Protein AF-A0A8J2WLD7-F1 (afdb_monomer_lite)

Structure (mmCIF, N/CA/C/O backbone):
data_AF-A0A8J2WLD7-F1
#
_entry.id   AF-A0A8J2WLD7-F1
#
loop_
_atom_site.group_PDB
_atom_site.id
_atom_site.type_symbol
_atom_site.label_atom_id
_atom_site.label_alt_id
_atom_site.label_comp_id
_atom_site.label_asym_id
_atom_site.label_entity_id
_atom_site.label_seq_id
_atom_site.pdbx_PDB_ins_code
_atom_site.Cartn_x
_atom_site.Cartn_y
_atom_site.Cartn_z
_atom_site.occupancy
_atom_site.B_iso_or_equiv
_atom_site.auth_seq_id
_atom_site.auth_comp_id
_atom_site.auth_asym_id
_atom_site.auth_atom_id
_atom_site.pdbx_PDB_model_num
ATOM 1 N N . MET A 1 1 ? -15.760 -16.242 -1.357 1.00 63.25 1 MET A N 1
ATOM 2 C CA . MET A 1 1 ? -15.795 -15.137 -0.373 1.00 63.25 1 MET A CA 1
ATOM 3 C C . MET A 1 1 ? -16.076 -13.860 -1.146 1.00 63.25 1 MET A C 1
ATOM 5 O O . MET A 1 1 ? -15.646 -13.825 -2.295 1.00 63.25 1 MET A O 1
ATOM 9 N N . PRO A 1 2 ? -16.835 -12.895 -0.596 1.00 76.25 2 PRO A N 1
ATOM 10 C CA . PRO A 1 2 ? -17.071 -11.623 -1.278 1.00 76.25 2 PRO A CA 1
ATOM 11 C C . PRO A 1 2 ? -15.740 -10.937 -1.588 1.00 76.25 2 PRO A C 1
ATOM 13 O O . PRO A 1 2 ? -14.808 -11.020 -0.784 1.00 76.25 2 PRO A O 1
ATOM 16 N N . VAL A 1 3 ? -15.651 -10.285 -2.744 1.00 86.81 3 VAL A N 1
ATOM 17 C CA . VAL A 1 3 ? -14.494 -9.457 -3.100 1.00 86.81 3 VAL A CA 1
ATOM 18 C C . VAL A 1 3 ? -14.755 -8.048 -2.584 1.00 86.81 3 VAL A C 1
ATOM 20 O O . VAL A 1 3 ? -15.673 -7.372 -3.053 1.00 86.81 3 VAL A O 1
ATOM 23 N N . TYR A 1 4 ? -13.959 -7.622 -1.605 1.00 96.50 4 TYR A N 1
ATOM 24 C CA . TYR A 1 4 ? -14.036 -6.286 -1.025 1.00 96.50 4 TYR A CA 1
ATOM 25 C C . TYR A 1 4 ? -13.037 -5.345 -1.689 1.00 96.50 4 TYR A C 1
ATOM 27 O O . TYR A 1 4 ? -11.850 -5.664 -1.768 1.00 96.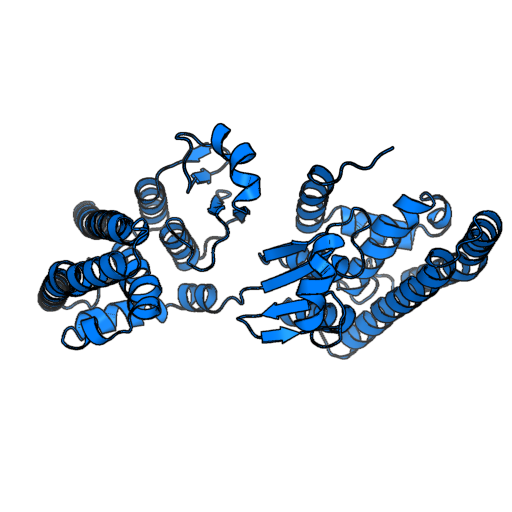50 4 TYR A O 1
ATOM 35 N N . LYS A 1 5 ? -13.498 -4.156 -2.087 1.00 95.56 5 LYS A N 1
ATOM 36 C CA . LYS A 1 5 ? -12.623 -3.049 -2.492 1.00 95.56 5 LYS A CA 1
ATOM 37 C C . LYS A 1 5 ? -12.959 -1.808 -1.686 1.00 95.56 5 LYS A C 1
ATOM 39 O O . LYS A 1 5 ? -14.092 -1.336 -1.719 1.00 95.56 5 LYS A O 1
ATOM 44 N N . LEU A 1 6 ? -12.001 -1.287 -0.931 1.00 96.50 6 LEU A N 1
ATOM 45 C CA . LEU A 1 6 ? -12.184 -0.096 -0.109 1.00 96.50 6 LEU A CA 1
ATOM 46 C C . LEU A 1 6 ? -11.461 1.072 -0.766 1.00 96.50 6 LEU A C 1
ATOM 48 O O . LEU A 1 6 ? -10.248 1.024 -0.921 1.00 96.50 6 LEU A O 1
ATOM 52 N N . HIS A 1 7 ? -12.192 2.125 -1.122 1.00 95.25 7 HIS A N 1
ATOM 53 C CA . HIS A 1 7 ? -11.622 3.280 -1.806 1.00 95.25 7 HIS A CA 1
ATOM 54 C C . HIS A 1 7 ? -11.498 4.466 -0.856 1.00 95.25 7 HIS A C 1
ATOM 56 O O . HIS A 1 7 ? -12.483 4.886 -0.233 1.00 95.25 7 HIS A O 1
ATOM 62 N N . TYR A 1 8 ? -10.305 5.052 -0.772 1.00 95.19 8 TYR A N 1
ATOM 63 C CA . TYR A 1 8 ? -10.076 6.264 0.008 1.00 95.19 8 TYR A CA 1
ATOM 64 C C . TYR A 1 8 ? -8.849 7.047 -0.462 1.00 95.19 8 TYR A C 1
ATOM 66 O O . TYR A 1 8 ? -8.031 6.554 -1.229 1.00 95.19 8 TYR A O 1
ATOM 74 N N . PHE A 1 9 ? -8.695 8.269 0.046 1.00 88.50 9 PHE A N 1
ATOM 75 C CA . PHE A 1 9 ? -7.485 9.046 -0.193 1.00 88.50 9 PHE A CA 1
ATOM 76 C C . PHE A 1 9 ? -6.248 8.336 0.343 1.00 88.50 9 PHE A C 1
ATOM 78 O O . PHE A 1 9 ? -6.240 7.904 1.503 1.00 88.50 9 PHE A O 1
ATOM 85 N N . ASP A 1 10 ? -5.181 8.349 -0.449 1.00 79.25 10 ASP A N 1
ATOM 86 C CA . ASP A 1 10 ? -3.851 8.048 0.048 1.00 79.25 10 ASP A CA 1
ATOM 87 C C . ASP A 1 10 ? -3.374 9.208 0.923 1.00 79.25 10 ASP A C 1
ATOM 89 O O . ASP A 1 10 ? -3.135 10.324 0.455 1.00 79.25 10 ASP A O 1
ATOM 93 N N . ASN A 1 11 ? -3.355 8.998 2.237 1.00 72.50 11 ASN A N 1
ATOM 94 C CA . ASN A 1 11 ? -2.864 9.999 3.170 1.00 72.50 11 ASN A CA 1
ATOM 95 C C . ASN A 1 11 ? -2.231 9.335 4.399 1.00 72.50 11 ASN A C 1
ATOM 97 O O . ASN A 1 11 ? -2.738 8.317 4.882 1.00 72.50 11 ASN A O 1
ATOM 101 N N . PRO A 1 12 ? -1.180 9.945 4.976 1.00 62.59 12 PRO A N 1
ATOM 102 C CA . PRO A 1 12 ? -0.422 9.355 6.079 1.00 62.59 12 PRO A CA 1
ATOM 103 C C . PRO A 1 12 ? -1.236 9.201 7.370 1.00 62.59 12 PRO A C 1
ATOM 105 O O . PRO A 1 12 ? -0.873 8.409 8.231 1.00 62.59 12 PRO A O 1
ATOM 108 N N . ARG A 1 13 ? -2.351 9.930 7.514 1.00 68.12 13 ARG A N 1
ATOM 109 C CA . ARG A 1 13 ? -3.228 9.854 8.693 1.00 68.12 13 ARG A CA 1
ATOM 110 C C . ARG A 1 13 ? -4.317 8.791 8.563 1.00 68.12 13 ARG A C 1
ATOM 112 O O . ARG A 1 13 ? -5.133 8.677 9.471 1.00 68.12 13 ARG A O 1
ATOM 119 N N . ARG A 1 14 ? -4.352 8.052 7.441 1.00 79.94 14 ARG A N 1
ATOM 120 C CA . ARG A 1 14 ? -5.271 6.954 7.075 1.00 79.94 14 ARG A CA 1
ATOM 121 C C . ARG A 1 14 ? -6.771 7.307 7.011 1.00 79.94 14 ARG A C 1
ATOM 123 O O . ARG A 1 14 ? -7.510 6.700 6.231 1.00 79.94 14 ARG A O 1
ATOM 130 N N . GLY A 1 15 ? -7.193 8.346 7.730 1.00 87.56 15 GLY A N 1
ATOM 131 C CA . GLY A 1 15 ? -8.482 9.028 7.701 1.00 87.56 15 GLY A CA 1
ATOM 132 C C . GLY A 1 15 ? -9.683 8.133 7.996 1.00 87.56 15 GLY A C 1
ATOM 133 O O . GLY A 1 15 ? -9.589 7.131 8.698 1.00 87.56 15 GLY A O 1
ATOM 134 N N . ARG A 1 16 ? -10.847 8.508 7.455 1.00 93.06 16 ARG A N 1
ATOM 135 C CA . ARG A 1 16 ? -12.140 7.877 7.785 1.00 93.06 16 ARG A CA 1
ATOM 136 C C . ARG A 1 16 ? -12.282 6.428 7.307 1.00 93.06 16 ARG A C 1
ATOM 138 O O . ARG A 1 16 ? -13.204 5.746 7.741 1.00 93.06 16 ARG A O 1
ATOM 145 N N . ALA A 1 17 ? -11.400 5.958 6.428 1.00 95.44 17 ALA A N 1
ATOM 146 C CA . ALA A 1 17 ? -11.380 4.565 5.990 1.00 95.44 17 ALA A CA 1
ATOM 147 C C . ALA A 1 17 ? -10.722 3.623 7.008 1.00 95.44 17 ALA A C 1
ATOM 149 O O . ALA A 1 17 ? -10.974 2.421 6.958 1.00 95.44 17 ALA A O 1
ATOM 150 N N . GLU A 1 18 ? -9.917 4.141 7.943 1.00 94.94 18 GLU A N 1
ATOM 151 C CA . GLU A 1 18 ? -9.066 3.292 8.778 1.00 94.94 18 GLU A CA 1
ATOM 152 C C . GLU A 1 18 ? -9.851 2.335 9.670 1.00 94.94 18 GLU A C 1
ATOM 154 O O . GLU A 1 18 ? -9.496 1.165 9.765 1.00 94.94 18 GLU A O 1
ATOM 159 N N . LEU A 1 19 ? -10.983 2.774 10.223 1.00 97.56 19 LEU A N 1
ATOM 160 C CA . LEU A 1 19 ? -11.864 1.885 10.980 1.00 97.56 19 LEU A CA 1
ATOM 161 C C . LEU A 1 19 ? -12.315 0.677 10.143 1.00 97.56 19 LEU A C 1
ATOM 163 O O . LEU A 1 19 ? -12.304 -0.449 10.630 1.00 97.56 19 LEU A O 1
ATOM 167 N N . SER A 1 20 ? -12.657 0.888 8.869 1.00 98.12 20 SER A N 1
ATOM 168 C CA . SER A 1 20 ? -13.067 -0.205 7.974 1.00 98.12 20 SER A CA 1
ATOM 169 C C . SER A 1 20 ? -11.899 -1.146 7.666 1.00 98.12 20 SER A C 1
ATOM 171 O O . SER A 1 20 ? -12.088 -2.362 7.657 1.00 98.12 20 SER A O 1
ATOM 173 N N . ARG A 1 21 ? -10.684 -0.602 7.495 1.00 96.88 21 ARG A N 1
ATOM 174 C CA . ARG A 1 21 ? -9.462 -1.403 7.320 1.00 96.88 21 ARG A CA 1
ATOM 175 C C . ARG A 1 21 ? -9.178 -2.270 8.537 1.00 96.88 21 ARG A C 1
ATOM 177 O O . ARG A 1 21 ? -8.959 -3.465 8.372 1.00 96.88 21 ARG A O 1
ATOM 184 N N . LEU A 1 22 ? -9.240 -1.710 9.749 1.00 97.56 22 LEU A N 1
ATOM 185 C CA . LEU A 1 22 ? -8.997 -2.479 10.972 1.00 97.56 22 LEU A CA 1
ATOM 186 C C . LEU A 1 22 ? -10.049 -3.569 11.185 1.00 97.56 22 LEU A C 1
ATOM 188 O O . LEU A 1 22 ? -9.695 -4.648 11.646 1.00 97.56 22 LEU A O 1
ATOM 192 N N . ILE A 1 23 ? -11.313 -3.329 10.821 1.00 98.56 23 ILE A N 1
ATOM 193 C CA . ILE A 1 23 ? -12.366 -4.356 10.888 1.00 98.56 23 ILE A CA 1
ATOM 194 C C . ILE A 1 23 ? -12.045 -5.522 9.940 1.00 98.56 23 ILE A C 1
ATOM 196 O O . ILE A 1 23 ? -12.062 -6.672 10.376 1.00 98.56 23 ILE A O 1
ATOM 200 N N . LEU A 1 24 ? -11.706 -5.243 8.674 1.00 97.69 24 LEU A N 1
ATOM 201 C CA . LEU A 1 24 ? -11.327 -6.270 7.690 1.00 97.69 24 LEU A CA 1
ATOM 202 C C . LEU A 1 24 ? -10.057 -7.023 8.112 1.00 97.69 24 LEU A C 1
ATOM 204 O O . LEU A 1 24 ? -10.032 -8.255 8.100 1.00 97.69 24 LEU A O 1
ATOM 208 N N . CYS A 1 25 ? -9.035 -6.293 8.569 1.00 95.88 25 CYS A N 1
ATOM 209 C CA . CYS A 1 25 ? -7.791 -6.874 9.067 1.00 95.88 25 CYS A CA 1
ATOM 210 C C . CYS A 1 25 ? -8.049 -7.772 10.277 1.00 95.88 25 CYS A C 1
ATOM 212 O O . CYS A 1 25 ? -7.622 -8.925 10.286 1.00 95.88 25 CYS A O 1
ATOM 214 N N . GLN A 1 26 ? -8.778 -7.286 11.286 1.00 97.75 26 GLN A N 1
ATOM 215 C CA . GLN A 1 26 ? -9.084 -8.068 12.482 1.00 97.75 26 GLN A CA 1
ATOM 216 C C . GLN A 1 26 ? -9.864 -9.339 12.139 1.00 97.75 26 GLN A C 1
ATOM 218 O O . GLN A 1 26 ? -9.569 -10.391 12.703 1.00 97.75 26 GLN A O 1
ATOM 223 N N . ALA A 1 27 ? -10.785 -9.261 11.175 1.00 96.88 27 ALA A N 1
ATOM 224 C CA . ALA A 1 27 ? -11.531 -10.403 10.658 1.00 96.88 27 ALA A CA 1
ATOM 225 C C . ALA A 1 27 ? -10.686 -11.392 9.826 1.00 96.88 27 ALA A C 1
ATOM 227 O O . ALA A 1 27 ? -11.183 -12.463 9.483 1.00 96.88 27 ALA A O 1
ATOM 228 N N . GLY A 1 28 ? -9.433 -11.059 9.492 1.00 94.44 28 GLY A N 1
ATOM 229 C CA . GLY A 1 28 ? -8.572 -11.885 8.641 1.00 94.44 28 GLY A CA 1
ATOM 230 C C . GLY A 1 28 ? -9.051 -11.951 7.189 1.00 94.44 28 GLY A C 1
ATOM 231 O O . GLY A 1 28 ? -8.840 -12.957 6.516 1.00 94.44 28 GLY A O 1
ATOM 232 N N . VAL A 1 29 ? -9.740 -10.908 6.727 1.00 93.56 29 VAL A N 1
ATOM 233 C CA . VAL A 1 29 ? -10.361 -10.842 5.404 1.00 93.56 29 VAL A CA 1
ATOM 234 C C . VAL A 1 29 ? -9.470 -10.043 4.465 1.00 93.56 29 VAL A C 1
ATOM 236 O O . VAL A 1 29 ? -9.129 -8.896 4.750 1.00 93.56 29 VAL A O 1
ATOM 239 N N . GLU A 1 30 ? -9.117 -10.640 3.329 1.00 90.06 30 GLU A N 1
ATOM 240 C CA . GLU A 1 30 ? -8.423 -9.932 2.255 1.00 90.06 30 GLU A CA 1
ATOM 241 C C . GLU A 1 30 ? -9.360 -8.943 1.553 1.00 90.06 30 GLU A C 1
ATOM 243 O O . GLU A 1 30 ? -10.547 -9.210 1.346 1.00 90.06 30 GLU A O 1
ATOM 248 N N . PHE A 1 31 ? -8.815 -7.789 1.184 1.00 92.94 31 PHE A N 1
ATOM 249 C CA . PHE A 1 31 ? -9.520 -6.742 0.459 1.00 92.94 31 PHE A CA 1
ATOM 250 C C . PHE A 1 31 ? -8.532 -5.948 -0.397 1.00 92.94 31 PHE A C 1
ATOM 252 O O . PHE A 1 31 ? -7.346 -5.871 -0.078 1.00 92.94 31 PHE A O 1
ATOM 259 N N . GLU A 1 32 ? -9.021 -5.331 -1.468 1.00 87.62 32 GLU A N 1
ATOM 260 C CA . GLU A 1 32 ? -8.245 -4.357 -2.232 1.00 87.62 32 GLU A CA 1
ATOM 261 C C . GLU A 1 32 ? -8.360 -2.977 -1.562 1.00 87.62 32 GLU A C 1
ATOM 263 O O . GLU A 1 32 ? -9.446 -2.394 -1.521 1.00 87.62 32 GLU A O 1
ATOM 268 N N . ASP A 1 33 ? -7.259 -2.442 -1.030 1.00 89.31 33 ASP A N 1
ATOM 269 C CA . ASP A 1 33 ? -7.198 -1.087 -0.457 1.00 89.31 33 ASP A CA 1
ATOM 270 C C . ASP A 1 33 ? -6.879 -0.070 -1.558 1.00 89.31 33 ASP A C 1
ATOM 272 O O . ASP A 1 33 ? -5.728 0.288 -1.784 1.00 89.31 33 ASP A O 1
ATOM 276 N N . ILE A 1 34 ? -7.903 0.373 -2.285 1.00 87.94 34 ILE A N 1
ATOM 277 C CA . ILE A 1 34 ? -7.748 1.282 -3.420 1.00 87.94 34 ILE A CA 1
ATOM 278 C C . ILE A 1 34 ? -7.507 2.699 -2.909 1.00 87.94 34 ILE A C 1
ATOM 280 O O . ILE A 1 34 ? -8.418 3.408 -2.466 1.00 87.94 34 ILE A O 1
ATOM 284 N N . ARG A 1 35 ? -6.254 3.133 -3.006 1.00 86.25 35 ARG A N 1
ATOM 285 C CA . ARG A 1 35 ? -5.830 4.468 -2.604 1.00 86.25 35 ARG A CA 1
ATOM 286 C C . ARG A 1 35 ? -5.615 5.361 -3.811 1.00 86.25 35 ARG A C 1
ATOM 288 O O . ARG A 1 35 ? -5.119 4.925 -4.843 1.00 86.25 35 ARG A O 1
ATOM 295 N N . PHE A 1 36 ? -6.004 6.620 -3.677 1.00 79.31 36 PHE A N 1
ATOM 296 C CA . PHE A 1 36 ? -5.821 7.611 -4.731 1.00 79.31 36 PHE A CA 1
ATOM 297 C C . PHE A 1 36 ? -5.393 8.958 -4.158 1.00 79.31 36 PHE A C 1
ATOM 299 O O . PHE A 1 36 ? -5.763 9.352 -3.047 1.00 79.31 36 PHE A O 1
ATOM 306 N N . SER A 1 37 ? -4.596 9.676 -4.932 1.00 78.00 37 SER A N 1
ATOM 307 C CA . SER A 1 37 ? -4.085 10.994 -4.585 1.00 78.00 37 SER A CA 1
ATOM 308 C C . SER A 1 37 ? -5.175 12.069 -4.668 1.00 78.00 37 SER A C 1
ATOM 310 O O . SER A 1 37 ? -6.242 11.899 -5.262 1.00 78.00 37 SER A O 1
ATOM 312 N N . ARG A 1 38 ? -4.904 13.244 -4.090 1.00 78.62 38 ARG A N 1
ATOM 313 C CA . ARG A 1 38 ? -5.823 14.390 -4.197 1.00 78.62 38 ARG A CA 1
ATOM 314 C C . ARG A 1 38 ? -5.952 14.929 -5.622 1.00 78.62 38 ARG A C 1
ATOM 316 O O . ARG A 1 38 ? -6.983 15.525 -5.919 1.00 78.62 38 ARG A O 1
ATOM 323 N N . SER A 1 39 ? -4.947 14.739 -6.477 1.00 78.62 39 SER A N 1
ATOM 324 C CA . SER A 1 39 ? -5.003 15.161 -7.880 1.00 78.62 39 SER A CA 1
ATOM 325 C C . SER A 1 39 ? -5.917 14.271 -8.722 1.00 78.62 39 SER A C 1
ATOM 327 O O . SER A 1 39 ? -6.500 14.769 -9.672 1.00 78.62 39 SER A O 1
ATOM 329 N N . GLU A 1 40 ? -6.112 13.006 -8.340 1.00 81.81 40 GLU A N 1
ATOM 330 C CA . GLU A 1 40 ? -7.063 12.079 -8.984 1.00 81.81 40 GLU A CA 1
ATOM 331 C C . GLU A 1 40 ? -8.516 12.305 -8.531 1.00 81.81 40 GLU A C 1
ATOM 333 O O . GLU A 1 40 ? -9.467 11.820 -9.144 1.00 81.81 40 GLU A O 1
ATOM 338 N N . TRP A 1 41 ? -8.720 13.057 -7.446 1.00 89.81 41 TRP A N 1
ATOM 339 C CA . TRP A 1 41 ? -10.043 13.265 -6.862 1.00 89.81 41 TRP A CA 1
ATOM 340 C C . TRP A 1 41 ? -11.083 13.902 -7.793 1.00 89.81 41 TRP A C 1
ATOM 342 O O . TRP A 1 41 ? -12.234 13.472 -7.725 1.00 89.81 41 TRP A O 1
ATOM 352 N N . PRO A 1 42 ? -10.758 14.900 -8.640 1.00 93.44 42 PRO A N 1
ATOM 353 C CA . PRO A 1 42 ? -11.736 15.489 -9.551 1.00 93.44 42 PRO A CA 1
ATOM 354 C C . PRO A 1 42 ? -12.385 14.468 -10.494 1.00 93.44 42 PRO A C 1
ATOM 356 O O . PRO A 1 42 ? -13.577 14.595 -10.762 1.00 93.44 42 PRO A O 1
ATOM 359 N N . ASP A 1 43 ? -11.641 13.441 -10.914 1.00 90.31 43 ASP A N 1
ATOM 360 C CA . ASP A 1 43 ? -12.125 12.393 -11.822 1.00 90.31 43 ASP A CA 1
ATOM 361 C C . ASP A 1 43 ? -12.884 11.285 -11.079 1.00 90.31 43 ASP A C 1
ATOM 363 O O . ASP A 1 43 ? -13.834 10.707 -11.604 1.00 90.31 43 ASP A O 1
ATOM 367 N N . ILE A 1 44 ? -12.505 11.009 -9.827 1.00 91.75 44 ILE A N 1
ATOM 368 C CA . ILE A 1 44 ? -13.142 9.981 -8.988 1.00 91.75 44 ILE A CA 1
ATOM 369 C C . ILE A 1 44 ? -14.428 10.504 -8.341 1.00 91.75 44 ILE A C 1
ATOM 371 O O . ILE A 1 44 ? -15.412 9.783 -8.223 1.00 91.75 44 ILE A O 1
ATOM 375 N N . LYS A 1 45 ? -14.470 11.768 -7.914 1.00 95.31 45 LYS A N 1
ATOM 376 C CA . LYS A 1 45 ? -15.611 12.339 -7.183 1.00 95.31 45 LYS A CA 1
ATOM 377 C C . LYS A 1 45 ? -16.971 12.100 -7.865 1.00 95.31 45 LYS A C 1
ATOM 379 O O . LYS A 1 45 ? -17.893 11.710 -7.141 1.00 95.31 45 LYS A O 1
ATOM 384 N N . PRO A 1 46 ? -17.128 12.282 -9.195 1.00 96.69 46 PRO A N 1
ATOM 385 C CA . PRO A 1 46 ? -18.394 12.055 -9.893 1.00 96.69 46 PRO A CA 1
ATOM 386 C C . PRO A 1 46 ? -18.873 10.599 -9.871 1.00 96.69 46 PRO A C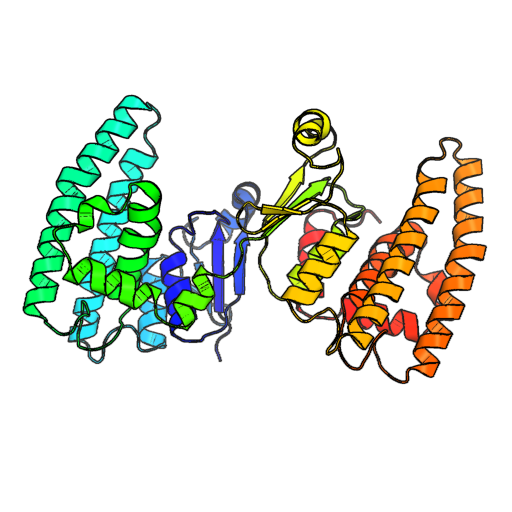 1
ATOM 388 O O . PRO A 1 46 ? -20.058 10.361 -10.083 1.00 96.69 46 PRO A O 1
ATOM 391 N N . THR A 1 47 ? -17.986 9.630 -9.616 1.00 92.81 47 THR A N 1
ATOM 392 C CA . THR A 1 47 ? -18.332 8.199 -9.573 1.00 92.81 47 THR A CA 1
ATOM 393 C C . THR A 1 47 ? -18.789 7.742 -8.185 1.00 92.81 47 THR A C 1
ATOM 395 O O . THR A 1 47 ? -19.320 6.643 -8.035 1.00 92.81 47 THR A O 1
ATOM 398 N N . THR A 1 48 ? -18.622 8.579 -7.155 1.00 95.81 48 THR A N 1
ATOM 399 C CA . THR A 1 48 ? -18.987 8.237 -5.772 1.00 95.81 48 THR A CA 1
ATOM 400 C C . THR A 1 48 ? -20.446 8.601 -5.451 1.00 95.81 48 THR A C 1
ATOM 402 O O . THR A 1 48 ? -20.906 9.663 -5.878 1.00 95.81 48 THR A O 1
ATOM 405 N N . PRO A 1 49 ? -21.177 7.813 -4.629 1.00 95.56 49 PRO A N 1
ATOM 406 C CA . PRO A 1 49 ? -22.614 8.023 -4.395 1.00 95.56 49 PRO A CA 1
ATOM 407 C C . PRO A 1 49 ? -23.004 9.409 -3.861 1.00 95.56 49 PRO A C 1
ATOM 409 O O . PRO A 1 49 ? -24.090 9.900 -4.156 1.00 95.56 49 PRO A O 1
ATOM 412 N N . PHE A 1 50 ? -22.128 10.042 -3.074 1.00 96.12 50 PHE A N 1
ATOM 413 C CA . PHE A 1 50 ? -22.392 11.336 -2.429 1.00 96.12 50 PHE A CA 1
ATOM 414 C C . PHE A 1 50 ? -21.297 12.380 -2.691 1.00 96.12 50 PHE A C 1
ATOM 416 O O . PHE A 1 50 ? -21.183 13.356 -1.950 1.00 96.12 50 PHE A O 1
ATOM 423 N N . GLY A 1 51 ? -20.445 12.175 -3.701 1.00 96.44 51 GLY A N 1
ATOM 424 C CA . GLY A 1 51 ? -19.277 13.038 -3.915 1.00 96.44 51 GLY A CA 1
ATOM 425 C C . GLY A 1 51 ? -18.283 12.990 -2.746 1.00 96.44 51 GLY A C 1
ATOM 426 O O . GLY A 1 51 ? -17.653 14.005 -2.437 1.00 96.44 51 GLY A O 1
ATOM 427 N N . GLN A 1 52 ? -18.206 11.847 -2.057 1.00 95.56 52 GLN A N 1
ATOM 428 C CA . GLN A 1 52 ? -17.465 11.624 -0.815 1.00 95.56 52 GLN A CA 1
ATOM 429 C C . GLN A 1 52 ? -16.873 10.211 -0.781 1.00 95.56 52 GLN A C 1
ATOM 431 O O . GLN A 1 52 ? -17.422 9.277 -1.360 1.00 95.56 52 GLN A O 1
ATOM 436 N N . VAL A 1 53 ? -15.788 10.059 -0.024 1.00 96.19 53 VAL A N 1
ATOM 437 C CA . VAL A 1 53 ? -15.172 8.776 0.339 1.00 96.19 53 VAL A CA 1
ATOM 438 C C . VAL A 1 53 ? -15.033 8.685 1.869 1.00 96.19 53 VAL A C 1
ATOM 440 O O . VAL A 1 53 ? -14.971 9.732 2.525 1.00 96.19 53 VAL A O 1
ATOM 443 N N . PRO A 1 54 ? -14.982 7.482 2.478 1.00 97.44 54 PRO A N 1
ATOM 444 C CA . PRO A 1 54 ? -14.802 6.167 1.850 1.00 97.44 54 PRO A CA 1
ATOM 445 C C . PRO A 1 54 ? -16.032 5.623 1.122 1.00 97.44 54 PRO A C 1
ATOM 447 O O . PRO A 1 54 ? -17.168 5.936 1.486 1.00 97.44 54 PRO A O 1
ATOM 450 N N . ILE A 1 55 ? -15.763 4.769 0.132 1.00 98.00 55 ILE A N 1
ATOM 451 C CA . ILE A 1 55 ? -16.733 3.834 -0.449 1.00 98.00 55 ILE A CA 1
ATOM 452 C C . ILE A 1 55 ? -16.185 2.406 -0.342 1.00 98.00 55 ILE A C 1
ATOM 454 O O . ILE A 1 55 ? -14.975 2.198 -0.435 1.00 98.00 55 ILE A O 1
ATOM 458 N N . LEU A 1 56 ? -17.071 1.441 -0.127 1.00 98.25 56 LEU A N 1
ATOM 459 C CA . LEU A 1 56 ? -16.783 0.011 -0.147 1.00 98.25 56 LEU A CA 1
ATOM 460 C C . LEU A 1 56 ? -17.546 -0.618 -1.314 1.00 98.25 56 LEU A C 1
ATOM 462 O O . LEU A 1 56 ? -18.768 -0.501 -1.372 1.00 98.25 56 LEU A O 1
ATOM 466 N N . GLU A 1 57 ? -16.843 -1.310 -2.202 1.00 97.31 57 GLU A N 1
ATOM 467 C CA . GLU A 1 57 ? -17.447 -2.210 -3.180 1.00 97.31 57 GLU A CA 1
ATOM 468 C C . GLU A 1 57 ? -17.492 -3.633 -2.612 1.00 97.31 57 GLU A C 1
ATOM 470 O O . GLU A 1 57 ? -16.485 -4.141 -2.110 1.00 97.31 57 GLU A O 1
ATOM 475 N N . VAL A 1 58 ? -18.657 -4.275 -2.699 1.00 96.62 58 VAL A N 1
ATOM 476 C CA . VAL A 1 58 ? -18.885 -5.677 -2.328 1.00 96.62 58 VAL A CA 1
ATOM 477 C C . VAL A 1 58 ? -19.512 -6.378 -3.522 1.00 96.62 58 VAL A C 1
ATOM 479 O O . VAL A 1 58 ? -20.668 -6.117 -3.850 1.00 96.62 58 VAL A O 1
ATOM 482 N N . ASP A 1 59 ? -18.745 -7.230 -4.204 1.00 92.25 59 ASP A N 1
ATOM 483 C CA . ASP A 1 59 ? -19.208 -7.960 -5.396 1.00 92.25 59 ASP A CA 1
ATOM 484 C C . ASP A 1 59 ? -19.862 -7.033 -6.453 1.00 92.25 59 ASP A C 1
ATOM 486 O O . ASP A 1 59 ? -20.880 -7.354 -7.066 1.00 92.25 59 ASP A O 1
ATOM 490 N N . GLY A 1 60 ? -19.284 -5.838 -6.636 1.00 90.00 60 GLY A N 1
ATOM 491 C CA . GLY A 1 60 ? -19.754 -4.808 -7.572 1.00 90.00 60 GLY A CA 1
ATOM 492 C C . GLY A 1 60 ? -20.854 -3.878 -7.040 1.00 90.00 60 GLY A C 1
ATOM 493 O O . GLY A 1 60 ? -21.230 -2.935 -7.733 1.00 90.00 60 GLY A O 1
ATOM 494 N N . GLN A 1 61 ? -21.366 -4.094 -5.825 1.00 94.88 61 GLN A N 1
ATOM 495 C CA . GLN A 1 61 ? -22.310 -3.179 -5.173 1.00 94.88 61 GLN A CA 1
ATOM 496 C C . GLN A 1 61 ? -21.570 -2.151 -4.319 1.00 94.88 61 GLN A C 1
ATOM 498 O O . GLN A 1 61 ? -20.682 -2.514 -3.556 1.00 94.88 61 GLN A O 1
ATOM 503 N N . VAL A 1 62 ? -21.961 -0.878 -4.404 1.00 96.88 62 VAL A N 1
ATOM 504 C CA . VAL A 1 62 ? -21.281 0.222 -3.704 1.00 96.88 62 VAL A CA 1
ATOM 505 C C . VAL A 1 62 ? -22.035 0.621 -2.435 1.00 96.88 62 VAL A C 1
ATOM 507 O O . VAL A 1 62 ? -23.223 0.938 -2.481 1.00 96.88 62 VAL A O 1
ATOM 510 N N . LEU A 1 63 ? -21.320 0.689 -1.312 1.00 97.81 63 LEU A N 1
ATOM 511 C CA . LEU A 1 63 ? -21.772 1.260 -0.044 1.00 97.81 63 LEU A CA 1
ATOM 512 C C . LEU A 1 63 ? -20.906 2.477 0.312 1.00 97.81 63 LEU A C 1
ATOM 514 O O . LEU A 1 63 ? -19.682 2.411 0.274 1.00 97.81 63 LEU A O 1
ATOM 518 N N . ALA A 1 64 ? -21.536 3.591 0.679 1.00 97.31 64 ALA A N 1
ATOM 519 C CA . ALA A 1 64 ? -20.863 4.815 1.121 1.00 97.31 64 ALA A CA 1
ATOM 520 C C . ALA A 1 64 ? -21.177 5.116 2.596 1.00 97.31 64 ALA A C 1
ATOM 522 O O . ALA A 1 64 ? -22.020 4.453 3.196 1.00 97.31 64 ALA A O 1
ATOM 523 N N . GLN A 1 65 ? -20.541 6.159 3.145 1.00 97.00 65 GLN A N 1
ATOM 524 C CA . GLN A 1 65 ? -20.573 6.573 4.561 1.00 97.00 65 GLN A CA 1
ATOM 525 C C . GLN A 1 65 ? -19.742 5.668 5.479 1.00 97.00 65 GLN A C 1
ATOM 527 O O . GLN A 1 65 ? -20.040 4.491 5.666 1.00 97.00 65 GLN A O 1
ATOM 532 N N . SER A 1 66 ? -18.719 6.241 6.122 1.00 96.88 66 SER A N 1
ATOM 533 C CA . SER A 1 66 ? -17.725 5.481 6.898 1.00 96.88 66 SER A CA 1
ATOM 534 C C . SER A 1 66 ? -18.335 4.620 8.007 1.00 96.88 66 SER A C 1
ATOM 536 O O . SER A 1 66 ? -17.965 3.456 8.129 1.00 96.88 66 SER A O 1
ATOM 538 N N . ASN A 1 67 ? -19.300 5.140 8.777 1.00 96.75 67 ASN A N 1
ATOM 539 C CA . ASN A 1 67 ? -19.945 4.358 9.842 1.00 96.75 67 ASN A CA 1
ATOM 540 C C . ASN A 1 67 ? -20.897 3.289 9.290 1.00 96.75 67 ASN A C 1
ATOM 542 O O . ASN A 1 67 ? -21.017 2.228 9.892 1.00 96.75 67 ASN A O 1
ATOM 546 N N . ALA A 1 68 ? -21.556 3.527 8.151 1.00 98.12 68 ALA A N 1
ATOM 547 C CA . ALA A 1 68 ? -22.407 2.512 7.527 1.00 98.12 68 ALA A CA 1
ATOM 548 C C . ALA A 1 68 ? -21.566 1.338 7.006 1.00 98.12 68 ALA A C 1
ATOM 550 O O . ALA A 1 68 ? -21.901 0.184 7.269 1.00 98.12 68 ALA A O 1
ATOM 551 N N . ILE A 1 69 ? -20.439 1.642 6.353 1.00 98.56 69 ILE A N 1
ATOM 552 C CA . ILE A 1 69 ? -19.448 0.659 5.902 1.00 98.56 69 ILE A CA 1
ATOM 553 C C . ILE A 1 69 ? -18.900 -0.135 7.094 1.00 98.56 69 ILE A C 1
ATOM 555 O O . ILE A 1 69 ? -18.977 -1.363 7.103 1.00 98.56 69 ILE A O 1
ATOM 559 N N . ALA A 1 70 ? -18.400 0.554 8.124 1.00 98.50 70 ALA A N 1
ATOM 560 C CA . ALA A 1 70 ? -17.830 -0.086 9.306 1.00 98.50 70 ALA A CA 1
ATOM 561 C C . ALA A 1 70 ? -18.849 -0.996 10.014 1.00 98.50 70 ALA A C 1
ATOM 563 O O . ALA A 1 70 ? -18.544 -2.149 10.304 1.00 98.50 70 ALA A O 1
ATOM 564 N N . ARG A 1 71 ? -20.084 -0.524 10.213 1.00 98.44 71 ARG A N 1
ATOM 565 C CA . ARG A 1 71 ? -21.169 -1.301 10.829 1.00 98.44 71 ARG A CA 1
ATOM 566 C C . ARG A 1 71 ? -21.550 -2.529 10.004 1.00 98.44 71 ARG A C 1
ATOM 568 O O . ARG A 1 71 ? -21.745 -3.606 10.567 1.00 98.44 71 ARG A O 1
ATOM 575 N N . TYR A 1 72 ? -21.642 -2.389 8.679 1.00 98.44 72 TYR A N 1
ATOM 576 C CA . TYR A 1 72 ? -21.893 -3.511 7.772 1.00 98.44 72 TYR A CA 1
ATOM 577 C C . TYR A 1 72 ? -20.812 -4.590 7.919 1.00 98.44 72 TYR A C 1
ATOM 579 O O . TYR A 1 72 ? -21.134 -5.753 8.168 1.00 98.44 72 TYR A O 1
ATOM 587 N N . LEU A 1 73 ? -19.539 -4.194 7.841 1.00 98.50 73 LEU A N 1
ATOM 588 C CA . LEU A 1 73 ? -18.400 -5.102 7.971 1.00 98.50 73 LEU A CA 1
ATOM 589 C C . LEU A 1 73 ? -18.350 -5.751 9.361 1.00 98.50 73 LEU A C 1
ATOM 591 O O . LEU A 1 73 ? -18.163 -6.961 9.469 1.00 98.50 73 LEU A O 1
ATOM 595 N N . ALA A 1 74 ? -18.586 -4.975 10.422 1.00 98.38 74 ALA A N 1
ATOM 596 C CA . ALA A 1 74 ? -18.592 -5.476 11.790 1.00 98.38 74 ALA A CA 1
ATOM 597 C C . ALA A 1 74 ? -19.666 -6.551 11.993 1.00 98.38 74 ALA A C 1
ATOM 599 O O . ALA A 1 74 ? -19.375 -7.617 12.532 1.00 98.38 74 ALA A O 1
ATOM 600 N N . ARG A 1 75 ? -20.894 -6.318 11.510 1.00 98.12 75 ARG A N 1
ATOM 601 C CA . ARG A 1 75 ? -21.979 -7.314 11.573 1.00 98.12 75 ARG A CA 1
ATOM 602 C C . ARG A 1 75 ? -21.649 -8.547 10.740 1.00 98.12 75 ARG A C 1
ATOM 604 O O . ARG A 1 75 ? -21.831 -9.669 11.204 1.00 98.12 75 ARG A O 1
ATOM 611 N N . LYS A 1 76 ? -21.122 -8.349 9.529 1.00 97.69 76 LYS A N 1
ATOM 612 C CA . LYS A 1 76 ? -20.776 -9.436 8.605 1.00 97.69 76 LYS A CA 1
ATOM 613 C C . LYS A 1 76 ? -19.691 -10.365 9.154 1.00 97.69 76 LYS A C 1
ATOM 615 O O . LYS A 1 76 ? -19.720 -11.557 8.853 1.00 97.69 76 LYS A O 1
ATOM 620 N N . HIS A 1 77 ? -18.764 -9.826 9.942 1.00 97.25 77 HIS A N 1
ATOM 621 C CA . HIS A 1 77 ? -17.582 -10.537 10.426 1.00 97.25 77 HIS A CA 1
ATOM 622 C C . HIS A 1 77 ? -17.567 -10.770 11.945 1.00 97.25 77 HIS A C 1
ATOM 624 O O . HIS A 1 77 ? -16.521 -11.080 12.505 1.00 97.25 77 HIS A O 1
ATOM 630 N N . GLY A 1 78 ? -18.719 -10.651 12.616 1.00 96.69 78 GLY A N 1
ATOM 631 C CA . GLY A 1 78 ? -18.856 -11.006 14.034 1.00 96.69 78 GLY A CA 1
ATOM 632 C C . GLY A 1 78 ? -18.172 -10.043 15.011 1.00 96.69 78 GLY A C 1
ATOM 633 O O . GLY A 1 78 ? -17.905 -10.415 16.146 1.00 96.69 78 GLY A O 1
ATOM 634 N N . LEU A 1 79 ? -17.903 -8.806 14.592 1.00 98.19 79 LEU A N 1
ATOM 635 C CA . LEU A 1 79 ? -17.288 -7.749 15.405 1.00 98.19 79 LEU A CA 1
ATOM 636 C C . LEU A 1 79 ? -18.310 -6.721 15.910 1.00 98.19 79 LEU A C 1
ATOM 638 O O . LEU A 1 79 ? -17.922 -5.683 16.436 1.00 98.19 79 LEU A O 1
ATOM 642 N N . ALA A 1 80 ? -19.612 -6.959 15.734 1.00 97.94 80 ALA A N 1
ATOM 643 C CA . ALA A 1 80 ? -20.652 -6.024 16.164 1.00 97.94 80 ALA A CA 1
ATOM 644 C C . ALA A 1 80 ? -21.142 -6.251 17.606 1.00 97.94 80 ALA A C 1
ATOM 646 O O . ALA A 1 80 ? -21.764 -5.354 18.150 1.00 97.94 80 ALA A O 1
ATOM 647 N N . GLY A 1 81 ? -20.856 -7.399 18.226 1.00 96.81 81 GLY A N 1
ATOM 648 C CA . GLY A 1 81 ? -21.475 -7.840 19.486 1.00 96.81 81 GLY A CA 1
ATOM 649 C C . GLY A 1 81 ? -22.322 -9.100 19.278 1.00 96.81 81 GLY A C 1
ATOM 650 O O . GLY A 1 81 ? -22.711 -9.405 18.146 1.00 96.81 81 GLY A O 1
ATOM 651 N N . LYS A 1 82 ? -22.574 -9.867 20.346 1.00 96.56 82 LYS A N 1
ATOM 652 C CA . LYS A 1 82 ? -23.159 -11.220 20.229 1.00 96.56 82 LYS A CA 1
ATOM 653 C C . LYS A 1 82 ? -24.673 -11.238 19.999 1.00 96.56 82 LYS A C 1
ATOM 655 O O . LYS A 1 82 ? -25.203 -12.220 19.487 1.00 96.56 82 LYS A O 1
ATOM 660 N N . ASP A 1 83 ? -25.359 -10.171 20.386 1.00 97.31 83 ASP A N 1
ATOM 661 C CA . ASP A 1 83 ? -26.810 -10.025 20.312 1.00 97.31 83 ASP A CA 1
ATOM 662 C C . ASP A 1 83 ? -27.195 -8.588 19.932 1.00 97.31 83 ASP A C 1
ATOM 664 O O . ASP A 1 83 ? -26.339 -7.716 19.782 1.00 97.31 83 ASP A O 1
ATOM 668 N N . GLU A 1 84 ? -28.490 -8.341 19.729 1.00 97.94 84 GLU A N 1
ATOM 669 C CA . GLU A 1 84 ? -28.997 -7.026 19.316 1.00 97.94 84 GLU A CA 1
ATOM 670 C C . GLU A 1 84 ? -28.658 -5.916 20.319 1.00 97.94 84 GLU A C 1
ATOM 672 O O . GLU A 1 84 ? -28.453 -4.767 19.923 1.00 97.94 84 GLU A O 1
ATOM 677 N N . TRP A 1 85 ? -28.567 -6.248 21.609 1.00 98.00 85 TRP A N 1
ATOM 678 C CA . TRP A 1 85 ? -28.269 -5.268 22.642 1.00 98.00 85 TRP A CA 1
ATOM 679 C C . TRP A 1 85 ? -26.792 -4.882 22.634 1.00 98.00 85 TRP A C 1
ATOM 681 O O . TRP A 1 85 ? -26.475 -3.694 22.592 1.00 98.00 85 TRP A O 1
ATOM 691 N N . GLU A 1 86 ? -25.885 -5.857 22.593 1.00 98.00 86 GLU A N 1
ATOM 692 C CA . GLU A 1 86 ? -24.455 -5.584 22.434 1.00 98.00 86 GLU A CA 1
ATOM 693 C C . GLU A 1 86 ? -24.172 -4.843 21.118 1.00 98.00 86 GLU A C 1
ATOM 695 O O . GLU A 1 86 ? -23.368 -3.911 21.098 1.00 98.00 86 GLU A O 1
ATOM 700 N N . GLN A 1 87 ? -24.891 -5.165 20.038 1.00 98.44 87 GLN A N 1
ATOM 701 C CA . GLN A 1 87 ? -24.801 -4.419 18.778 1.00 98.44 87 GLN A CA 1
ATOM 702 C C . GLN A 1 87 ? -25.202 -2.954 18.928 1.00 98.44 87 GLN A C 1
ATOM 704 O O . GLN A 1 87 ? -24.461 -2.075 18.486 1.00 98.44 87 GLN A O 1
ATOM 709 N N . ALA A 1 88 ? -26.322 -2.675 19.595 1.00 98.44 88 ALA A N 1
ATOM 710 C CA . ALA A 1 88 ? -26.753 -1.307 19.863 1.00 98.44 88 ALA A CA 1
ATOM 711 C C . ALA A 1 88 ? -25.762 -0.552 20.770 1.00 98.44 88 ALA A C 1
ATOM 713 O O . ALA A 1 88 ? -25.514 0.639 20.574 1.00 98.44 88 ALA A O 1
ATOM 714 N N . GLN A 1 89 ? -25.150 -1.234 21.743 1.00 98.44 89 GLN A N 1
ATOM 715 C CA . GLN A 1 89 ? -24.100 -0.644 22.576 1.00 98.44 89 GLN A CA 1
ATOM 716 C C . GLN A 1 89 ? -22.849 -0.315 21.755 1.00 98.44 89 GLN A C 1
ATOM 718 O O . GLN A 1 89 ? -22.282 0.767 21.912 1.00 98.44 89 GLN A O 1
ATOM 723 N N . ALA A 1 90 ? -22.429 -1.208 20.858 1.00 98.56 90 ALA A N 1
ATOM 724 C CA . ALA A 1 90 ? -21.287 -0.962 19.988 1.00 98.56 90 ALA A CA 1
ATOM 725 C C . ALA A 1 90 ? -21.567 0.189 19.002 1.00 98.56 90 ALA A C 1
ATOM 727 O O . ALA A 1 90 ? -20.706 1.053 18.822 1.00 98.56 90 ALA A O 1
ATOM 728 N N . ASP A 1 91 ? -22.785 0.253 18.445 1.00 98.56 91 ASP A N 1
ATOM 729 C CA . ASP A 1 91 ? -23.292 1.377 17.641 1.00 98.56 91 ASP A CA 1
ATOM 730 C C . ASP A 1 91 ? -23.181 2.706 18.409 1.00 98.56 91 ASP A C 1
ATOM 732 O O . ASP A 1 91 ? -22.580 3.654 17.905 1.00 98.56 91 ASP A O 1
ATOM 736 N N . MET A 1 92 ? -23.662 2.759 19.655 1.00 98.25 92 MET A N 1
ATOM 737 C CA . MET A 1 92 ? -23.594 3.954 20.507 1.00 98.25 92 MET A CA 1
ATOM 738 C C . MET A 1 92 ? -22.157 4.469 20.686 1.00 98.25 92 MET A C 1
ATOM 740 O O . MET A 1 92 ? -21.906 5.670 20.573 1.00 98.25 92 MET A O 1
ATOM 744 N N . TYR A 1 93 ? -21.202 3.577 20.964 1.00 98.50 93 TYR A N 1
ATOM 745 C CA . TYR A 1 93 ? -19.799 3.961 21.128 1.00 98.50 93 TYR A CA 1
ATOM 746 C C . TYR A 1 93 ? -19.181 4.459 19.815 1.00 98.50 93 TYR A C 1
ATOM 748 O O . TYR A 1 93 ? -18.511 5.494 19.811 1.00 98.50 93 TYR A O 1
ATOM 756 N N . ALA A 1 94 ? -19.413 3.757 18.706 1.00 97.62 94 ALA A N 1
ATOM 757 C CA . ALA A 1 94 ? -18.868 4.124 17.402 1.00 97.62 94 ALA A CA 1
ATOM 758 C C . ALA A 1 94 ? -19.460 5.435 16.852 1.00 97.62 94 ALA A C 1
ATOM 760 O O . ALA A 1 94 ? -18.741 6.238 16.251 1.00 97.62 94 ALA A O 1
ATOM 761 N N . ASP A 1 95 ? -20.748 5.693 17.081 1.00 97.62 95 ASP A N 1
ATOM 762 C CA . ASP A 1 95 ? -21.381 6.953 16.688 1.00 97.62 95 ASP A CA 1
ATOM 763 C C . ASP A 1 95 ? -20.864 8.121 17.543 1.00 97.62 95 ASP A C 1
ATOM 765 O O . ASP A 1 95 ? -20.585 9.193 17.004 1.00 97.62 95 ASP A O 1
ATOM 769 N N . ASN A 1 96 ? -20.573 7.899 18.831 1.00 97.44 96 ASN A N 1
ATOM 770 C CA . ASN A 1 96 ? -19.934 8.926 19.652 1.00 97.44 96 ASN A CA 1
ATOM 771 C C . ASN A 1 96 ? -18.507 9.273 19.180 1.00 97.44 96 ASN A C 1
ATOM 773 O O . ASN A 1 96 ? -18.123 10.442 19.192 1.00 97.44 96 ASN A O 1
ATOM 777 N N . ILE A 1 97 ? -17.735 8.297 18.685 1.00 97.25 97 ILE A N 1
ATOM 778 C CA . ILE A 1 97 ? -16.447 8.570 18.019 1.00 97.25 97 ILE A CA 1
ATOM 779 C C . ILE A 1 97 ? -16.639 9.413 16.756 1.00 97.25 97 ILE A C 1
ATOM 781 O O . ILE A 1 97 ? -15.836 10.307 16.487 1.00 97.25 97 ILE A O 1
ATOM 785 N N . ASN A 1 98 ? -17.697 9.170 15.982 1.00 93.94 98 ASN A N 1
ATOM 786 C CA . ASN A 1 98 ? -17.977 9.973 14.795 1.00 93.94 98 ASN A CA 1
ATOM 787 C C . ASN A 1 98 ? -18.298 11.437 15.147 1.00 93.94 98 ASN A C 1
ATOM 789 O O . ASN A 1 98 ? -17.843 12.337 14.439 1.00 93.94 98 ASN A O 1
ATOM 793 N N . ASP A 1 99 ? -18.987 11.692 16.261 1.00 95.19 99 ASP A N 1
ATOM 794 C CA . ASP A 1 99 ? -19.200 13.055 16.764 1.00 95.19 99 ASP A CA 1
ATOM 795 C C . ASP A 1 99 ? -17.876 13.739 17.131 1.00 95.19 99 ASP A C 1
ATOM 797 O O . ASP A 1 99 ? -17.638 14.885 16.738 1.00 95.19 99 ASP A O 1
ATOM 801 N N . LEU A 1 100 ? -16.966 13.027 17.806 1.00 95.50 100 LEU A N 1
ATOM 802 C CA . LEU A 1 100 ? -15.634 13.544 18.142 1.00 95.50 100 LEU A CA 1
ATOM 803 C C . LEU A 1 100 ? -14.775 13.809 16.896 1.00 95.50 100 LEU A C 1
ATOM 805 O O . LEU A 1 100 ? -14.093 14.835 16.815 1.00 95.50 100 LEU A O 1
ATOM 809 N N . LEU A 1 101 ? -14.842 12.925 15.896 1.00 91.88 101 LEU A N 1
ATOM 810 C CA . LEU A 1 101 ? -14.205 13.123 14.592 1.00 91.88 101 LEU A CA 1
ATOM 811 C C . LEU A 1 101 ? -14.743 14.370 13.885 1.00 91.88 101 LEU A C 1
ATOM 813 O O . LEU A 1 101 ? -13.975 15.111 13.279 1.00 91.88 101 LEU A O 1
ATOM 817 N N . ASN A 1 102 ? -16.047 14.630 13.952 1.00 91.06 102 ASN A N 1
ATOM 818 C CA . ASN A 1 102 ? -16.630 15.838 13.370 1.00 91.06 102 ASN A CA 1
ATOM 819 C C . ASN A 1 102 ? -16.220 17.096 14.146 1.00 91.06 102 ASN A C 1
ATOM 821 O O . ASN A 1 102 ? -15.918 18.120 13.534 1.00 91.06 102 ASN A O 1
ATOM 825 N N . ALA A 1 103 ? -16.131 17.012 15.474 1.00 92.94 103 ALA A N 1
ATOM 826 C CA . ALA A 1 103 ? -15.693 18.120 16.314 1.00 92.94 103 ALA A CA 1
ATOM 827 C C . ALA A 1 103 ? -14.236 18.536 16.032 1.00 92.94 103 ALA A C 1
ATOM 829 O O . ALA A 1 103 ? -13.948 19.732 15.993 1.00 92.94 103 ALA A O 1
ATOM 830 N N . VAL A 1 104 ? -13.327 17.587 15.760 1.00 90.88 104 VAL A N 1
ATOM 831 C CA . VAL A 1 104 ? -11.915 17.905 15.463 1.00 90.88 104 VAL A CA 1
ATOM 832 C C . VAL A 1 104 ? -11.691 18.468 14.050 1.00 90.88 104 VAL A C 1
ATOM 834 O O . VAL A 1 104 ? -10.669 19.103 13.792 1.00 90.88 104 VAL A O 1
ATOM 837 N N . VAL A 1 105 ? -12.647 18.311 13.126 1.00 87.62 105 VAL A N 1
ATOM 838 C CA . VAL A 1 105 ? -12.554 18.933 11.789 1.00 87.62 105 VAL A CA 1
ATOM 839 C C . VAL A 1 105 ? -12.563 20.461 11.887 1.00 87.62 105 VAL A C 1
ATOM 841 O O . VAL A 1 105 ? -11.902 21.126 11.095 1.00 87.62 105 VAL A O 1
ATOM 844 N N . VAL A 1 106 ? -13.263 21.027 12.871 1.00 89.06 106 VAL A N 1
ATOM 845 C CA . VAL A 1 106 ? -13.376 22.480 13.051 1.00 89.06 106 VAL A CA 1
ATOM 846 C C . VAL A 1 106 ? -12.008 23.146 13.295 1.00 89.06 106 VAL A C 1
ATOM 848 O O . VAL A 1 106 ? -11.652 24.021 12.509 1.00 89.06 106 VAL A O 1
ATOM 851 N N . PRO A 1 107 ? -11.192 22.745 14.297 1.00 90.69 107 PRO A N 1
ATOM 852 C CA . PRO A 1 107 ? -9.833 23.275 14.440 1.00 90.69 107 PRO A CA 1
ATOM 853 C C . PRO A 1 107 ? -8.919 22.897 13.269 1.00 90.69 107 PRO A C 1
ATOM 855 O O . PRO A 1 107 ? -8.040 23.673 12.905 1.00 90.69 107 PRO A O 1
ATOM 858 N N . PHE A 1 108 ? -9.122 21.736 12.639 1.00 86.62 108 PHE A N 1
ATOM 859 C CA . PHE A 1 108 ? -8.328 21.328 11.478 1.00 86.62 108 PHE A CA 1
ATOM 860 C C . PHE A 1 108 ? -8.479 22.271 10.276 1.00 86.62 108 PHE A C 1
ATOM 862 O O . PHE A 1 108 ? -7.504 22.500 9.566 1.00 86.62 108 PHE A O 1
ATOM 869 N N . MET A 1 109 ? -9.671 22.829 10.065 1.00 88.31 109 MET A N 1
ATOM 870 C CA . MET A 1 109 ? -9.955 23.757 8.965 1.00 88.31 109 MET A CA 1
ATOM 871 C C . MET A 1 109 ? -9.624 25.224 9.292 1.00 88.31 109 MET A C 1
ATOM 873 O O . MET A 1 109 ? -9.776 26.080 8.423 1.00 88.31 109 MET A O 1
ATOM 877 N N . GLU A 1 110 ? -9.195 25.536 10.519 1.00 94.88 110 GLU A N 1
ATOM 878 C CA . GLU A 1 110 ? -8.795 26.895 10.897 1.00 94.88 110 GLU A CA 1
ATOM 879 C C . GLU A 1 110 ? -7.456 27.274 10.247 1.00 94.88 110 GLU A C 1
ATOM 881 O O . GLU A 1 110 ? -6.486 26.517 10.298 1.00 94.88 110 GLU A O 1
ATOM 886 N N . THR A 1 111 ? -7.413 28.457 9.634 1.00 92.81 111 THR A N 1
ATOM 887 C CA . THR A 1 111 ? -6.264 28.952 8.866 1.00 92.81 111 THR A CA 1
ATOM 888 C C . THR A 1 111 ? -5.327 29.828 9.687 1.00 92.81 111 THR A C 1
ATOM 890 O O . THR A 1 111 ? -4.149 29.924 9.349 1.00 92.81 111 THR A O 1
ATOM 893 N N . ASP A 1 112 ? -5.826 30.473 10.746 1.00 95.69 112 ASP A N 1
ATOM 894 C CA . ASP A 1 112 ? -4.983 31.236 11.666 1.00 95.69 112 ASP A CA 1
ATOM 895 C C . ASP A 1 112 ? -4.232 30.273 12.610 1.00 95.69 112 ASP A C 1
ATOM 897 O O . ASP A 1 112 ? -4.875 29.563 13.390 1.00 95.69 112 ASP A O 1
ATOM 901 N N . PRO A 1 113 ? -2.884 30.234 12.592 1.00 92.12 113 PRO A N 1
ATOM 902 C CA . PRO A 1 113 ? -2.125 29.262 13.380 1.00 92.12 113 PRO A CA 1
ATOM 903 C C . PRO A 1 113 ? -2.302 29.401 14.898 1.00 92.12 113 PRO A C 1
ATOM 905 O O . PRO A 1 113 ? -2.278 28.400 15.619 1.00 92.12 113 PRO A O 1
ATOM 908 N N . GLN A 1 114 ? -2.470 30.627 15.401 1.00 95.06 114 GLN A N 1
ATOM 909 C CA . GLN A 1 114 ? -2.614 30.880 16.832 1.00 95.06 114 GLN A CA 1
ATOM 910 C C . GLN A 1 114 ? -4.006 30.458 17.302 1.00 95.06 114 GLN A C 1
ATOM 912 O O . GLN A 1 114 ? -4.135 29.705 18.270 1.00 95.06 114 GLN A O 1
ATOM 917 N N . LYS A 1 115 ? -5.043 30.852 16.561 1.00 96.44 115 LYS A N 1
ATOM 918 C CA . LYS A 1 115 ? -6.423 30.453 16.841 1.00 96.44 115 LYS A CA 1
ATOM 919 C C . LYS A 1 115 ? -6.611 28.945 16.697 1.00 96.44 115 LYS A C 1
ATOM 921 O O . LYS A 1 115 ? -7.250 28.325 17.543 1.00 96.44 115 LYS A O 1
ATOM 926 N N . GLN A 1 116 ? -6.003 28.330 15.683 1.00 94.06 116 GLN A N 1
ATOM 927 C CA . GLN A 1 116 ? -6.012 26.879 15.508 1.00 94.06 116 GLN A CA 1
ATOM 928 C C . GLN A 1 116 ? -5.433 26.173 16.740 1.00 94.06 116 GLN A C 1
ATOM 930 O O . GLN A 1 116 ? -6.034 25.229 17.259 1.00 94.06 116 GLN A O 1
ATOM 935 N N . LYS A 1 117 ? -4.283 26.638 17.239 1.00 93.44 117 LYS A N 1
ATOM 936 C CA . LYS A 1 117 ? -3.650 26.086 18.441 1.00 93.44 117 LYS A CA 1
ATOM 937 C C . LYS A 1 117 ? -4.554 26.206 19.670 1.00 93.44 117 LYS A C 1
ATOM 939 O O . LYS A 1 117 ? -4.691 25.234 20.410 1.00 93.44 117 LYS A O 1
ATOM 944 N N . GLU A 1 118 ? -5.192 27.356 19.871 1.00 95.69 118 GLU A N 1
ATOM 945 C CA . GLU A 1 118 ? -6.140 27.581 20.972 1.00 95.69 118 GLU A CA 1
ATOM 946 C C . GLU A 1 118 ? -7.373 26.673 20.867 1.00 95.69 118 GLU A C 1
ATOM 948 O O . GLU A 1 118 ? -7.801 26.078 21.858 1.00 95.69 118 GLU A O 1
ATOM 953 N N . MET A 1 119 ? -7.915 26.494 19.660 1.00 96.31 119 MET A N 1
ATOM 954 C CA . MET A 1 119 ? -9.048 25.599 19.424 1.00 96.31 119 MET A CA 1
ATOM 955 C C . MET A 1 119 ? -8.686 24.134 19.688 1.00 96.31 119 MET A C 1
ATOM 957 O O . MET A 1 119 ? -9.479 23.422 20.305 1.00 96.31 119 MET A O 1
ATOM 961 N N . TYR A 1 120 ? -7.491 23.683 19.288 1.00 94.81 120 TYR A N 1
ATOM 962 C CA . TYR A 1 120 ? -7.009 22.345 19.640 1.00 94.81 120 TYR A CA 1
ATOM 963 C C . TYR A 1 120 ? -6.816 22.182 21.146 1.00 94.81 120 TYR A C 1
ATOM 965 O O . TYR A 1 120 ? -7.217 21.157 21.691 1.00 94.81 120 TYR A O 1
ATOM 973 N N . GLN A 1 121 ? -6.251 23.178 21.834 1.00 94.06 121 GLN A N 1
ATOM 974 C CA . GLN A 1 121 ? -6.114 23.133 23.292 1.00 94.06 121 GLN A CA 1
ATOM 975 C C . GLN A 1 121 ? -7.477 22.972 23.964 1.00 94.06 121 GLN A C 1
ATOM 977 O O . GLN A 1 121 ? -7.649 22.046 24.752 1.00 94.06 121 GLN A O 1
ATOM 982 N N . LYS A 1 122 ? -8.458 23.796 23.581 1.00 94.81 122 LYS A N 1
ATOM 983 C CA . LYS A 1 122 ? -9.824 23.723 24.108 1.00 94.81 122 LYS A CA 1
ATOM 984 C C . LYS A 1 122 ? -10.500 22.384 23.806 1.00 94.81 122 LYS A C 1
ATOM 986 O O . LYS A 1 122 ? -11.152 21.804 24.668 1.00 94.81 122 LYS A O 1
ATOM 991 N N . PHE A 1 123 ? -10.341 21.870 22.588 1.00 95.56 123 PHE A N 1
ATOM 992 C CA . PHE A 1 123 ? -10.854 20.554 22.213 1.00 95.56 123 PHE A CA 1
ATOM 993 C C . PHE A 1 123 ? -10.258 19.448 23.098 1.00 95.56 123 PHE A C 1
ATOM 995 O O . PHE A 1 123 ? -10.993 18.620 23.641 1.00 95.56 123 PHE A O 1
ATOM 1002 N N . MET A 1 124 ? -8.938 19.471 23.303 1.00 95.38 124 MET A N 1
ATOM 1003 C CA . MET A 1 124 ? -8.242 18.482 24.125 1.00 95.38 124 MET A CA 1
ATOM 1004 C C . MET A 1 124 ? -8.627 18.569 25.610 1.00 95.38 124 MET A C 1
ATOM 1006 O O . MET A 1 124 ? -8.797 17.535 26.254 1.00 95.38 124 MET A O 1
ATOM 1010 N N . THR A 1 125 ? -8.797 19.770 26.167 1.00 93.06 125 THR A N 1
ATOM 1011 C CA . THR A 1 125 ? -9.167 19.933 27.581 1.00 93.06 125 THR A CA 1
ATOM 1012 C C . THR A 1 125 ? -10.639 19.633 27.829 1.00 93.06 125 THR A C 1
ATOM 1014 O O . THR A 1 125 ? -10.966 18.811 28.684 1.00 93.06 125 THR A O 1
ATOM 1017 N N . ASP A 1 126 ? -11.528 20.267 27.069 1.00 92.50 126 ASP A N 1
ATOM 1018 C CA . ASP A 1 126 ? -12.950 20.321 27.406 1.00 92.50 126 ASP A CA 1
ATOM 1019 C C . ASP A 1 126 ? -13.688 19.097 26.853 1.00 92.50 126 ASP A C 1
ATOM 1021 O O . ASP A 1 126 ? -14.524 18.495 27.531 1.00 92.50 126 ASP A O 1
ATOM 1025 N N . THR A 1 127 ? -13.365 18.704 25.616 1.00 94.75 127 THR A N 1
ATOM 1026 C CA . THR A 1 127 ? -14.063 17.617 24.913 1.00 94.75 127 THR A CA 1
ATOM 1027 C C . THR A 1 127 ? -13.397 16.273 25.186 1.00 94.75 127 THR A C 1
ATOM 1029 O O . THR A 1 127 ? -14.040 15.343 25.666 1.00 94.75 127 THR A O 1
ATOM 1032 N N . ILE A 1 128 ? -12.091 16.167 24.933 1.00 96.69 128 ILE A N 1
ATOM 1033 C CA . ILE A 1 128 ? -11.361 14.907 25.111 1.00 96.69 128 ILE A CA 1
ATOM 1034 C C . ILE A 1 128 ? -11.196 14.561 26.592 1.00 96.69 128 ILE A C 1
ATOM 1036 O O . ILE A 1 128 ? -11.455 13.421 26.972 1.00 96.69 128 ILE A O 1
ATOM 1040 N N . GLY A 1 129 ? -10.845 15.528 27.446 1.00 95.56 129 GLY A N 1
ATOM 1041 C CA . GLY A 1 129 ? -10.683 15.290 28.883 1.00 95.56 129 GLY A CA 1
ATOM 1042 C C . GLY A 1 129 ? -11.946 14.735 29.553 1.00 95.56 129 GLY A C 1
ATOM 1043 O O . GLY A 1 129 ? -11.882 13.728 30.261 1.00 95.56 129 GLY A O 1
ATOM 1044 N N . SER A 1 130 ? -13.109 15.337 29.288 1.00 95.19 130 SER A N 1
ATOM 1045 C CA . SER A 1 130 ? -14.389 14.871 29.845 1.00 95.19 130 SER A CA 1
ATOM 1046 C C . SER A 1 130 ? -14.781 13.484 29.326 1.00 95.19 130 SER A C 1
ATOM 1048 O O . SER A 1 130 ? -15.228 12.631 30.099 1.00 95.19 130 SER A O 1
ATOM 1050 N N . HIS A 1 131 ? -14.549 13.225 28.040 1.00 97.62 131 HIS A N 1
ATOM 1051 C CA . HIS A 1 131 ? -14.829 11.936 27.427 1.00 97.62 131 HIS A CA 1
ATOM 1052 C C . HIS A 1 131 ? -13.949 10.813 28.006 1.00 97.62 131 HIS A C 1
ATOM 1054 O O . HIS A 1 131 ? -14.460 9.757 28.374 1.00 97.62 131 HIS A O 1
ATOM 1060 N N . VAL A 1 132 ? -12.645 11.047 28.175 1.00 98.00 132 VAL A N 1
ATOM 1061 C CA . VAL A 1 132 ? -11.708 10.074 28.765 1.00 98.00 132 VAL A CA 1
ATOM 1062 C C . VAL A 1 132 ? -12.157 9.630 30.162 1.00 98.00 132 VAL A C 1
ATOM 1064 O O . VAL A 1 132 ? -12.171 8.434 30.456 1.00 98.00 132 VAL A O 1
ATOM 1067 N N . VAL A 1 133 ? -12.599 10.571 31.005 1.00 97.50 133 VAL A N 1
ATOM 1068 C CA . VAL A 1 133 ? -13.139 10.268 32.343 1.00 97.50 133 VAL A CA 1
ATOM 1069 C C . VAL A 1 133 ? -14.404 9.410 32.258 1.00 97.50 133 VAL A C 1
ATOM 1071 O O . VAL A 1 133 ? -14.569 8.463 33.034 1.00 97.50 133 VAL A O 1
ATOM 1074 N N . ALA A 1 134 ? -15.301 9.715 31.317 1.00 97.56 134 ALA A N 1
ATOM 1075 C CA . ALA A 1 134 ? -16.530 8.952 31.127 1.00 97.56 134 ALA A CA 1
ATOM 1076 C C . ALA A 1 134 ? -16.240 7.498 30.720 1.00 97.56 134 ALA A C 1
ATOM 1078 O O . ALA A 1 134 ? -16.841 6.576 31.273 1.00 97.56 134 ALA A O 1
ATOM 1079 N N . ILE A 1 135 ? -15.287 7.281 29.815 1.00 98.19 135 ILE A N 1
ATOM 1080 C CA . ILE A 1 135 ? -14.927 5.947 29.319 1.00 98.19 135 ILE A CA 1
ATOM 1081 C C . ILE A 1 135 ? -14.205 5.124 30.375 1.00 98.19 135 ILE A C 1
ATOM 1083 O O . ILE A 1 135 ? -14.554 3.963 30.576 1.00 98.19 135 ILE A O 1
ATOM 1087 N N . GLU A 1 136 ? -13.286 5.728 31.128 1.00 98.31 136 GLU A N 1
ATOM 1088 C CA . GLU A 1 136 ? -12.649 5.073 32.274 1.00 98.31 136 GLU A CA 1
ATOM 1089 C C . GLU A 1 136 ? -13.699 4.579 33.286 1.00 98.31 136 GLU A C 1
ATOM 1091 O O . GLU A 1 136 ? -13.621 3.453 33.784 1.00 98.31 136 GLU A O 1
ATOM 1096 N N . LYS A 1 137 ? -14.736 5.385 33.555 1.00 98.06 137 LYS A N 1
ATOM 1097 C CA . LYS A 1 137 ? -15.852 4.991 34.425 1.00 98.06 137 LYS A CA 1
ATOM 1098 C C . LYS A 1 137 ? -16.663 3.828 33.843 1.00 98.06 137 LYS A C 1
ATOM 1100 O O . LYS A 1 137 ? -17.039 2.931 34.598 1.00 98.06 137 LYS A O 1
ATOM 1105 N N . GLN A 1 138 ? -16.937 3.828 32.537 1.00 96.94 138 GLN A N 1
ATOM 1106 C CA . GLN A 1 138 ? -17.659 2.723 31.893 1.00 96.94 138 GLN A CA 1
ATOM 1107 C C . GLN A 1 138 ? -16.844 1.427 31.908 1.00 96.94 138 GLN A C 1
ATOM 1109 O O . GLN A 1 138 ? -17.381 0.383 32.268 1.00 96.94 138 GLN A O 1
ATOM 1114 N N . LEU A 1 139 ? -15.542 1.493 31.624 1.00 97.69 139 LEU A N 1
ATOM 1115 C CA . LEU A 1 139 ? -14.652 0.332 31.680 1.00 97.69 139 LEU A CA 1
ATOM 1116 C C . LEU A 1 139 ? -14.545 -0.240 33.099 1.00 97.69 139 LEU A C 1
ATOM 1118 O O . LEU A 1 139 ? -14.587 -1.459 33.255 1.00 97.69 139 LEU A O 1
ATOM 1122 N N . LYS A 1 140 ? -14.506 0.610 34.139 1.00 97.44 140 LYS A N 1
ATOM 1123 C CA . LYS A 1 140 ? -14.599 0.159 35.544 1.00 97.44 140 LYS A CA 1
ATOM 1124 C C . LYS A 1 140 ? -15.908 -0.567 35.839 1.00 97.44 140 LYS A C 1
ATOM 1126 O O . LYS A 1 140 ? -15.903 -1.545 36.576 1.00 97.44 140 LYS A O 1
ATOM 1131 N N . LYS A 1 141 ? -17.025 -0.077 35.295 1.00 95.38 141 LYS A N 1
ATOM 1132 C CA . LYS A 1 141 ? -18.349 -0.676 35.504 1.00 95.38 141 LYS A CA 1
ATOM 1133 C C . LYS A 1 141 ? -18.490 -2.019 34.783 1.00 95.38 141 LYS A C 1
ATOM 1135 O O . LYS A 1 141 ? -19.069 -2.932 35.359 1.00 95.38 141 LYS A O 1
ATOM 1140 N N . ASN A 1 142 ? -17.995 -2.125 33.548 1.00 91.25 142 ASN A N 1
ATOM 1141 C CA . ASN A 1 142 ? -18.083 -3.353 32.755 1.00 91.25 142 ASN A CA 1
ATOM 1142 C C . ASN A 1 142 ? -17.097 -4.425 33.252 1.00 91.25 142 ASN A C 1
ATOM 1144 O O . ASN A 1 142 ? -17.437 -5.597 33.326 1.00 91.25 142 ASN A O 1
ATOM 1148 N N . ASN A 1 143 ? -15.880 -4.018 33.635 1.00 94.25 143 ASN A N 1
ATOM 1149 C CA . ASN A 1 143 ? -14.827 -4.876 34.192 1.00 94.25 143 ASN A CA 1
ATOM 1150 C C . ASN A 1 143 ? -14.428 -6.094 33.324 1.00 94.25 143 ASN A C 1
ATOM 1152 O O . ASN A 1 143 ? -13.860 -7.060 33.825 1.00 94.25 143 ASN A O 1
ATOM 1156 N N . THR A 1 144 ? -14.679 -6.045 32.014 1.00 96.44 144 THR A N 1
ATOM 1157 C CA . THR A 1 144 ? -14.256 -7.085 31.054 1.00 96.44 144 THR A CA 1
ATOM 1158 C C . THR A 1 144 ? -12.973 -6.719 30.308 1.00 96.44 144 THR A C 1
ATOM 1160 O O . THR A 1 144 ? -12.335 -7.565 29.688 1.00 96.44 144 THR A O 1
ATOM 1163 N N . GLY A 1 145 ? -12.582 -5.441 30.354 1.00 96.12 145 GLY A N 1
ATOM 1164 C CA . GLY A 1 145 ? -11.483 -4.898 29.555 1.00 96.12 145 GLY A CA 1
ATOM 1165 C C . GLY A 1 145 ? -11.865 -4.507 28.122 1.00 96.12 145 GLY A C 1
ATOM 1166 O O . GLY A 1 145 ? -10.975 -4.076 27.387 1.00 96.12 145 GLY A O 1
ATOM 1167 N N . PHE A 1 146 ? -13.146 -4.613 27.751 1.00 98.00 146 PHE A N 1
ATOM 1168 C CA . PHE A 1 146 ? -13.721 -4.164 26.477 1.00 98.00 146 PHE A CA 1
ATOM 1169 C C . PHE A 1 146 ? -14.853 -3.156 26.717 1.00 98.00 146 PHE A C 1
ATOM 1171 O O . PHE A 1 146 ? -15.432 -3.106 27.809 1.00 98.00 146 PHE A O 1
ATOM 1178 N N . LEU A 1 147 ? -15.176 -2.343 25.707 1.00 98.06 147 LEU A N 1
ATOM 1179 C CA . LEU A 1 147 ? -16.301 -1.402 25.785 1.00 98.06 147 LEU A CA 1
ATOM 1180 C C . LEU A 1 147 ? -17.653 -2.121 25.824 1.00 98.06 147 LEU A C 1
ATOM 1182 O O . LEU A 1 147 ? -18.573 -1.657 26.497 1.00 98.06 147 LEU A O 1
ATOM 1186 N N . VAL A 1 148 ? -17.767 -3.250 25.121 1.00 97.75 148 VAL A N 1
ATOM 1187 C CA . VAL A 1 148 ? -19.003 -4.026 24.985 1.00 97.75 148 VAL A CA 1
ATOM 1188 C C . VAL A 1 148 ? -18.701 -5.504 25.186 1.00 97.75 148 VAL A C 1
ATOM 1190 O O . VAL A 1 148 ? -17.775 -6.035 24.581 1.00 97.75 148 VAL A O 1
ATOM 1193 N N . GLY A 1 149 ? -19.493 -6.169 26.029 1.00 95.56 149 GLY A N 1
ATOM 1194 C CA . GLY A 1 149 ? -19.351 -7.601 26.285 1.00 95.56 149 GLY A CA 1
ATOM 1195 C C . GLY A 1 149 ? -17.953 -7.984 26.784 1.00 95.56 149 GLY A C 1
ATOM 1196 O O . GLY A 1 149 ? -17.302 -7.227 27.508 1.00 95.56 149 GLY A O 1
ATOM 1197 N N . GLU A 1 150 ? -17.505 -9.177 26.393 1.00 95.69 150 GLU A N 1
ATOM 1198 C CA . GLU A 1 150 ? -16.238 -9.798 26.819 1.00 95.69 150 GLU A CA 1
ATOM 1199 C C . GLU A 1 150 ? -15.245 -10.005 25.664 1.00 95.69 150 GLU A C 1
ATOM 1201 O O . GLU A 1 150 ? -14.198 -10.627 25.841 1.00 95.69 150 GLU A O 1
ATOM 1206 N N . GLN A 1 151 ? -15.576 -9.521 24.466 1.00 94.75 151 GLN A N 1
ATOM 1207 C CA . GLN A 1 151 ? -14.781 -9.707 23.256 1.00 94.75 151 GLN A CA 1
ATOM 1208 C C . GLN A 1 151 ? -14.619 -8.384 22.514 1.00 94.75 151 GLN A C 1
ATOM 1210 O O . GLN A 1 151 ? -15.369 -7.436 22.732 1.00 94.75 151 GLN A O 1
ATOM 1215 N N . ILE A 1 152 ? -13.640 -8.340 21.612 1.00 97.31 152 ILE A N 1
ATOM 1216 C CA . ILE A 1 152 ? -13.415 -7.181 20.754 1.00 97.31 152 ILE A CA 1
ATOM 1217 C C . ILE A 1 152 ? -14.639 -6.914 19.876 1.00 97.31 152 ILE A C 1
ATOM 1219 O O . ILE A 1 152 ? -15.162 -7.804 19.205 1.00 97.31 152 ILE A O 1
ATOM 1223 N N . THR A 1 153 ? -15.043 -5.653 19.832 1.00 98.56 153 THR A N 1
ATOM 1224 C CA . THR A 1 153 ? -16.015 -5.140 18.878 1.00 98.56 153 THR A CA 1
ATOM 1225 C C . THR A 1 153 ? -15.412 -4.003 18.063 1.00 98.56 153 THR A C 1
ATOM 1227 O O . THR A 1 153 ? -14.362 -3.438 18.377 1.00 98.56 153 THR A O 1
ATOM 1230 N N . TRP A 1 154 ? -16.102 -3.612 17.001 1.00 98.44 154 TRP A N 1
ATOM 1231 C CA . TRP A 1 154 ? -15.749 -2.433 16.222 1.00 98.44 154 TRP A CA 1
ATOM 1232 C C . TRP A 1 154 ? -15.815 -1.121 17.025 1.00 98.44 154 TRP A C 1
ATOM 1234 O O . TRP A 1 154 ? -15.187 -0.148 16.612 1.00 98.44 154 TRP A O 1
ATOM 1244 N N . ALA A 1 155 ? -16.479 -1.094 18.190 1.00 98.50 155 ALA A N 1
ATOM 1245 C CA . ALA A 1 155 ? -16.377 0.024 19.124 1.00 98.50 155 ALA A CA 1
ATOM 1246 C C . ALA A 1 155 ? -14.947 0.164 19.664 1.00 98.50 155 ALA A C 1
ATOM 1248 O O . ALA A 1 155 ? -14.378 1.251 19.617 1.00 98.50 155 ALA A O 1
ATOM 1249 N N . ASP A 1 156 ? -14.322 -0.934 20.098 1.00 98.69 156 ASP A N 1
ATOM 1250 C CA . ASP A 1 156 ? -12.940 -0.915 20.592 1.00 98.69 156 ASP A CA 1
ATOM 1251 C C . ASP A 1 156 ? -11.965 -0.465 19.489 1.00 98.69 156 ASP A C 1
ATOM 1253 O O . ASP A 1 156 ? -11.069 0.346 19.734 1.00 98.69 156 ASP A O 1
ATOM 1257 N N . LEU A 1 157 ? -12.190 -0.923 18.249 1.00 98.50 157 LEU A N 1
ATOM 1258 C CA . LEU A 1 157 ? -11.422 -0.493 17.074 1.00 98.50 157 LEU A CA 1
ATOM 1259 C C . LEU A 1 157 ? -11.612 1.005 16.773 1.00 98.50 157 LEU A C 1
ATOM 1261 O O . LEU A 1 157 ? -10.634 1.695 16.495 1.00 98.50 157 LEU A O 1
ATOM 1265 N N . ALA A 1 158 ? -12.837 1.534 16.856 1.00 98.25 158 ALA A N 1
ATOM 1266 C CA . ALA A 1 158 ? -13.118 2.955 16.628 1.00 98.25 158 ALA A CA 1
ATOM 1267 C C . ALA A 1 158 ? -12.406 3.848 17.654 1.00 98.25 158 ALA A C 1
ATOM 1269 O O . ALA A 1 158 ? -11.819 4.873 17.298 1.00 98.25 158 ALA A O 1
ATOM 1270 N N . TYR A 1 159 ? -12.402 3.423 18.917 1.00 98.44 159 TYR A N 1
ATOM 1271 C CA . TYR A 1 159 ? -11.689 4.108 19.988 1.00 98.44 159 TYR A CA 1
ATOM 1272 C C . TYR A 1 159 ? -10.175 4.048 19.803 1.00 98.44 159 TYR A C 1
ATOM 1274 O O . TYR A 1 159 ? -9.502 5.057 20.006 1.00 98.44 159 TYR A O 1
ATOM 1282 N N . TYR A 1 160 ? -9.641 2.906 19.367 1.00 97.88 160 TYR A N 1
ATOM 1283 C CA . TYR A 1 160 ? -8.231 2.777 19.010 1.00 97.88 160 TYR A CA 1
ATOM 1284 C C . TYR A 1 160 ? -7.821 3.748 17.895 1.00 97.88 160 TYR A C 1
ATOM 1286 O O . TYR A 1 160 ? -6.895 4.536 18.093 1.00 97.88 160 TYR A O 1
ATOM 1294 N N . VAL A 1 161 ? -8.554 3.765 16.776 1.00 95.69 161 VAL A N 1
ATOM 1295 C CA . VAL A 1 161 ? -8.267 4.661 15.640 1.00 95.69 161 VAL A CA 1
ATOM 1296 C C . VAL A 1 161 ? -8.257 6.126 16.079 1.00 95.69 161 VAL A C 1
ATOM 1298 O O . VAL A 1 161 ? -7.377 6.892 15.693 1.00 95.69 161 VAL A O 1
ATOM 1301 N N . PHE A 1 162 ? -9.227 6.539 16.895 1.00 96.12 162 PHE A N 1
ATOM 1302 C CA . PHE A 1 162 ? -9.350 7.942 17.272 1.00 96.12 162 PHE A CA 1
ATOM 1303 C C . PHE A 1 162 ? -8.375 8.360 18.382 1.00 96.12 162 PHE A C 1
ATOM 1305 O O . PHE A 1 162 ? -7.662 9.352 18.240 1.00 96.12 162 PHE A O 1
ATOM 1312 N N . PHE A 1 163 ? -8.318 7.625 19.492 1.00 96.88 163 PHE A N 1
ATOM 1313 C CA . PHE A 1 163 ? -7.537 8.045 20.656 1.00 96.88 163 PHE A CA 1
ATOM 1314 C C . PHE A 1 163 ? -6.062 7.669 20.560 1.00 96.88 163 PHE A C 1
ATOM 1316 O O . PHE A 1 163 ? -5.223 8.433 21.031 1.00 96.88 163 PHE A O 1
ATOM 1323 N N . TYR A 1 164 ? -5.736 6.529 19.952 1.00 92.88 164 TYR A N 1
ATOM 1324 C CA . TYR A 1 164 ? -4.355 6.072 19.855 1.00 92.88 164 TYR A CA 1
ATOM 1325 C C . TYR A 1 164 ? -3.711 6.517 18.539 1.00 92.88 164 TYR A C 1
ATOM 1327 O O . TYR A 1 164 ? -2.783 7.325 18.554 1.00 92.88 164 TYR A O 1
ATOM 1335 N N . ASP A 1 165 ? -4.239 6.058 17.402 1.00 86.94 165 ASP A N 1
ATOM 1336 C CA . ASP A 1 165 ? -3.615 6.305 16.092 1.00 86.94 165 ASP A CA 1
ATOM 1337 C C . ASP A 1 165 ? -3.680 7.777 15.661 1.00 86.94 165 ASP A C 1
ATOM 1339 O O . ASP A 1 165 ? -2.799 8.249 14.942 1.00 86.94 165 ASP A O 1
ATOM 1343 N N . PHE A 1 166 ? -4.699 8.519 16.103 1.00 90.38 166 PHE A N 1
ATOM 1344 C CA . PHE A 1 166 ? -4.842 9.938 15.789 1.00 90.38 166 PHE A CA 1
ATOM 1345 C C . PHE A 1 166 ? -4.396 10.853 16.939 1.00 90.38 166 PHE A C 1
ATOM 1347 O O . PHE A 1 166 ? -3.412 11.581 16.786 1.00 90.38 166 PHE A O 1
ATOM 1354 N N . LEU A 1 167 ? -5.080 10.842 18.092 1.00 92.69 167 LEU A N 1
ATOM 1355 C CA . LEU A 1 167 ? -4.808 11.825 19.150 1.00 92.69 167 LEU A CA 1
ATOM 1356 C C . LEU A 1 167 ? -3.460 11.626 19.851 1.00 92.69 167 LEU A C 1
ATOM 1358 O O . LEU A 1 167 ? -2.723 12.597 20.006 1.00 92.69 167 LEU A O 1
ATOM 1362 N N . GLU A 1 168 ? -3.115 10.410 20.280 1.00 91.50 168 GLU A N 1
ATOM 1363 C CA . GLU A 1 168 ? -1.841 10.163 20.970 1.00 91.50 168 GLU A CA 1
ATOM 1364 C C . GLU A 1 168 ? -0.641 10.417 20.048 1.00 91.50 168 GLU A C 1
ATOM 1366 O O . GLU A 1 168 ? 0.322 11.056 20.473 1.00 91.50 168 GLU A O 1
ATOM 1371 N N . VAL A 1 169 ? -0.721 10.013 18.776 1.00 84.62 169 VAL A N 1
ATOM 1372 C CA . VAL A 1 169 ? 0.322 10.299 17.775 1.00 84.62 169 VAL A CA 1
ATOM 1373 C C . VAL A 1 169 ? 0.484 11.804 17.533 1.00 84.62 169 VAL A C 1
ATOM 1375 O O . VAL A 1 169 ? 1.609 12.285 17.412 1.00 84.62 169 VAL A O 1
ATOM 1378 N N . GLN A 1 170 ? -0.614 12.566 17.474 1.00 85.00 170 GLN A N 1
ATOM 1379 C CA . GLN A 1 170 ? -0.560 13.995 17.149 1.00 85.00 170 GLN A CA 1
ATOM 1380 C C . GLN A 1 170 ? -0.258 14.898 18.358 1.00 85.00 170 GLN A C 1
ATOM 1382 O O . GLN A 1 170 ? 0.415 15.917 18.203 1.00 85.00 170 GLN A O 1
ATOM 1387 N N . PHE A 1 171 ? -0.763 14.562 19.546 1.00 88.00 171 PHE A N 1
ATOM 1388 C CA . PHE A 1 171 ? -0.746 15.439 20.727 1.00 88.00 171 PHE A CA 1
ATOM 1389 C C . PHE A 1 171 ? -0.018 14.837 21.941 1.00 88.00 171 PHE A C 1
ATOM 1391 O O . PHE A 1 171 ? 0.153 15.520 22.952 1.00 88.00 171 PHE A O 1
ATOM 1398 N N . GLY A 1 172 ? 0.428 13.581 21.856 1.00 89.38 172 GLY A N 1
ATOM 1399 C CA . GLY A 1 172 ? 1.025 12.834 22.962 1.00 89.38 172 GLY A CA 1
ATOM 1400 C C . GLY A 1 172 ? -0.011 12.214 23.910 1.00 89.38 172 GLY A C 1
ATOM 1401 O O . GLY A 1 172 ? -1.144 12.671 24.031 1.00 89.38 172 GLY A O 1
ATOM 1402 N N . GLY A 1 173 ? 0.388 11.165 24.635 1.00 89.88 173 GLY A N 1
ATOM 1403 C CA . GLY A 1 173 ? -0.517 10.339 25.453 1.00 89.88 173 GLY A CA 1
ATOM 1404 C C . GLY A 1 173 ? -0.840 10.872 26.855 1.00 89.88 173 GLY A C 1
ATOM 1405 O O . GLY A 1 173 ? -1.343 10.125 27.695 1.00 89.88 173 GLY A O 1
ATOM 1406 N N . ALA A 1 174 ? -0.529 12.137 27.161 1.00 93.00 174 ALA A N 1
ATOM 1407 C CA . ALA A 1 174 ? -0.690 12.690 28.511 1.00 93.00 174 ALA A CA 1
ATOM 1408 C C . ALA A 1 174 ? -2.157 12.709 28.981 1.00 93.00 174 ALA A C 1
ATOM 1410 O O . ALA A 1 174 ? -2.421 12.533 30.170 1.00 93.00 174 ALA A O 1
ATOM 1411 N N . PHE A 1 175 ? -3.110 12.856 28.055 1.00 94.38 175 PHE A N 1
ATOM 1412 C CA . PHE A 1 175 ? -4.544 12.874 28.362 1.00 94.38 175 PHE A CA 1
ATOM 1413 C C . PHE A 1 175 ? -5.078 11.523 28.878 1.00 94.38 175 PHE A C 1
ATOM 1415 O O . PHE A 1 175 ? -6.131 11.494 29.503 1.00 94.38 175 PHE A O 1
ATOM 1422 N N . LEU A 1 176 ? -4.349 10.417 28.681 1.00 95.62 176 LEU A N 1
ATOM 1423 C CA . LEU A 1 176 ? -4.703 9.082 29.191 1.00 95.62 176 LEU A CA 1
ATOM 1424 C C . LEU A 1 176 ? -4.085 8.760 30.557 1.00 95.62 176 LEU A C 1
ATOM 1426 O O . LEU A 1 176 ? -4.304 7.667 31.078 1.00 95.62 176 LEU A O 1
ATOM 1430 N N . LYS A 1 177 ? -3.284 9.664 31.138 1.00 94.38 177 LYS A N 1
ATOM 1431 C CA . LYS A 1 177 ? -2.498 9.382 32.351 1.00 94.38 177 LYS A CA 1
ATOM 1432 C C . LYS A 1 177 ? -3.360 8.878 33.516 1.00 94.38 177 LYS A C 1
ATOM 1434 O O . LYS A 1 177 ? -2.978 7.919 34.176 1.00 94.38 177 LYS A O 1
ATOM 1439 N N . GLU A 1 178 ? -4.524 9.491 33.715 1.00 95.56 178 GLU A N 1
ATOM 1440 C CA . GLU A 1 178 ? -5.461 9.163 34.800 1.00 95.56 178 GLU A CA 1
ATOM 1441 C C . GLU A 1 178 ? -6.574 8.185 34.361 1.00 95.56 178 GLU A C 1
ATOM 1443 O O . GLU A 1 178 ? -7.540 7.968 35.091 1.00 95.56 178 GLU A O 1
ATOM 1448 N N . ALA A 1 179 ? -6.447 7.582 33.171 1.00 97.94 179 ALA A N 1
ATOM 1449 C CA . ALA A 1 179 ? -7.396 6.619 32.604 1.00 97.94 179 ALA A CA 1
ATOM 1450 C C . ALA A 1 179 ? -6.704 5.287 32.241 1.00 97.94 179 ALA A C 1
ATOM 1452 O O . ALA A 1 179 ? -6.575 4.935 31.060 1.00 97.94 179 ALA A O 1
ATOM 1453 N N . PRO A 1 180 ? -6.189 4.544 33.242 1.00 97.81 180 PRO A N 1
ATOM 1454 C CA . PRO A 1 180 ? -5.378 3.353 33.009 1.00 97.81 180 PRO A CA 1
ATOM 1455 C C . PRO A 1 180 ? -6.142 2.205 32.339 1.00 97.81 180 PRO A C 1
ATOM 1457 O O . PRO A 1 180 ? -5.539 1.477 31.545 1.00 97.81 180 PRO A O 1
ATOM 1460 N N . LEU A 1 181 ? -7.443 2.027 32.606 1.00 98.44 181 LEU A N 1
ATOM 1461 C CA . LEU A 1 181 ? -8.222 0.981 31.935 1.00 98.44 181 LEU A CA 1
ATOM 1462 C C . LEU A 1 181 ? -8.444 1.335 30.473 1.00 98.44 181 LEU A C 1
ATOM 1464 O O . LEU A 1 181 ? -8.312 0.471 29.606 1.00 98.44 181 LEU A O 1
ATOM 1468 N N . PHE A 1 182 ? -8.715 2.608 30.194 1.00 98.44 182 PHE A N 1
ATOM 1469 C CA . PHE A 1 182 ? -8.867 3.058 28.821 1.00 98.44 182 PHE A CA 1
ATOM 1470 C C . PHE A 1 182 ? -7.558 2.916 28.035 1.00 98.44 182 PHE A C 1
ATOM 1472 O O . PHE A 1 182 ? -7.540 2.328 26.955 1.00 98.44 182 PHE A O 1
ATOM 1479 N N . LYS A 1 183 ? -6.422 3.316 28.616 1.00 97.81 183 LYS A N 1
ATOM 1480 C CA . LYS A 1 183 ? -5.109 3.055 28.013 1.00 97.81 183 LYS A CA 1
ATOM 1481 C C . LYS A 1 183 ? -4.861 1.558 27.787 1.00 97.81 183 LYS A C 1
ATOM 1483 O O . LYS A 1 183 ? -4.338 1.174 26.743 1.00 97.81 183 LYS A O 1
ATOM 1488 N N . SER A 1 184 ? -5.250 0.703 28.737 1.00 98.00 184 SER A N 1
ATOM 1489 C CA . SER A 1 184 ? -5.132 -0.754 28.599 1.00 98.00 184 SER A CA 1
ATOM 1490 C C . SER A 1 184 ? -5.963 -1.298 27.434 1.00 98.00 184 SER A C 1
ATOM 1492 O O . SER A 1 184 ? -5.468 -2.155 26.705 1.00 98.00 184 SER A O 1
ATOM 1494 N N . LEU A 1 185 ? -7.182 -0.790 27.221 1.00 98.50 185 LEU A N 1
ATOM 1495 C CA . LEU A 1 185 ? -8.006 -1.136 26.061 1.00 98.50 185 LEU A CA 1
ATOM 1496 C C . LEU A 1 185 ? -7.287 -0.808 24.746 1.00 98.50 185 LEU A C 1
ATOM 1498 O O . LEU A 1 185 ? -7.152 -1.680 23.891 1.00 98.50 185 LEU A O 1
ATOM 1502 N N . LEU A 1 186 ? -6.777 0.417 24.600 1.00 98.06 186 LEU A N 1
ATOM 1503 C CA . LEU A 1 186 ? -6.096 0.851 23.375 1.00 98.06 186 LEU A CA 1
ATOM 1504 C C . LEU A 1 186 ? -4.858 -0.012 23.082 1.00 98.06 186 LEU A C 1
ATOM 1506 O O . LEU A 1 186 ? -4.654 -0.460 21.955 1.00 98.06 186 LEU A O 1
ATOM 1510 N N . LEU A 1 187 ? -4.064 -0.322 24.113 1.00 97.25 187 LEU A N 1
ATOM 1511 C CA . LEU A 1 187 ? -2.901 -1.204 23.982 1.00 97.25 187 LEU A CA 1
ATOM 1512 C C . LEU A 1 187 ? -3.288 -2.655 23.667 1.00 97.25 187 LEU A C 1
ATOM 1514 O O . LEU A 1 187 ? -2.558 -3.333 22.944 1.00 97.25 187 LEU A O 1
ATOM 1518 N N . ARG A 1 188 ? -4.434 -3.132 24.168 1.00 97.88 188 ARG A N 1
ATOM 1519 C CA . ARG A 1 188 ? -4.974 -4.452 23.822 1.00 97.88 188 ARG A CA 1
ATOM 1520 C C . ARG A 1 188 ? -5.333 -4.522 22.343 1.00 97.88 188 ARG A C 1
ATOM 1522 O O . ARG A 1 188 ? -4.936 -5.485 21.696 1.00 97.88 188 ARG A O 1
ATOM 1529 N N . VAL A 1 189 ? -6.005 -3.498 21.806 1.00 98.19 189 VAL A N 1
ATOM 1530 C CA . VAL A 1 189 ? -6.317 -3.412 20.369 1.00 98.19 189 VAL A CA 1
ATOM 1531 C C . VAL A 1 189 ? -5.035 -3.391 19.535 1.00 98.19 189 VAL A C 1
ATOM 1533 O O . VAL A 1 189 ? -4.887 -4.208 18.628 1.00 98.19 189 VAL A O 1
ATOM 1536 N N . LYS A 1 190 ? -4.069 -2.536 19.898 1.00 96.31 190 LYS A N 1
ATOM 1537 C CA . LYS A 1 190 ? -2.751 -2.464 19.244 1.00 96.31 190 LYS A CA 1
ATOM 1538 C C . LYS A 1 190 ? -2.029 -3.815 19.208 1.00 96.31 190 LYS A C 1
ATOM 1540 O O . LYS A 1 190 ? -1.317 -4.122 18.257 1.00 96.31 190 LYS A O 1
ATOM 1545 N N . GLY A 1 191 ? -2.177 -4.601 20.275 1.00 96.75 191 GLY A N 1
ATOM 1546 C CA . GLY A 1 191 ? -1.519 -5.892 20.452 1.00 96.75 191 GLY A CA 1
ATOM 1547 C C . GLY A 1 191 ? -2.175 -7.062 19.716 1.00 96.75 191 GLY A C 1
ATOM 1548 O O . GLY A 1 191 ? -1.589 -8.145 19.698 1.00 96.75 191 GLY A O 1
ATOM 1549 N N . LEU A 1 192 ? -3.358 -6.885 19.114 1.00 97.25 192 LEU A N 1
ATOM 1550 C CA . LEU A 1 192 ? -4.003 -7.949 18.340 1.00 97.25 192 LEU A CA 1
ATOM 1551 C C . LEU A 1 192 ? -3.119 -8.335 17.144 1.00 97.25 192 LEU A C 1
ATOM 1553 O O . LEU A 1 192 ? -2.679 -7.437 16.429 1.00 97.25 192 LEU A O 1
ATOM 1557 N N . PRO A 1 193 ? -2.884 -9.632 16.859 1.00 96.00 193 PRO A N 1
ATOM 1558 C CA . PRO A 1 193 ? -1.933 -10.049 15.825 1.00 96.00 193 PRO A CA 1
ATOM 1559 C C . PRO A 1 193 ? -2.189 -9.427 14.447 1.00 96.00 193 PRO A C 1
ATOM 1561 O O . PRO A 1 193 ? -1.256 -8.951 13.803 1.00 96.00 193 PRO A O 1
ATOM 1564 N N . ASN A 1 194 ? -3.453 -9.378 14.017 1.00 95.50 194 ASN A N 1
ATOM 1565 C CA . ASN A 1 194 ? -3.823 -8.832 12.713 1.00 95.50 194 ASN A CA 1
ATOM 1566 C C . ASN A 1 194 ? -3.715 -7.302 12.665 1.00 95.50 194 ASN A C 1
ATOM 1568 O O . ASN A 1 194 ? -3.260 -6.757 11.661 1.00 95.50 194 ASN A O 1
ATOM 1572 N N . ILE A 1 195 ? -4.075 -6.611 13.752 1.00 95.50 195 ILE A N 1
ATOM 1573 C CA . ILE A 1 195 ? -3.919 -5.153 13.856 1.00 95.50 195 ILE A CA 1
ATOM 1574 C C . ILE A 1 195 ? -2.441 -4.788 13.905 1.00 95.50 195 ILE A C 1
ATOM 1576 O O . ILE A 1 195 ? -2.006 -3.944 13.132 1.00 95.50 195 ILE A O 1
ATOM 1580 N N . LYS A 1 196 ? -1.653 -5.471 14.741 1.00 93.38 196 LYS A N 1
ATOM 1581 C CA . LYS A 1 196 ? -0.202 -5.305 14.828 1.00 93.38 196 LYS A CA 1
ATOM 1582 C C . LYS A 1 196 ? 0.454 -5.482 13.459 1.00 93.38 196 LYS A C 1
ATOM 1584 O O . LYS A 1 196 ? 1.203 -4.613 13.030 1.00 93.38 196 LYS A O 1
ATOM 1589 N N . LYS A 1 197 ? 0.111 -6.559 12.743 1.00 89.00 197 LYS A N 1
ATOM 1590 C CA . LYS A 1 197 ? 0.591 -6.800 11.377 1.00 89.00 197 LYS A CA 1
ATOM 1591 C C . LYS A 1 197 ? 0.264 -5.625 10.455 1.00 89.00 197 LYS A C 1
ATOM 1593 O O . LYS A 1 197 ? 1.149 -5.183 9.740 1.00 89.00 197 LYS A O 1
ATOM 1598 N N . TRP A 1 198 ? -0.971 -5.123 10.484 1.00 88.69 198 TRP A N 1
ATOM 1599 C CA . TRP A 1 198 ? -1.416 -4.003 9.651 1.00 88.69 198 TRP A CA 1
ATOM 1600 C C . TRP A 1 198 ? -0.712 -2.679 9.983 1.00 88.69 198 TRP A C 1
ATOM 1602 O O . TRP A 1 198 ? -0.280 -1.960 9.086 1.00 88.69 198 TRP A O 1
ATOM 1612 N N . ILE A 1 199 ? -0.571 -2.333 11.265 1.00 85.88 199 ILE A N 1
ATOM 1613 C CA . ILE A 1 199 ? 0.062 -1.067 11.668 1.00 85.88 199 ILE A CA 1
ATOM 1614 C C . ILE A 1 199 ? 1.582 -1.083 11.472 1.00 85.88 199 ILE A C 1
ATOM 1616 O O . ILE A 1 199 ? 2.159 -0.022 11.264 1.00 85.88 199 ILE A O 1
ATOM 1620 N N . GLU A 1 200 ? 2.209 -2.261 11.511 1.00 84.12 200 GLU A N 1
ATOM 1621 C CA . GLU A 1 200 ? 3.637 -2.466 11.236 1.00 84.12 200 GLU A CA 1
ATOM 1622 C C . GLU A 1 200 ? 3.931 -2.687 9.742 1.00 84.12 200 GLU A C 1
ATOM 1624 O O . GLU A 1 200 ? 5.091 -2.894 9.376 1.00 84.12 200 GLU A O 1
ATOM 1629 N N . MET A 1 201 ? 2.914 -2.662 8.865 1.00 77.38 201 MET A N 1
ATOM 1630 C CA . MET A 1 201 ? 3.163 -2.668 7.426 1.00 77.38 201 MET A CA 1
ATOM 1631 C C . MET A 1 201 ? 3.907 -1.383 7.042 1.00 77.38 201 MET A C 1
ATOM 1633 O O . MET A 1 201 ? 3.398 -0.291 7.308 1.00 77.38 201 MET A O 1
ATOM 1637 N N . PRO A 1 202 ? 5.089 -1.506 6.414 1.00 76.06 202 PRO A N 1
ATOM 1638 C CA . PRO A 1 202 ? 5.889 -0.352 6.041 1.00 76.06 202 PRO A CA 1
ATOM 1639 C C . PRO A 1 202 ? 5.140 0.525 5.042 1.00 76.06 202 PRO A C 1
ATOM 1641 O O . PRO A 1 202 ? 4.518 0.025 4.101 1.00 76.06 202 PRO A O 1
ATOM 1644 N N . VAL A 1 203 ? 5.239 1.839 5.228 1.00 80.19 203 VAL A N 1
ATOM 1645 C CA . VAL A 1 203 ? 4.768 2.812 4.242 1.00 80.19 203 VAL A CA 1
ATOM 1646 C C . VAL A 1 203 ? 5.891 3.058 3.246 1.00 80.19 203 VAL A C 1
ATOM 1648 O O . VAL A 1 203 ? 6.939 3.604 3.600 1.00 80.19 203 VAL A O 1
ATOM 1651 N N . TYR A 1 204 ? 5.661 2.659 1.999 1.00 89.38 204 TYR A N 1
ATOM 1652 C CA . TYR A 1 204 ? 6.595 2.868 0.900 1.00 89.38 204 TYR A CA 1
ATOM 1653 C C . TYR A 1 204 ? 6.273 4.150 0.143 1.00 89.38 204 TYR A C 1
ATOM 1655 O O . TYR A 1 204 ? 5.127 4.359 -0.254 1.00 89.38 204 TYR A O 1
ATOM 1663 N N . LYS A 1 205 ? 7.292 4.968 -0.130 1.00 91.56 205 LYS A N 1
ATOM 1664 C CA . LYS A 1 205 ? 7.205 6.067 -1.102 1.00 91.56 205 LYS A CA 1
ATOM 1665 C C . LYS A 1 205 ? 8.303 5.932 -2.134 1.00 91.56 205 LYS A C 1
ATOM 1667 O O . LYS A 1 205 ? 9.473 5.832 -1.779 1.00 91.56 205 LYS A O 1
ATOM 1672 N N . LEU A 1 206 ? 7.947 5.915 -3.409 1.00 94.75 206 LEU A N 1
ATOM 1673 C CA . LEU A 1 206 ? 8.895 5.781 -4.505 1.00 94.75 206 LEU A CA 1
ATOM 1674 C C . LEU A 1 206 ? 8.939 7.081 -5.302 1.00 94.75 206 LEU A C 1
ATOM 1676 O O . LEU A 1 206 ? 7.967 7.455 -5.945 1.00 94.75 206 LEU A O 1
ATOM 1680 N N . HIS A 1 207 ? 10.089 7.746 -5.286 1.00 94.88 207 HIS A N 1
ATOM 1681 C CA . HIS A 1 207 ? 10.292 9.036 -5.933 1.00 94.88 207 HIS A CA 1
ATOM 1682 C C . HIS A 1 207 ? 10.977 8.853 -7.283 1.00 94.88 207 HIS A C 1
ATOM 1684 O O . HIS A 1 207 ? 12.086 8.304 -7.360 1.00 94.88 207 HIS A O 1
ATOM 1690 N N . TYR A 1 208 ? 10.360 9.349 -8.356 1.00 95.62 208 TYR A N 1
ATOM 1691 C CA . TYR A 1 208 ? 10.970 9.342 -9.683 1.00 95.62 208 TYR A CA 1
ATOM 1692 C C . TYR A 1 208 ? 10.398 10.409 -10.621 1.00 95.62 208 TYR A C 1
ATOM 1694 O O . TYR A 1 208 ? 9.389 11.044 -10.339 1.00 95.62 208 TYR A O 1
ATOM 1702 N N . PHE A 1 209 ? 11.035 10.584 -11.780 1.00 93.06 209 PHE A N 1
ATOM 1703 C CA . PHE A 1 209 ? 10.528 11.490 -12.804 1.00 93.06 209 PHE A CA 1
ATOM 1704 C C . PHE A 1 209 ? 9.175 11.035 -13.347 1.00 93.06 209 PHE A C 1
ATOM 1706 O O . PHE A 1 209 ? 9.010 9.871 -13.726 1.00 93.06 209 PHE A O 1
ATOM 1713 N N . ASP A 1 210 ? 8.280 12.000 -13.511 1.00 87.62 210 ASP A N 1
ATOM 1714 C CA . ASP A 1 210 ? 7.084 11.890 -14.332 1.00 87.62 210 ASP A CA 1
ATOM 1715 C C . ASP A 1 210 ? 7.500 11.804 -15.815 1.00 87.62 210 ASP A C 1
ATOM 1717 O O . ASP A 1 210 ? 7.925 12.794 -16.416 1.00 87.62 210 ASP A O 1
ATOM 1721 N N . ASN A 1 211 ? 7.514 10.595 -16.390 1.00 80.81 211 ASN A N 1
ATOM 1722 C CA . ASN A 1 211 ? 7.834 10.407 -17.805 1.00 80.81 211 ASN A CA 1
ATOM 1723 C C . ASN A 1 211 ? 7.226 9.116 -18.392 1.00 80.81 211 ASN A C 1
ATOM 1725 O O . ASN A 1 211 ? 7.174 8.096 -17.695 1.00 80.81 211 ASN A O 1
ATOM 1729 N N . PRO A 1 212 ? 6.878 9.107 -19.696 1.00 72.00 212 PRO A N 1
ATOM 1730 C CA . PRO A 1 212 ? 6.241 7.960 -20.353 1.00 72.00 212 PRO A CA 1
ATOM 1731 C C . PRO A 1 212 ? 7.188 6.765 -20.534 1.00 72.00 212 PRO A C 1
ATOM 1733 O O . PRO A 1 212 ? 6.751 5.637 -20.722 1.00 72.00 212 PRO A O 1
ATOM 1736 N N . ARG A 1 213 ? 8.507 6.986 -20.442 1.00 71.12 213 ARG A N 1
ATOM 1737 C CA . ARG A 1 213 ? 9.524 5.939 -20.629 1.00 71.12 213 ARG A CA 1
ATOM 1738 C C . ARG A 1 213 ? 9.782 5.119 -19.370 1.00 71.12 213 ARG A C 1
ATOM 1740 O O . ARG A 1 213 ? 10.643 4.244 -19.424 1.00 71.12 213 ARG A O 1
ATOM 1747 N N . ARG A 1 214 ? 9.053 5.395 -18.273 1.00 81.44 214 ARG A N 1
ATOM 1748 C CA . ARG A 1 214 ? 9.000 4.661 -16.988 1.00 81.44 214 ARG A CA 1
ATOM 1749 C C . ARG A 1 214 ? 10.309 4.692 -16.185 1.00 81.44 214 ARG A C 1
ATOM 1751 O O . ARG A 1 214 ? 10.310 5.046 -15.003 1.00 81.44 214 ARG A O 1
ATOM 1758 N N . GLY A 1 215 ? 11.429 4.440 -16.856 1.00 87.00 215 GLY A N 1
ATOM 1759 C CA . GLY A 1 215 ? 12.800 4.569 -16.391 1.00 87.00 215 GLY A CA 1
ATOM 1760 C C . GLY A 1 215 ? 13.166 3.569 -15.301 1.00 87.00 215 GLY A C 1
ATOM 1761 O O . GLY A 1 215 ? 12.570 2.508 -15.156 1.00 87.00 215 GLY A O 1
ATOM 1762 N N . ARG A 1 216 ? 14.187 3.917 -14.517 1.00 92.75 216 ARG A N 1
ATOM 1763 C CA . ARG A 1 216 ? 14.828 2.998 -13.560 1.00 92.75 216 ARG A CA 1
ATOM 1764 C C . ARG A 1 216 ? 13.971 2.656 -12.337 1.00 92.75 216 ARG A C 1
ATOM 1766 O O . ARG A 1 216 ? 14.341 1.759 -11.591 1.00 92.75 216 ARG A O 1
ATOM 1773 N N . ALA A 1 217 ? 12.865 3.362 -12.114 1.00 94.69 217 ALA A N 1
ATOM 1774 C CA . ALA A 1 217 ? 11.936 3.068 -11.025 1.00 94.69 217 ALA A CA 1
ATOM 1775 C C . ALA A 1 217 ? 10.993 1.897 -11.340 1.00 94.69 217 ALA A C 1
ATOM 1777 O O . ALA A 1 217 ? 10.406 1.340 -10.418 1.00 94.69 217 ALA A O 1
ATOM 1778 N N . GLU A 1 218 ? 10.845 1.512 -12.613 1.00 94.38 218 GLU A N 1
ATOM 1779 C CA . GLU A 1 218 ? 9.769 0.605 -13.018 1.00 94.38 218 GLU A CA 1
ATOM 1780 C C . GLU A 1 218 ? 9.885 -0.793 -12.418 1.00 94.38 218 GLU A C 1
ATOM 1782 O O . GLU A 1 218 ? 8.883 -1.357 -11.996 1.00 94.38 218 GLU A O 1
ATOM 1787 N N . VAL A 1 219 ? 11.104 -1.317 -12.280 1.00 97.00 219 VAL A N 1
ATOM 1788 C CA . VAL A 1 219 ? 11.323 -2.615 -11.628 1.00 97.00 219 VAL A CA 1
ATOM 1789 C C . VAL A 1 219 ? 10.819 -2.586 -10.180 1.00 97.00 219 VAL A C 1
ATOM 1791 O O . VAL A 1 219 ? 10.120 -3.502 -9.761 1.00 97.00 219 VAL A O 1
ATOM 1794 N N . SER A 1 220 ? 11.088 -1.513 -9.430 1.00 97.75 220 SER A N 1
ATOM 1795 C CA . SER A 1 220 ? 10.590 -1.356 -8.057 1.00 97.75 220 SER A CA 1
ATOM 1796 C C . SER A 1 220 ? 9.064 -1.256 -7.998 1.00 97.75 220 SER A C 1
ATOM 1798 O O . SER A 1 220 ? 8.460 -1.854 -7.110 1.00 97.75 220 SER A O 1
ATOM 1800 N N . ARG A 1 221 ? 8.439 -0.554 -8.955 1.00 95.62 221 ARG A N 1
ATOM 1801 C CA . ARG A 1 221 ? 6.972 -0.476 -9.060 1.00 95.62 221 ARG A CA 1
ATOM 1802 C C . ARG A 1 221 ? 6.364 -1.848 -9.310 1.00 95.62 221 ARG A C 1
ATOM 1804 O O . ARG A 1 221 ? 5.466 -2.247 -8.584 1.00 95.62 221 ARG A O 1
ATOM 1811 N N . LEU A 1 222 ? 6.913 -2.603 -10.260 1.00 97.00 222 LEU A N 1
ATOM 1812 C CA . LEU A 1 222 ? 6.456 -3.957 -10.574 1.00 97.00 222 LEU A CA 1
ATOM 1813 C C . LEU A 1 222 ? 6.612 -4.912 -9.388 1.00 97.00 222 LEU A C 1
ATOM 1815 O O . LEU A 1 222 ? 5.727 -5.731 -9.167 1.00 97.00 222 LEU A O 1
ATOM 1819 N N . ILE A 1 223 ? 7.695 -4.804 -8.610 1.00 98.31 223 ILE A N 1
ATOM 1820 C CA . ILE A 1 223 ? 7.889 -5.614 -7.396 1.00 98.31 223 ILE A CA 1
ATOM 1821 C C . ILE A 1 223 ? 6.809 -5.295 -6.356 1.00 98.31 223 ILE A C 1
ATOM 1823 O O . ILE A 1 223 ? 6.162 -6.217 -5.862 1.00 98.31 223 ILE A O 1
ATOM 1827 N N . LEU A 1 224 ? 6.588 -4.011 -6.047 1.00 94.69 224 LEU A N 1
ATOM 1828 C CA . LEU A 1 224 ? 5.565 -3.577 -5.085 1.00 94.69 224 LEU A CA 1
ATOM 1829 C C . LEU A 1 224 ? 4.159 -3.980 -5.545 1.00 94.69 224 LEU A C 1
ATOM 1831 O O . LEU A 1 224 ? 3.404 -4.579 -4.780 1.00 94.69 224 LEU A O 1
ATOM 1835 N N . SER A 1 225 ? 3.841 -3.750 -6.822 1.00 91.94 225 SER A N 1
ATOM 1836 C CA . SER A 1 225 ? 2.567 -4.151 -7.414 1.00 91.94 225 SER A CA 1
ATOM 1837 C C . SER A 1 225 ? 2.372 -5.663 -7.380 1.00 91.94 225 SER A C 1
ATOM 1839 O O . SER A 1 225 ? 1.336 -6.121 -6.910 1.00 91.94 225 SER A O 1
ATOM 1841 N N . GLN A 1 226 ? 3.357 -6.458 -7.815 1.00 94.94 226 GLN A N 1
ATOM 1842 C CA . GLN A 1 226 ? 3.257 -7.919 -7.794 1.00 94.94 226 GLN A CA 1
ATOM 1843 C C . GLN A 1 226 ? 3.055 -8.454 -6.375 1.00 94.94 226 GLN A C 1
ATOM 1845 O O . GLN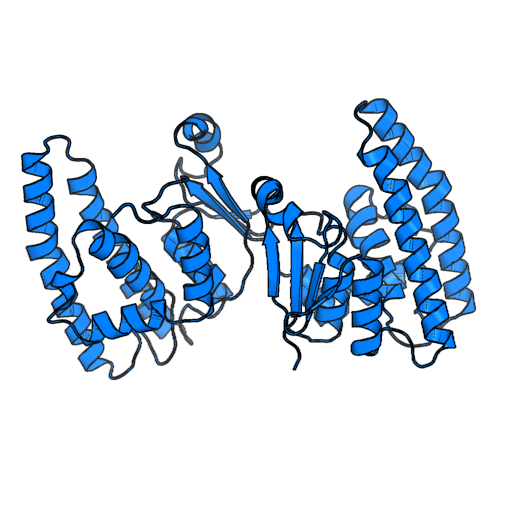 A 1 226 ? 2.262 -9.377 -6.191 1.00 94.94 226 GLN A O 1
ATOM 1850 N N . ALA A 1 227 ? 3.716 -7.847 -5.386 1.00 90.12 227 ALA A N 1
ATOM 1851 C CA . ALA A 1 227 ? 3.559 -8.174 -3.974 1.00 90.12 227 ALA A CA 1
ATOM 1852 C C . ALA A 1 227 ? 2.194 -7.768 -3.382 1.00 90.12 227 ALA A C 1
ATOM 1854 O O . ALA A 1 227 ? 1.907 -8.131 -2.243 1.00 90.12 227 ALA A O 1
ATOM 1855 N N . GLY A 1 228 ? 1.360 -7.022 -4.119 1.00 82.56 228 GLY A N 1
ATOM 1856 C CA . GLY A 1 228 ? 0.097 -6.482 -3.609 1.00 82.56 228 GLY A CA 1
ATOM 1857 C C . GLY A 1 228 ? 0.305 -5.429 -2.519 1.00 82.56 228 GLY A C 1
ATOM 1858 O O . GLY A 1 228 ? -0.520 -5.298 -1.619 1.00 82.56 228 GLY A O 1
ATOM 1859 N N . VAL A 1 229 ? 1.441 -4.730 -2.558 1.00 81.31 229 VAL A N 1
ATOM 1860 C CA . VAL A 1 229 ? 1.836 -3.745 -1.555 1.00 81.31 229 VAL A CA 1
ATOM 1861 C C . VAL A 1 229 ? 1.591 -2.351 -2.105 1.00 81.31 229 VAL A C 1
ATOM 1863 O O . VAL A 1 229 ? 2.165 -1.955 -3.119 1.00 81.31 229 VAL A O 1
ATOM 1866 N N . GLU A 1 230 ? 0.749 -1.602 -1.404 1.00 78.50 230 GLU A N 1
ATOM 1867 C CA . GLU A 1 230 ? 0.479 -0.200 -1.704 1.00 78.50 230 GLU A CA 1
ATOM 1868 C C . GLU A 1 230 ? 1.721 0.668 -1.440 1.00 78.50 230 GLU A C 1
ATOM 1870 O O . GLU A 1 230 ? 2.460 0.459 -0.472 1.00 78.50 230 GLU A O 1
ATOM 1875 N N . PHE A 1 231 ? 1.947 1.660 -2.302 1.00 84.56 231 PHE A N 1
ATOM 1876 C CA . PHE A 1 231 ? 3.047 2.614 -2.180 1.00 84.56 231 PHE A CA 1
ATOM 1877 C C . PHE A 1 231 ? 2.678 3.967 -2.793 1.00 84.56 231 PHE A C 1
ATOM 1879 O O . PHE A 1 231 ? 1.944 4.038 -3.778 1.00 84.56 231 PHE A O 1
ATOM 1886 N N . GLU A 1 232 ? 3.239 5.043 -2.248 1.00 81.56 232 GLU A N 1
ATOM 1887 C CA . GLU A 1 232 ? 3.097 6.391 -2.800 1.00 81.56 232 GLU A CA 1
ATOM 1888 C C . GLU A 1 232 ? 4.074 6.555 -3.983 1.00 81.56 232 GLU A C 1
ATOM 1890 O O . GLU A 1 232 ? 5.286 6.662 -3.788 1.00 81.56 232 GLU A O 1
ATOM 1895 N N . ASP A 1 233 ? 3.584 6.547 -5.226 1.00 87.56 233 ASP A N 1
ATOM 1896 C CA . ASP A 1 233 ? 4.403 6.791 -6.429 1.00 87.56 233 ASP A CA 1
ATOM 1897 C C . ASP A 1 233 ? 4.562 8.301 -6.668 1.00 87.56 233 ASP A C 1
ATOM 1899 O O . ASP A 1 233 ? 3.813 8.921 -7.428 1.00 87.56 233 ASP A O 1
ATOM 1903 N N . ILE A 1 234 ? 5.536 8.907 -5.988 1.00 88.44 234 ILE A N 1
ATOM 1904 C CA . ILE A 1 234 ? 5.811 10.343 -6.050 1.00 88.44 234 ILE A CA 1
ATOM 1905 C C . ILE A 1 234 ? 6.511 10.673 -7.367 1.00 88.44 234 ILE A C 1
ATOM 1907 O O . ILE A 1 234 ? 7.697 10.394 -7.577 1.00 88.44 234 ILE A O 1
ATOM 1911 N N . ARG A 1 235 ? 5.757 11.317 -8.257 1.00 89.00 235 ARG A N 1
ATOM 1912 C CA . ARG A 1 235 ? 6.208 11.741 -9.581 1.00 89.00 235 ARG A CA 1
ATOM 1913 C C . ARG A 1 235 ? 6.401 13.245 -9.629 1.00 89.00 235 ARG A C 1
ATOM 1915 O O . ARG A 1 235 ? 5.554 13.993 -9.157 1.00 89.00 235 ARG A O 1
ATOM 1922 N N . PHE A 1 236 ? 7.508 13.670 -10.224 1.00 87.69 236 PHE A N 1
ATOM 1923 C CA . PHE A 1 236 ? 7.828 15.084 -10.398 1.00 87.69 236 PHE A CA 1
ATOM 1924 C C . PHE A 1 236 ? 8.413 15.361 -11.783 1.00 87.69 236 PHE A C 1
ATOM 1926 O O . PHE A 1 236 ? 9.064 14.516 -12.411 1.00 87.69 236 PHE A O 1
ATOM 1933 N N . SER A 1 237 ? 8.181 16.572 -12.266 1.00 90.81 237 SER A N 1
ATOM 1934 C CA . SER A 1 237 ? 8.633 17.060 -13.563 1.00 90.81 237 SER A CA 1
ATOM 1935 C C . SER A 1 237 ? 10.138 17.360 -13.587 1.00 90.81 237 SER A C 1
ATOM 1937 O O . SER A 1 237 ? 10.818 17.485 -12.566 1.00 90.81 237 SER A O 1
ATOM 1939 N N . ARG A 1 238 ? 10.691 17.541 -14.793 1.00 89.25 238 ARG A N 1
ATOM 1940 C CA . ARG A 1 238 ? 12.085 17.993 -14.963 1.00 89.25 238 ARG A CA 1
ATOM 1941 C C . ARG A 1 238 ? 12.324 19.405 -14.421 1.00 89.25 238 ARG A C 1
ATOM 1943 O O . ARG A 1 238 ? 13.454 19.691 -14.038 1.00 89.25 238 ARG A O 1
ATOM 1950 N N . SER A 1 239 ? 11.299 20.256 -14.389 1.00 93.00 239 SER A N 1
ATOM 1951 C CA . SER A 1 239 ? 11.376 21.616 -13.842 1.00 93.00 239 SER A CA 1
ATOM 1952 C C . SER A 1 239 ? 11.499 21.646 -12.323 1.00 93.00 239 SER A C 1
ATOM 1954 O O . SER A 1 239 ? 12.153 22.541 -11.811 1.00 93.00 239 SER A O 1
ATOM 1956 N N . GLU A 1 240 ? 10.939 20.663 -11.616 1.00 92.31 240 GLU A N 1
ATOM 1957 C CA . GLU A 1 240 ? 11.051 20.541 -10.150 1.00 92.31 240 GLU A CA 1
ATOM 1958 C C . GLU A 1 240 ? 12.392 19.921 -9.716 1.00 92.31 240 GLU A C 1
ATOM 1960 O O . GLU A 1 240 ? 12.799 20.001 -8.558 1.00 92.31 240 GLU A O 1
ATOM 1965 N N . TRP A 1 241 ? 13.119 19.296 -10.649 1.00 94.62 241 TRP A N 1
ATOM 1966 C CA . TRP A 1 241 ? 14.359 18.580 -10.349 1.00 94.62 241 TRP A CA 1
ATOM 1967 C C . TRP A 1 241 ? 15.468 19.418 -9.697 1.00 94.62 241 TRP A C 1
ATOM 1969 O O . TRP A 1 241 ? 16.140 18.874 -8.822 1.00 94.62 241 TRP A O 1
ATOM 1979 N N . PRO A 1 242 ? 15.715 20.689 -10.074 1.00 97.00 242 PRO A N 1
ATOM 1980 C CA . PRO A 1 242 ? 16.731 21.508 -9.415 1.00 97.00 242 PRO A CA 1
ATOM 1981 C C . PRO A 1 242 ? 16.504 21.667 -7.907 1.00 97.00 242 PRO A C 1
ATOM 1983 O O . PRO A 1 242 ? 17.486 21.678 -7.168 1.00 97.00 242 PRO A O 1
ATOM 1986 N N . ASP A 1 243 ? 15.245 21.710 -7.462 1.00 94.00 243 ASP A N 1
ATOM 1987 C CA . ASP A 1 243 ? 14.877 21.862 -6.048 1.00 94.00 243 ASP A CA 1
ATOM 1988 C C . ASP A 1 243 ? 14.906 20.522 -5.298 1.00 94.00 243 ASP A C 1
ATOM 1990 O O . ASP A 1 243 ? 15.258 20.465 -4.121 1.00 94.00 243 ASP A O 1
ATOM 1994 N N . ILE A 1 244 ? 14.591 19.421 -5.988 1.00 92.81 244 ILE A N 1
ATOM 1995 C CA . ILE A 1 244 ? 14.585 18.066 -5.413 1.00 92.81 244 ILE A CA 1
ATOM 1996 C C . ILE A 1 244 ? 15.997 17.473 -5.355 1.00 92.81 244 ILE A C 1
ATOM 1998 O O . ILE A 1 244 ? 16.361 16.809 -4.392 1.00 92.81 244 ILE A O 1
ATOM 2002 N N . LYS A 1 245 ? 16.840 17.697 -6.367 1.00 95.88 245 LYS A N 1
ATOM 2003 C CA . LYS A 1 245 ? 18.174 17.079 -6.466 1.00 95.88 245 LYS A CA 1
ATOM 2004 C C . LYS A 1 245 ? 19.032 17.235 -5.196 1.00 95.88 245 LYS A C 1
ATOM 2006 O O . LYS A 1 245 ? 19.643 16.234 -4.813 1.00 95.88 245 LYS A O 1
ATOM 2011 N N . PRO A 1 246 ? 19.089 18.405 -4.527 1.00 96.56 246 PRO A N 1
ATOM 2012 C CA . PRO A 1 246 ? 19.861 18.583 -3.298 1.00 96.56 246 PRO A CA 1
ATOM 2013 C C . PRO A 1 246 ? 19.381 17.725 -2.120 1.00 96.56 246 PRO A C 1
ATOM 2015 O O . PRO A 1 246 ? 20.159 17.501 -1.198 1.00 96.56 246 PRO A O 1
ATOM 2018 N N . THR A 1 247 ? 18.136 17.237 -2.137 1.00 91.31 247 THR A N 1
ATOM 2019 C CA . THR A 1 247 ? 17.579 16.378 -1.076 1.00 91.31 247 THR A CA 1
ATOM 2020 C C . THR A 1 247 ? 17.864 14.890 -1.309 1.00 91.31 247 THR A C 1
ATOM 2022 O O . THR A 1 247 ? 17.646 14.067 -0.423 1.00 91.31 247 THR A O 1
ATOM 2025 N N . THR A 1 248 ? 18.378 14.526 -2.488 1.00 95.00 248 THR A N 1
ATOM 2026 C CA . THR A 1 248 ? 18.648 13.131 -2.860 1.00 95.00 248 THR A CA 1
ATOM 2027 C C . THR A 1 248 ? 20.034 12.659 -2.394 1.00 95.00 248 THR A C 1
ATOM 2029 O O . THR A 1 248 ? 21.000 13.407 -2.558 1.00 95.00 248 THR A O 1
ATOM 2032 N N . PRO A 1 249 ? 20.203 11.406 -1.910 1.00 94.88 249 PRO A N 1
ATOM 2033 C CA . PRO A 1 249 ? 21.480 10.941 -1.347 1.00 94.88 249 PRO A CA 1
ATOM 2034 C C . PRO A 1 249 ? 22.691 11.057 -2.282 1.00 94.88 249 PRO A C 1
ATOM 2036 O O . PRO A 1 249 ? 23.802 11.316 -1.830 1.00 94.88 249 PRO A O 1
ATOM 2039 N N . PHE A 1 250 ? 22.483 10.865 -3.590 1.00 96.19 250 PHE A N 1
ATOM 2040 C CA . PHE A 1 250 ? 23.551 10.855 -4.599 1.00 96.19 250 PHE A CA 1
ATOM 2041 C C . PHE A 1 250 ? 23.298 11.822 -5.764 1.00 96.19 250 PHE A C 1
ATOM 2043 O O . PHE A 1 250 ? 23.874 11.663 -6.839 1.00 96.19 250 PHE A O 1
ATOM 2050 N N . GLY A 1 251 ? 22.406 12.806 -5.603 1.00 96.31 251 GLY A N 1
ATOM 2051 C CA . GLY A 1 251 ? 22.028 13.695 -6.708 1.00 96.31 251 GLY A CA 1
ATOM 2052 C C . GLY A 1 251 ? 21.286 12.970 -7.841 1.00 96.31 251 GLY A C 1
ATOM 2053 O O . GLY A 1 251 ? 21.395 13.382 -9.000 1.00 96.31 251 GLY A O 1
ATOM 2054 N N . GLN A 1 252 ? 20.608 11.859 -7.528 1.00 95.38 252 GLN A N 1
ATOM 2055 C CA . GLN A 1 252 ? 20.002 10.909 -8.465 1.00 95.38 252 GLN A CA 1
ATOM 2056 C C . GLN A 1 252 ? 18.700 10.325 -7.898 1.00 95.38 252 GLN A C 1
ATOM 2058 O O . GLN A 1 252 ? 18.510 10.255 -6.688 1.00 95.38 252 GLN A O 1
ATOM 2063 N N . VAL A 1 253 ? 17.843 9.845 -8.799 1.00 96.12 253 VAL A N 1
ATOM 2064 C CA . VAL A 1 253 ? 16.635 9.056 -8.506 1.00 96.12 253 VAL A CA 1
ATOM 2065 C C . VAL A 1 253 ? 16.649 7.766 -9.346 1.00 96.12 253 VAL A C 1
ATOM 2067 O O . VAL A 1 253 ? 17.293 7.756 -10.403 1.00 96.12 253 VAL A O 1
ATOM 2070 N N . PRO A 1 254 ? 15.970 6.673 -8.939 1.00 97.31 254 PRO A N 1
ATOM 2071 C CA . PRO A 1 254 ? 14.935 6.583 -7.900 1.00 97.31 254 PRO A CA 1
ATOM 2072 C C . PRO A 1 254 ? 15.436 6.650 -6.457 1.00 97.31 254 PRO A C 1
ATOM 2074 O O . PRO A 1 254 ? 16.584 6.305 -6.169 1.00 97.31 254 PRO A O 1
ATOM 2077 N N . ILE A 1 255 ? 14.520 7.055 -5.575 1.00 97.50 255 ILE A N 1
ATOM 2078 C CA . ILE A 1 255 ? 14.621 6.944 -4.117 1.00 97.50 255 ILE A CA 1
ATOM 2079 C C . ILE A 1 255 ? 13.400 6.188 -3.602 1.00 97.50 255 ILE A C 1
ATOM 2081 O O . ILE A 1 255 ? 12.287 6.461 -4.046 1.00 97.50 255 ILE A O 1
ATOM 2085 N N . LEU A 1 256 ? 13.618 5.271 -2.665 1.00 97.50 256 LEU A N 1
ATOM 2086 C CA . LEU A 1 256 ? 12.579 4.648 -1.858 1.00 97.50 256 LEU A CA 1
ATOM 2087 C C . LEU A 1 256 ? 12.651 5.201 -0.432 1.00 97.50 256 LEU A C 1
ATOM 2089 O O . LEU A 1 256 ? 13.709 5.136 0.192 1.00 97.50 256 LEU A O 1
ATOM 2093 N N . GLU A 1 257 ? 11.534 5.690 0.090 1.00 94.31 257 GLU A N 1
ATOM 2094 C CA . GLU A 1 257 ? 11.339 5.924 1.518 1.00 94.31 257 GLU A CA 1
ATOM 2095 C C . GLU A 1 257 ? 10.589 4.736 2.129 1.00 94.31 257 GLU A C 1
ATOM 2097 O O . GLU A 1 257 ? 9.577 4.292 1.583 1.00 94.31 257 GLU A O 1
ATOM 2102 N N . VAL A 1 258 ? 11.087 4.225 3.254 1.00 91.50 258 VAL A N 1
ATOM 2103 C CA . VAL A 1 258 ? 10.451 3.177 4.062 1.00 91.50 258 VAL A CA 1
ATOM 2104 C C . VAL A 1 258 ? 10.332 3.703 5.481 1.00 91.50 258 VAL A C 1
ATOM 2106 O O . VAL A 1 258 ? 11.342 3.840 6.171 1.00 91.50 258 VAL A O 1
ATOM 2109 N N . ASP A 1 259 ? 9.120 4.062 5.900 1.00 81.94 259 ASP A N 1
ATOM 2110 C CA . ASP A 1 259 ? 8.869 4.645 7.228 1.00 81.94 259 ASP A CA 1
ATOM 2111 C C . ASP A 1 259 ? 9.798 5.844 7.540 1.00 81.94 259 ASP A C 1
ATOM 2113 O O . ASP A 1 259 ? 10.320 6.001 8.644 1.00 81.94 259 ASP A O 1
ATOM 2117 N N . GLY A 1 260 ? 10.052 6.680 6.523 1.00 81.25 260 GLY A N 1
ATOM 2118 C CA . GLY A 1 260 ? 10.937 7.850 6.592 1.00 81.25 260 GLY A CA 1
ATOM 2119 C C . GLY A 1 260 ? 12.434 7.561 6.411 1.00 81.25 260 GLY A C 1
ATOM 2120 O O . GLY A 1 260 ? 13.227 8.498 6.348 1.00 81.25 260 GLY A O 1
ATOM 2121 N N . GLN A 1 261 ? 12.850 6.295 6.299 1.00 90.25 261 GLN A N 1
ATOM 2122 C CA . GLN A 1 261 ? 14.231 5.934 5.966 1.00 90.25 261 GLN A CA 1
ATOM 2123 C C . GLN A 1 261 ? 14.440 5.913 4.454 1.00 90.25 261 GLN A C 1
ATOM 2125 O O . GLN A 1 261 ? 13.660 5.310 3.725 1.00 90.25 261 GLN A O 1
ATOM 2130 N N . VAL A 1 262 ? 15.523 6.532 3.988 1.00 95.12 262 VAL A N 1
ATOM 2131 C CA . VAL A 1 262 ? 15.802 6.732 2.561 1.00 95.12 262 VAL A CA 1
ATOM 2132 C C . VAL A 1 262 ? 16.785 5.683 2.033 1.00 95.12 262 VAL A C 1
ATOM 2134 O O . VAL A 1 262 ? 17.889 5.535 2.557 1.00 95.12 262 VAL A O 1
ATOM 2137 N N . LEU A 1 263 ? 16.422 5.018 0.934 1.00 97.62 263 LEU A N 1
ATOM 2138 C CA . LEU A 1 263 ? 17.282 4.133 0.146 1.00 97.62 263 LEU A CA 1
ATOM 2139 C C . LEU A 1 263 ? 17.355 4.624 -1.308 1.00 97.62 263 LEU A C 1
ATOM 2141 O O . LEU A 1 263 ? 16.337 4.883 -1.943 1.00 97.62 263 LEU A O 1
ATOM 2145 N N . ALA A 1 264 ? 18.567 4.730 -1.852 1.00 96.81 264 ALA A N 1
ATOM 2146 C CA . ALA A 1 264 ? 18.823 5.115 -3.243 1.00 96.81 264 ALA A CA 1
ATOM 2147 C C . ALA A 1 264 ? 19.487 3.966 -4.025 1.00 96.81 264 ALA A C 1
ATOM 2149 O O . ALA A 1 264 ? 19.872 2.960 -3.435 1.00 96.81 264 ALA A O 1
ATOM 2150 N N . GLN A 1 265 ? 19.669 4.157 -5.340 1.00 97.12 265 GLN A N 1
ATOM 2151 C CA . GLN A 1 265 ? 20.128 3.164 -6.331 1.00 97.12 265 GLN A CA 1
ATOM 2152 C C . GLN A 1 265 ? 19.050 2.143 -6.717 1.00 97.12 265 GLN A C 1
ATOM 2154 O O . GLN A 1 265 ? 18.597 1.346 -5.901 1.00 97.12 265 GLN A O 1
ATOM 2159 N N . SER A 1 266 ? 18.671 2.123 -8.001 1.00 96.88 266 SER A N 1
ATOM 2160 C CA . SER A 1 266 ? 17.519 1.345 -8.484 1.00 96.88 266 SER A CA 1
ATOM 2161 C C . SER A 1 266 ? 17.606 -0.148 -8.167 1.00 96.88 266 SER A C 1
ATOM 2163 O O . SER A 1 266 ? 16.632 -0.714 -7.683 1.00 96.88 266 SER A O 1
ATOM 2165 N N . ASN A 1 267 ? 18.766 -0.785 -8.370 1.00 97.06 267 ASN A N 1
ATOM 2166 C CA . ASN A 1 267 ? 18.918 -2.219 -8.093 1.00 97.06 267 ASN A CA 1
ATOM 2167 C C . ASN A 1 267 ? 19.019 -2.514 -6.590 1.00 97.06 267 ASN A C 1
ATOM 2169 O O . ASN A 1 267 ? 18.594 -3.578 -6.154 1.00 97.06 267 ASN A O 1
ATOM 2173 N N . ALA A 1 268 ? 19.543 -1.588 -5.776 1.00 98.12 268 ALA A N 1
ATOM 2174 C CA . ALA A 1 268 ? 19.542 -1.752 -4.321 1.00 98.12 268 ALA A CA 1
ATOM 2175 C C . ALA A 1 268 ? 18.110 -1.702 -3.771 1.00 98.12 268 ALA A C 1
ATOM 2177 O O . ALA A 1 268 ? 17.722 -2.571 -2.992 1.00 98.12 268 ALA A O 1
ATOM 2178 N N . ILE A 1 269 ? 17.314 -0.740 -4.252 1.00 98.50 269 ILE A N 1
ATOM 2179 C CA . ILE A 1 269 ? 15.884 -0.623 -3.950 1.00 98.50 269 ILE A CA 1
ATOM 2180 C C . ILE A 1 269 ? 15.139 -1.892 -4.382 1.00 98.50 269 ILE A C 1
ATOM 2182 O O . ILE A 1 269 ? 14.463 -2.509 -3.562 1.00 98.50 269 ILE A O 1
ATOM 2186 N N . ALA A 1 270 ? 15.286 -2.310 -5.643 1.00 98.31 270 ALA A N 1
ATOM 2187 C CA . ALA A 1 270 ? 14.600 -3.484 -6.177 1.00 98.31 270 ALA A CA 1
ATOM 2188 C C . ALA A 1 270 ? 14.950 -4.760 -5.394 1.00 98.31 270 ALA A C 1
ATOM 2190 O O . ALA A 1 270 ? 14.055 -5.479 -4.964 1.00 98.31 270 ALA A O 1
ATOM 2191 N N . ARG A 1 271 ? 16.235 -5.001 -5.110 1.00 98.12 271 ARG A N 1
ATOM 2192 C CA . ARG A 1 271 ? 16.698 -6.159 -4.331 1.00 98.12 271 ARG A CA 1
ATOM 2193 C C . ARG A 1 271 ? 16.170 -6.152 -2.894 1.00 98.12 271 ARG A C 1
ATOM 2195 O O . ARG A 1 271 ? 15.773 -7.198 -2.384 1.00 98.12 271 ARG A O 1
ATOM 2202 N N . TYR A 1 272 ? 16.141 -4.988 -2.239 1.00 98.25 272 TYR A N 1
ATOM 2203 C CA . TYR A 1 272 ? 15.546 -4.840 -0.907 1.00 98.25 272 TYR A CA 1
ATOM 2204 C C . TYR A 1 272 ? 14.061 -5.231 -0.918 1.00 98.25 272 TYR A C 1
ATOM 2206 O O . TYR A 1 272 ? 13.645 -6.075 -0.123 1.00 98.25 272 TYR A O 1
ATOM 2214 N N . LEU A 1 273 ? 13.287 -4.676 -1.855 1.00 98.00 273 LEU A N 1
ATOM 2215 C CA . LEU A 1 273 ? 11.858 -4.961 -1.996 1.00 98.00 273 LEU A CA 1
ATOM 2216 C C . LEU A 1 273 ? 11.607 -6.433 -2.350 1.00 98.00 273 LEU A C 1
ATOM 2218 O O . LEU A 1 273 ? 10.753 -7.077 -1.745 1.00 98.00 273 LEU A O 1
ATOM 2222 N N . ALA A 1 274 ? 12.394 -6.996 -3.270 1.00 98.06 274 ALA A N 1
ATOM 2223 C CA . ALA A 1 274 ? 12.282 -8.391 -3.675 1.00 98.06 274 ALA A CA 1
ATOM 2224 C C . ALA A 1 274 ? 12.492 -9.341 -2.490 1.00 98.06 274 ALA A C 1
ATOM 2226 O O . ALA A 1 274 ? 11.693 -10.248 -2.275 1.00 98.06 274 ALA A O 1
ATOM 2227 N N . ARG A 1 275 ? 13.523 -9.105 -1.668 1.00 97.56 275 ARG A N 1
ATOM 2228 C CA . ARG A 1 275 ? 13.774 -9.904 -0.457 1.00 97.56 275 ARG A CA 1
ATOM 2229 C C . ARG A 1 275 ? 12.660 -9.733 0.569 1.00 97.56 275 ARG A C 1
ATOM 2231 O O . ARG A 1 275 ? 12.188 -10.717 1.130 1.00 97.56 275 ARG A O 1
ATOM 2238 N N . LYS A 1 276 ? 12.213 -8.494 0.793 1.00 95.00 276 LYS A N 1
ATOM 2239 C CA . LYS A 1 276 ? 11.166 -8.165 1.769 1.00 95.00 276 LYS A CA 1
ATOM 2240 C C . LYS A 1 276 ? 9.822 -8.824 1.442 1.00 95.00 276 LYS A C 1
ATOM 2242 O O . LYS A 1 276 ? 9.091 -9.167 2.370 1.00 95.00 276 LYS A O 1
ATOM 2247 N N . HIS A 1 277 ? 9.519 -9.010 0.159 1.00 94.44 277 HIS A N 1
ATOM 2248 C CA . HIS A 1 277 ? 8.232 -9.523 -0.318 1.00 94.44 277 HIS A CA 1
ATOM 2249 C C . HIS A 1 277 ? 8.307 -10.917 -0.959 1.00 94.44 277 HIS A C 1
ATOM 2251 O O . HIS A 1 277 ? 7.371 -11.325 -1.639 1.00 94.44 277 HIS A O 1
ATOM 2257 N N . GL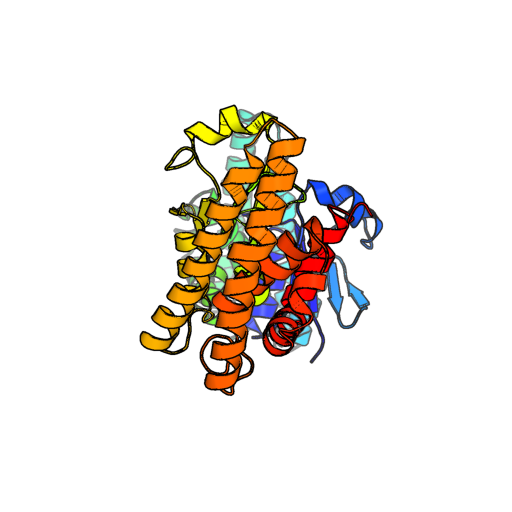Y A 1 278 ? 9.397 -11.663 -0.743 1.00 95.25 278 GLY A N 1
ATOM 2258 C CA . GLY A 1 278 ? 9.505 -13.057 -1.195 1.00 95.25 278 GLY A CA 1
ATOM 2259 C C . GLY A 1 278 ? 9.650 -13.240 -2.711 1.00 95.25 278 GLY A C 1
ATOM 2260 O O . GLY A 1 278 ? 9.384 -14.320 -3.219 1.00 95.25 278 GLY A O 1
ATOM 2261 N N . LEU A 1 279 ? 10.092 -12.209 -3.433 1.00 98.00 279 LEU A N 1
ATOM 2262 C CA . LEU A 1 279 ? 10.332 -12.217 -4.883 1.00 98.00 279 LEU A CA 1
ATOM 2263 C C . LEU A 1 279 ? 11.826 -12.326 -5.235 1.00 98.00 279 LEU A C 1
ATOM 2265 O O . LEU A 1 279 ? 12.214 -12.118 -6.382 1.00 98.00 279 LEU A O 1
ATOM 2269 N N . ALA A 1 280 ? 12.693 -12.606 -4.261 1.00 97.62 280 ALA A N 1
ATOM 2270 C CA . ALA A 1 280 ? 14.129 -12.734 -4.502 1.00 97.62 280 ALA A CA 1
ATOM 2271 C C . ALA A 1 280 ? 14.564 -14.159 -4.893 1.00 97.62 280 ALA A C 1
ATOM 2273 O O . ALA A 1 280 ? 15.628 -14.300 -5.469 1.00 97.62 280 ALA A O 1
ATOM 2274 N N . GLY A 1 281 ? 13.761 -15.189 -4.616 1.00 96.00 281 GLY A N 1
ATOM 2275 C CA . GLY A 1 281 ? 14.164 -16.602 -4.694 1.00 96.00 281 GLY A CA 1
ATOM 2276 C C . GLY A 1 281 ? 14.096 -17.270 -3.317 1.00 96.00 281 GLY A C 1
ATOM 2277 O O . GLY A 1 281 ? 14.136 -16.582 -2.291 1.00 96.00 281 GLY A O 1
ATOM 2278 N N . LYS A 1 282 ? 13.942 -18.599 -3.277 1.00 95.00 282 LYS A N 1
ATOM 2279 C CA . LYS A 1 282 ? 13.606 -19.317 -2.029 1.00 95.00 282 LYS A CA 1
ATOM 2280 C C . LYS A 1 282 ? 14.785 -19.487 -1.066 1.00 95.00 282 LYS A C 1
ATOM 2282 O O . LYS A 1 282 ? 14.577 -19.666 0.131 1.00 95.00 282 LYS A O 1
ATOM 2287 N N . ASP A 1 283 ? 16.006 -19.434 -1.586 1.00 96.38 283 ASP A N 1
ATOM 2288 C CA . ASP A 1 283 ? 17.253 -19.609 -0.846 1.00 96.38 283 ASP A CA 1
ATOM 2289 C C . ASP A 1 283 ? 18.338 -18.649 -1.361 1.00 96.38 283 ASP A C 1
ATOM 2291 O O . ASP A 1 283 ? 18.134 -17.915 -2.328 1.00 96.38 283 ASP A O 1
ATOM 2295 N N . GLU A 1 284 ? 19.490 -18.616 -0.689 1.00 97.56 284 GLU A N 1
ATOM 2296 C CA . GLU A 1 284 ? 20.588 -17.703 -1.034 1.00 97.56 284 GLU A CA 1
ATOM 2297 C C . GLU A 1 284 ? 21.116 -17.910 -2.460 1.00 97.56 284 GLU A C 1
ATOM 2299 O O . GLU A 1 284 ? 21.564 -16.954 -3.096 1.00 97.56 284 GLU A O 1
ATOM 2304 N N . TRP A 1 285 ? 21.046 -19.139 -2.980 1.00 97.62 285 TRP A N 1
ATOM 2305 C CA . TRP A 1 285 ? 21.530 -19.447 -4.318 1.00 97.62 285 TRP A CA 1
ATOM 2306 C C . TRP A 1 285 ? 20.569 -18.933 -5.386 1.00 97.62 285 TRP A C 1
ATOM 2308 O O . TRP A 1 285 ? 20.997 -18.223 -6.296 1.00 97.62 285 TRP A O 1
ATOM 2318 N N . GLU A 1 286 ? 19.269 -19.200 -5.246 1.00 97.12 286 GLU A N 1
ATOM 2319 C CA . GLU A 1 286 ? 18.257 -18.622 -6.134 1.00 97.12 286 GLU A CA 1
ATOM 2320 C C . GLU A 1 286 ? 18.276 -17.086 -6.074 1.00 97.12 286 GLU A C 1
ATOM 2322 O O . GLU A 1 286 ? 18.171 -16.428 -7.108 1.00 97.12 286 GLU A O 1
ATOM 2327 N N . GLN A 1 287 ? 18.516 -16.496 -4.898 1.00 98.25 287 GLN A N 1
ATOM 2328 C CA . GLN A 1 287 ? 18.691 -15.046 -4.767 1.00 98.25 287 GLN A CA 1
ATOM 2329 C C . GLN A 1 287 ? 19.884 -14.515 -5.559 1.00 98.25 287 GLN A C 1
ATOM 2331 O O . GLN A 1 287 ? 19.746 -13.536 -6.291 1.00 98.25 287 GLN A O 1
ATOM 2336 N N . ALA A 1 288 ? 21.042 -15.170 -5.470 1.00 98.31 288 ALA A N 1
ATOM 2337 C CA . ALA A 1 288 ? 22.212 -14.787 -6.253 1.00 98.31 288 ALA A CA 1
ATOM 2338 C C . ALA A 1 288 ? 21.975 -14.945 -7.767 1.00 98.31 288 ALA A C 1
ATOM 2340 O O . ALA A 1 288 ? 22.426 -14.113 -8.556 1.00 98.31 288 ALA A O 1
ATOM 2341 N N . GLN A 1 289 ? 21.237 -15.977 -8.186 1.00 97.81 289 GLN A N 1
ATOM 2342 C CA . GLN A 1 289 ? 20.859 -16.158 -9.589 1.00 97.81 289 GLN A CA 1
ATOM 2343 C C . GLN A 1 289 ? 19.906 -15.055 -10.070 1.00 97.81 289 GLN A C 1
ATOM 2345 O O . GLN A 1 289 ? 20.088 -14.531 -11.171 1.00 97.81 289 GLN A O 1
ATOM 2350 N N . ALA A 1 290 ? 18.919 -14.670 -9.258 1.00 98.31 290 ALA A N 1
ATOM 2351 C CA . ALA A 1 290 ? 17.998 -13.590 -9.600 1.00 98.31 290 ALA A CA 1
ATOM 2352 C C . ALA A 1 290 ? 18.741 -12.248 -9.710 1.00 98.31 290 ALA A C 1
ATOM 2354 O O . ALA A 1 290 ? 18.545 -11.510 -10.679 1.00 98.31 290 ALA A O 1
ATOM 2355 N N . ASP A 1 291 ? 19.659 -11.981 -8.775 1.00 98.50 291 ASP A N 1
ATOM 2356 C CA . ASP A 1 291 ? 20.549 -10.820 -8.805 1.00 98.50 291 ASP A CA 1
ATOM 2357 C C . ASP A 1 291 ? 21.393 -10.787 -10.089 1.00 98.50 291 ASP A C 1
ATOM 2359 O O . ASP A 1 291 ? 21.433 -9.760 -10.763 1.00 98.50 291 ASP A O 1
ATOM 2363 N N . MET A 1 292 ? 21.994 -11.915 -10.485 1.00 97.94 292 MET A N 1
ATOM 2364 C CA . MET A 1 292 ? 22.788 -12.027 -11.716 1.00 97.94 292 MET A CA 1
ATOM 2365 C C . MET A 1 292 ? 21.987 -11.625 -12.963 1.00 97.94 292 MET A C 1
ATOM 2367 O O . MET A 1 292 ? 22.476 -10.859 -13.796 1.00 97.94 292 MET A O 1
ATOM 2371 N N . TYR A 1 293 ? 20.756 -12.123 -13.107 1.00 98.06 293 TYR A N 1
ATOM 2372 C CA . TYR A 1 293 ? 19.908 -11.788 -14.253 1.00 98.06 293 TYR A CA 1
ATOM 2373 C C . TYR A 1 293 ? 19.477 -10.317 -14.249 1.00 98.06 293 TYR A C 1
ATOM 2375 O O . TYR A 1 293 ? 19.509 -9.667 -15.297 1.00 98.06 293 TYR A O 1
ATOM 2383 N N . ALA A 1 294 ? 19.097 -9.778 -13.091 1.00 97.56 294 ALA A N 1
ATOM 2384 C CA . ALA A 1 294 ? 18.661 -8.392 -12.973 1.00 97.56 294 ALA A CA 1
ATOM 2385 C C . ALA A 1 294 ? 19.811 -7.384 -13.151 1.00 97.56 294 ALA A C 1
ATOM 2387 O O . ALA A 1 294 ? 19.625 -6.334 -13.773 1.00 97.56 294 ALA A O 1
ATOM 2388 N N . ASP A 1 295 ? 21.013 -7.702 -12.666 1.00 97.50 295 ASP A N 1
ATOM 2389 C CA . ASP A 1 295 ? 22.206 -6.884 -12.894 1.00 97.50 295 ASP A CA 1
ATOM 2390 C C . ASP A 1 295 ? 22.625 -6.934 -14.376 1.00 97.50 295 ASP A C 1
ATOM 2392 O O . ASP A 1 295 ? 22.986 -5.904 -14.945 1.00 97.50 295 ASP A O 1
ATOM 2396 N N . ASN A 1 296 ? 22.433 -8.064 -15.069 1.00 96.81 296 ASN A N 1
ATOM 2397 C CA . ASN A 1 296 ? 22.653 -8.120 -16.516 1.00 96.81 296 ASN A CA 1
ATOM 2398 C C . ASN A 1 296 ? 21.683 -7.214 -17.303 1.00 96.81 296 ASN A C 1
ATOM 2400 O O . ASN A 1 296 ? 22.105 -6.514 -18.223 1.00 96.81 296 ASN A O 1
ATOM 2404 N N . ILE A 1 297 ? 20.404 -7.142 -16.909 1.00 96.12 297 ILE A N 1
ATOM 2405 C CA . ILE A 1 297 ? 19.457 -6.155 -17.464 1.00 96.12 297 ILE A CA 1
ATOM 2406 C C . ILE A 1 297 ? 19.912 -4.720 -17.178 1.00 96.12 297 ILE A C 1
ATOM 2408 O O . ILE A 1 297 ? 19.782 -3.838 -18.032 1.00 96.12 297 ILE A O 1
ATOM 2412 N N . HIS A 1 298 ? 20.464 -4.465 -15.992 1.00 93.06 298 HIS A N 1
ATOM 2413 C CA . HIS A 1 298 ? 20.981 -3.149 -15.636 1.00 93.06 298 HIS A CA 1
ATOM 2414 C C . HIS A 1 298 ? 22.147 -2.718 -16.540 1.00 93.06 298 HIS A C 1
ATOM 2416 O O . HIS A 1 298 ? 22.187 -1.563 -16.978 1.00 93.06 298 HIS A O 1
ATOM 2422 N N . ASP A 1 299 ? 23.042 -3.641 -16.889 1.00 95.00 299 ASP A N 1
ATOM 2423 C CA . ASP A 1 299 ? 24.121 -3.390 -17.849 1.00 95.00 299 ASP A CA 1
ATOM 2424 C C . ASP A 1 299 ? 23.580 -3.067 -19.246 1.00 95.00 299 ASP A C 1
ATOM 2426 O O . ASP A 1 299 ? 24.036 -2.115 -19.886 1.00 95.00 299 ASP A O 1
ATOM 2430 N N . LEU A 1 300 ? 22.547 -3.783 -19.703 1.00 94.38 300 LEU A N 1
ATOM 2431 C CA . LEU A 1 300 ? 21.886 -3.496 -20.979 1.00 94.38 300 LEU A CA 1
ATOM 2432 C C . LEU A 1 300 ? 21.179 -2.132 -20.986 1.00 94.38 300 LEU A C 1
ATOM 2434 O O . LEU A 1 300 ? 21.225 -1.411 -21.987 1.00 94.38 300 LEU A O 1
ATOM 2438 N N . LEU A 1 301 ? 20.556 -1.736 -19.872 1.00 90.75 301 LEU A N 1
ATOM 2439 C CA . LEU A 1 301 ? 19.992 -0.393 -19.695 1.00 90.75 301 LEU A CA 1
ATOM 2440 C C . LEU A 1 301 ? 21.076 0.689 -19.773 1.00 90.75 301 LEU A C 1
ATOM 2442 O O . LEU A 1 301 ? 20.871 1.724 -20.411 1.00 90.75 301 LEU A O 1
ATOM 2446 N N . ASN A 1 302 ? 22.236 0.455 -19.155 1.00 91.62 302 ASN A N 1
ATOM 2447 C CA . ASN A 1 302 ? 23.373 1.373 -19.219 1.00 91.62 302 ASN A CA 1
ATOM 2448 C C . ASN A 1 302 ? 23.936 1.470 -20.644 1.00 91.62 302 ASN A C 1
ATOM 2450 O O . ASN A 1 302 ? 24.179 2.575 -21.131 1.00 91.62 302 ASN A O 1
ATOM 2454 N N . ALA A 1 303 ? 24.060 0.345 -21.348 1.00 93.06 303 ALA A N 1
ATOM 2455 C CA . ALA A 1 303 ? 24.483 0.318 -22.743 1.00 93.06 303 ALA A CA 1
ATOM 2456 C C . ALA A 1 303 ? 23.499 1.067 -23.660 1.00 93.06 303 ALA A C 1
ATOM 2458 O O . ALA A 1 303 ? 23.929 1.830 -2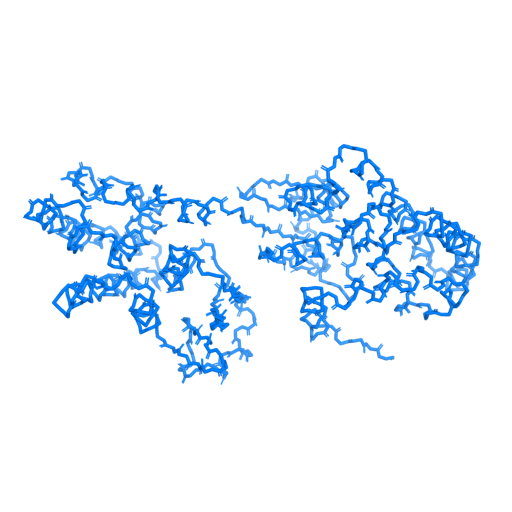4.524 1.00 93.06 303 ALA A O 1
ATOM 2459 N N . ALA A 1 304 ? 22.187 0.944 -23.427 1.00 90.19 304 ALA A N 1
ATOM 2460 C CA . ALA A 1 304 ? 21.157 1.666 -24.178 1.00 90.19 304 ALA A CA 1
ATOM 2461 C C . ALA A 1 304 ? 21.131 3.185 -23.899 1.00 90.19 304 ALA A C 1
ATOM 2463 O O . ALA A 1 304 ? 20.608 3.959 -24.711 1.00 90.19 304 ALA A O 1
ATOM 2464 N N . ALA A 1 305 ? 21.696 3.630 -22.770 1.00 87.75 305 ALA A N 1
ATOM 2465 C CA . ALA A 1 305 ? 21.814 5.048 -22.436 1.00 87.75 305 ALA A CA 1
ATOM 2466 C C . ALA A 1 305 ? 22.880 5.767 -23.281 1.00 87.75 305 ALA A C 1
ATOM 2468 O O . ALA A 1 305 ? 22.748 6.961 -23.536 1.00 87.75 305 ALA A O 1
ATOM 2469 N N . VAL A 1 306 ? 23.900 5.056 -23.771 1.00 91.12 306 VAL A N 1
ATOM 2470 C CA . VAL A 1 306 ? 24.956 5.632 -24.621 1.00 91.12 306 VAL A CA 1
ATOM 2471 C C . VAL A 1 306 ? 24.393 6.236 -25.921 1.00 91.12 306 VAL A C 1
ATOM 2473 O O . VAL A 1 306 ? 24.575 7.435 -26.128 1.00 91.12 306 VAL A O 1
ATOM 2476 N N . PRO A 1 307 ? 23.651 5.497 -26.775 1.00 91.38 307 PRO A N 1
ATOM 2477 C CA . PRO A 1 307 ? 23.019 6.082 -27.961 1.00 91.38 307 PRO A CA 1
ATOM 2478 C C . PRO A 1 307 ? 21.940 7.113 -27.612 1.00 91.38 307 PRO A C 1
ATOM 2480 O O . PRO A 1 307 ? 21.711 8.044 -28.379 1.00 91.38 307 PRO A O 1
ATOM 2483 N N . PHE A 1 308 ? 21.291 7.001 -26.448 1.00 86.69 308 PHE A N 1
ATOM 2484 C CA . PHE A 1 308 ? 20.288 7.981 -26.017 1.00 86.69 308 PHE A CA 1
ATOM 2485 C C . PHE A 1 308 ? 20.877 9.387 -25.824 1.00 86.69 308 PHE A C 1
ATOM 2487 O O . PHE A 1 308 ? 20.188 10.373 -26.070 1.00 86.69 308 PHE A O 1
ATOM 2494 N N . MET A 1 309 ? 22.142 9.475 -25.409 1.00 88.62 309 MET A N 1
ATOM 2495 C CA . MET A 1 309 ? 22.840 10.741 -25.169 1.00 88.62 309 MET A CA 1
ATOM 2496 C C . MET A 1 309 ? 23.501 11.325 -26.430 1.00 88.62 309 MET A C 1
ATOM 2498 O O . MET A 1 309 ? 24.014 12.444 -26.377 1.00 88.62 309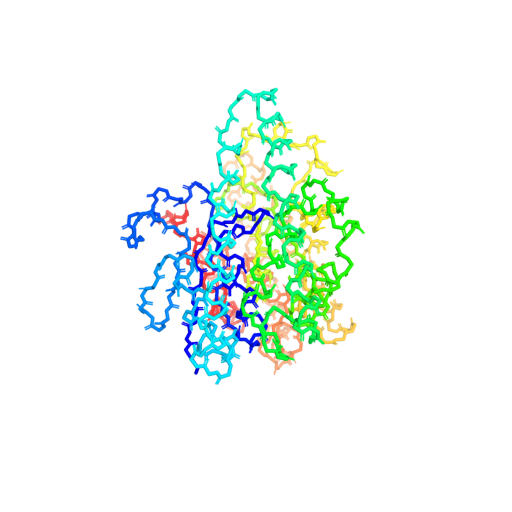 MET A O 1
ATOM 2502 N N . GLU A 1 310 ? 23.503 10.594 -27.550 1.00 95.56 310 GLU A N 1
ATOM 2503 C CA . GLU A 1 310 ? 24.022 11.082 -28.831 1.00 95.56 310 GLU A CA 1
ATOM 2504 C C . GLU A 1 310 ? 23.078 12.138 -29.429 1.00 95.56 310 GLU A C 1
ATOM 2506 O O . GLU A 1 310 ? 21.861 11.949 -29.482 1.00 95.56 310 GLU A O 1
ATOM 2511 N N . LYS A 1 311 ? 23.651 13.267 -29.858 1.00 94.06 311 LYS A N 1
ATOM 2512 C CA . LYS A 1 311 ? 22.917 14.425 -30.389 1.00 94.06 311 LYS A CA 1
ATOM 2513 C C . LYS A 1 311 ? 22.767 14.359 -31.904 1.00 94.06 311 LYS A C 1
ATOM 2515 O O . LYS A 1 311 ? 21.790 14.883 -32.434 1.00 94.06 311 LYS A O 1
ATOM 2520 N N . ASP A 1 312 ? 23.721 13.736 -32.593 1.00 96.62 312 ASP A N 1
ATOM 2521 C CA . ASP A 1 312 ? 23.616 13.512 -34.030 1.00 96.62 312 ASP A CA 1
ATOM 2522 C C . ASP A 1 312 ? 22.583 12.414 -34.312 1.00 96.62 312 ASP A C 1
ATOM 2524 O O . ASP A 1 312 ? 22.735 11.264 -33.903 1.00 96.62 312 ASP A O 1
ATOM 2528 N N . THR A 1 313 ? 21.505 12.772 -35.011 1.00 94.75 313 THR A N 1
ATOM 2529 C CA . THR A 1 313 ? 20.372 11.867 -35.244 1.00 94.75 313 THR A CA 1
ATOM 2530 C C . THR A 1 313 ? 20.738 10.669 -36.120 1.00 94.75 313 THR A C 1
ATOM 2532 O O . THR A 1 313 ? 20.208 9.578 -35.906 1.00 94.75 313 THR A O 1
ATOM 2535 N N . GLN A 1 314 ? 21.624 10.842 -37.103 1.00 95.56 314 GLN A N 1
ATOM 2536 C CA . GLN A 1 314 ? 22.015 9.756 -37.999 1.00 95.56 314 GLN A CA 1
ATOM 2537 C C . GLN A 1 314 ? 22.915 8.768 -37.257 1.00 95.56 314 GLN A C 1
ATOM 2539 O O . GLN A 1 314 ? 22.631 7.569 -37.218 1.00 95.56 314 GLN A O 1
ATOM 2544 N N . LYS A 1 315 ? 23.928 9.285 -36.562 1.00 96.31 315 LYS A N 1
ATOM 2545 C CA . LYS A 1 315 ? 24.823 8.481 -35.732 1.00 96.31 315 LYS A CA 1
ATOM 2546 C C . LYS A 1 315 ? 24.072 7.781 -34.601 1.00 96.31 315 LYS A C 1
ATOM 2548 O O . LYS A 1 315 ? 24.327 6.613 -34.325 1.00 96.31 315 LYS A O 1
ATOM 2553 N N . GLN A 1 316 ? 23.098 8.447 -33.979 1.00 95.25 316 GLN A N 1
ATOM 2554 C CA . GLN A 1 316 ? 22.239 7.836 -32.966 1.00 95.25 316 GLN A CA 1
ATOM 2555 C C . GLN A 1 316 ? 21.478 6.625 -33.525 1.00 95.25 316 GLN A C 1
ATOM 2557 O O . GLN A 1 316 ? 21.427 5.583 -32.869 1.00 95.25 316 GLN A O 1
ATOM 2562 N N . LYS A 1 317 ? 20.891 6.740 -34.725 1.00 94.19 317 LYS A N 1
ATOM 2563 C CA . LYS A 1 317 ? 20.191 5.624 -35.380 1.00 94.19 317 LYS A CA 1
ATOM 2564 C C . LYS A 1 317 ? 21.134 4.455 -35.654 1.00 94.19 317 LYS A C 1
ATOM 2566 O O . LYS A 1 317 ? 20.786 3.323 -35.334 1.00 94.19 317 LYS A O 1
ATOM 2571 N N . GLU A 1 318 ? 22.331 4.725 -36.168 1.00 95.94 318 GLU A N 1
ATOM 2572 C CA . GLU A 1 318 ? 23.355 3.702 -36.421 1.00 95.94 318 GLU A CA 1
ATOM 2573 C C . GLU A 1 318 ? 23.802 3.007 -35.127 1.00 95.94 318 GLU A C 1
ATOM 2575 O O . GLU A 1 318 ? 23.885 1.779 -35.067 1.00 95.94 318 GLU A O 1
ATOM 2580 N N . MET A 1 319 ? 24.016 3.773 -34.053 1.00 96.69 319 MET A N 1
ATOM 2581 C CA . MET A 1 319 ? 24.353 3.220 -32.741 1.00 96.69 319 MET A CA 1
ATOM 2582 C C . MET A 1 319 ? 23.222 2.352 -32.182 1.00 96.69 319 MET A C 1
ATOM 2584 O O . MET A 1 319 ? 23.499 1.293 -31.622 1.00 96.69 319 MET A O 1
ATOM 2588 N N . TYR A 1 320 ? 21.958 2.758 -32.346 1.00 95.12 320 TYR A N 1
ATOM 2589 C CA . TYR A 1 320 ? 20.816 1.933 -31.949 1.00 95.12 320 TYR A CA 1
ATOM 2590 C C . TYR A 1 320 ? 20.685 0.667 -32.792 1.00 95.12 320 TYR A C 1
ATOM 2592 O O . TYR A 1 320 ? 20.427 -0.395 -32.234 1.00 95.12 320 TYR A O 1
ATOM 2600 N N . GLN A 1 321 ? 20.901 0.744 -34.104 1.00 94.38 321 GLN A N 1
ATOM 2601 C CA . GLN A 1 321 ? 20.877 -0.432 -34.971 1.00 94.38 321 GLN A CA 1
ATOM 2602 C C . GLN A 1 321 ? 21.951 -1.442 -34.557 1.00 94.38 321 GLN A C 1
ATOM 2604 O O . GLN A 1 321 ? 21.661 -2.633 -34.422 1.00 94.38 321 GLN A O 1
ATOM 2609 N N . LYS A 1 322 ? 23.172 -0.962 -34.291 1.00 95.50 322 LYS A N 1
ATOM 2610 C CA . LYS A 1 322 ? 24.269 -1.794 -33.792 1.00 95.50 322 LYS A CA 1
ATOM 2611 C C . LYS A 1 322 ? 23.952 -2.387 -32.422 1.00 95.50 322 LYS A C 1
ATOM 2613 O O . LYS A 1 322 ? 24.136 -3.578 -32.216 1.00 95.50 322 LYS A O 1
ATOM 2618 N N . PHE A 1 323 ? 23.425 -1.582 -31.502 1.00 95.62 323 PHE A N 1
ATOM 2619 C CA . PHE A 1 323 ? 23.001 -2.046 -30.182 1.00 95.62 323 PHE A CA 1
ATOM 2620 C C . PHE A 1 323 ? 21.945 -3.160 -30.272 1.00 95.62 323 PHE A C 1
ATOM 2622 O O . PHE A 1 323 ? 22.076 -4.189 -29.613 1.00 95.62 323 PHE A O 1
ATOM 2629 N N . MET A 1 324 ? 20.925 -2.991 -31.117 1.00 95.38 324 MET A N 1
ATOM 2630 C CA . MET A 1 324 ? 19.879 -4.000 -31.293 1.00 95.38 324 MET A CA 1
ATOM 2631 C C . MET A 1 324 ? 20.410 -5.281 -31.944 1.00 95.38 324 MET A C 1
ATOM 2633 O O . MET A 1 324 ? 20.044 -6.377 -31.527 1.00 95.38 324 MET A O 1
ATOM 2637 N N . THR A 1 325 ? 21.287 -5.157 -32.940 1.00 93.88 325 THR A N 1
ATOM 2638 C CA . THR A 1 325 ? 21.810 -6.315 -33.680 1.00 93.88 325 THR A CA 1
ATOM 2639 C C . THR A 1 325 ? 22.847 -7.078 -32.860 1.00 93.88 325 THR A C 1
ATOM 2641 O O . THR A 1 325 ? 22.699 -8.276 -32.631 1.00 93.88 325 THR A O 1
ATOM 2644 N N . ASP A 1 326 ? 23.871 -6.380 -32.372 1.00 94.56 326 ASP A N 1
ATOM 2645 C CA . ASP A 1 326 ? 25.037 -7.005 -31.753 1.00 94.56 326 ASP A CA 1
ATOM 2646 C C . ASP A 1 326 ? 24.770 -7.323 -30.278 1.00 94.56 326 ASP A C 1
ATOM 2648 O O . ASP A 1 326 ? 25.011 -8.443 -29.827 1.00 94.56 326 ASP A O 1
ATOM 2652 N N . THR A 1 327 ? 24.258 -6.350 -29.516 1.00 95.38 327 THR A N 1
ATOM 2653 C CA . THR A 1 327 ? 24.086 -6.484 -28.062 1.00 95.38 327 THR A CA 1
ATOM 2654 C C . THR A 1 327 ? 22.800 -7.230 -27.722 1.00 95.38 327 THR A C 1
ATOM 2656 O O . THR A 1 327 ? 22.853 -8.272 -27.066 1.00 95.38 327 THR A O 1
ATOM 2659 N N . ILE A 1 328 ? 21.645 -6.728 -28.172 1.00 96.25 328 ILE A N 1
ATOM 2660 C CA . ILE A 1 328 ? 20.350 -7.349 -27.857 1.00 96.25 328 ILE A CA 1
ATOM 2661 C C . ILE A 1 328 ? 20.214 -8.703 -28.549 1.00 96.25 328 ILE A C 1
ATOM 2663 O O . ILE A 1 328 ? 19.838 -9.665 -27.885 1.00 96.25 328 ILE A O 1
ATOM 2667 N N . GLY A 1 329 ? 20.586 -8.818 -29.828 1.00 95.56 329 GLY A N 1
ATOM 2668 C CA . GLY A 1 329 ? 20.560 -10.093 -30.551 1.00 95.56 329 GLY A CA 1
ATOM 2669 C C . GLY A 1 329 ? 21.354 -11.196 -29.842 1.00 95.56 329 GLY A C 1
ATOM 2670 O O . GLY A 1 329 ? 20.817 -12.272 -29.575 1.00 95.56 329 GLY A O 1
ATOM 2671 N N . SER A 1 330 ? 22.601 -10.914 -29.447 1.00 95.62 330 SER A N 1
ATOM 2672 C CA . SER A 1 330 ? 23.434 -11.883 -28.717 1.00 95.62 330 SER A CA 1
ATOM 2673 C C . SER A 1 330 ? 22.849 -12.254 -27.353 1.00 95.62 330 SER A C 1
ATOM 2675 O O . SER A 1 330 ? 22.859 -13.423 -26.965 1.00 95.62 330 SER A O 1
ATOM 2677 N N . HIS A 1 331 ? 22.320 -11.270 -26.624 1.00 96.88 331 HIS A N 1
ATOM 2678 C CA . HIS A 1 331 ? 21.728 -11.500 -25.311 1.00 96.88 331 HIS A CA 1
ATOM 2679 C C . HIS A 1 331 ? 20.444 -12.343 -25.400 1.00 96.88 331 HIS A C 1
ATOM 2681 O O . HIS A 1 331 ? 20.288 -13.298 -24.642 1.00 96.88 331 HIS A O 1
ATOM 2687 N N . VAL A 1 332 ? 19.569 -12.067 -26.370 1.00 96.88 332 VAL A N 1
ATOM 2688 C CA . VAL A 1 332 ? 18.352 -12.854 -26.626 1.00 96.88 332 VAL A CA 1
ATOM 2689 C C . VAL A 1 332 ? 18.689 -14.325 -26.883 1.00 96.88 332 VAL A C 1
ATOM 2691 O O . VAL A 1 332 ? 18.096 -15.205 -26.261 1.00 96.88 332 VAL A O 1
ATOM 2694 N N . VAL A 1 333 ? 19.691 -14.606 -27.725 1.00 96.50 333 VAL A N 1
ATOM 2695 C CA . VAL A 1 333 ? 20.155 -15.981 -27.990 1.00 96.50 333 VAL A CA 1
ATOM 2696 C C . VAL A 1 333 ? 20.682 -16.652 -26.717 1.00 96.50 333 VAL A C 1
ATOM 2698 O O . VAL A 1 333 ? 20.389 -17.824 -26.463 1.00 96.50 333 VAL A O 1
ATOM 2701 N N . ALA A 1 334 ? 21.452 -15.923 -25.905 1.00 95.94 334 ALA A N 1
ATOM 2702 C CA . ALA A 1 334 ? 22.007 -16.450 -24.665 1.00 95.94 334 ALA A CA 1
ATOM 2703 C C . ALA A 1 334 ? 20.910 -16.812 -23.652 1.00 95.94 334 ALA A C 1
ATOM 2705 O O . ALA A 1 334 ? 20.946 -17.904 -23.085 1.00 95.94 334 ALA A O 1
ATOM 2706 N N . ILE A 1 335 ? 19.915 -15.945 -23.457 1.00 96.12 335 ILE A N 1
ATOM 2707 C CA . ILE A 1 335 ? 18.829 -16.173 -22.493 1.00 96.12 335 ILE A CA 1
ATOM 2708 C C . ILE A 1 335 ? 17.859 -17.248 -22.965 1.00 96.12 335 ILE A C 1
ATOM 2710 O O . ILE A 1 335 ? 17.470 -18.101 -22.170 1.00 96.12 335 ILE A O 1
ATOM 2714 N N . GLU A 1 336 ? 17.546 -17.300 -24.258 1.00 95.94 336 GLU A N 1
ATOM 2715 C CA . GLU A 1 336 ? 16.759 -18.393 -24.833 1.00 95.94 336 GLU A CA 1
ATOM 2716 C C . GLU A 1 336 ? 17.430 -19.754 -24.576 1.00 95.94 336 GLU A C 1
ATOM 2718 O O . GLU A 1 336 ? 16.765 -20.731 -24.230 1.00 95.94 336 GLU A O 1
ATOM 2723 N N . LYS A 1 337 ? 18.765 -19.827 -24.681 1.00 95.31 337 LYS A N 1
ATOM 2724 C CA . LYS A 1 337 ? 19.528 -21.033 -24.331 1.00 95.31 337 LYS A CA 1
ATOM 2725 C C . LYS A 1 337 ? 19.447 -21.359 -22.834 1.00 95.31 337 LYS A C 1
ATOM 2727 O O . LYS A 1 337 ? 19.308 -22.530 -22.494 1.00 95.31 337 LYS A O 1
ATOM 2732 N N . GLN A 1 338 ? 19.525 -20.362 -21.950 1.00 94.12 338 GLN A N 1
ATOM 2733 C CA . GLN A 1 338 ? 19.395 -20.588 -20.504 1.00 94.12 338 GLN A CA 1
ATOM 2734 C C . GLN A 1 338 ? 17.999 -21.104 -20.131 1.00 94.12 338 GLN A C 1
ATOM 2736 O O . GLN A 1 338 ? 17.890 -22.091 -19.408 1.00 94.12 338 GLN A O 1
ATOM 2741 N N . LEU A 1 339 ? 16.936 -20.518 -20.690 1.00 93.94 339 LEU A N 1
ATOM 2742 C CA . LEU A 1 339 ? 15.559 -20.970 -20.461 1.00 93.94 339 LEU A CA 1
ATOM 2743 C C . LEU A 1 339 ? 15.335 -22.410 -20.954 1.00 93.94 339 LEU A C 1
ATOM 2745 O O . LEU A 1 339 ? 14.680 -23.192 -20.268 1.00 93.94 339 LEU A O 1
ATOM 2749 N N . LYS A 1 340 ? 15.943 -22.803 -22.086 1.00 93.38 340 LYS A N 1
ATOM 2750 C CA . LYS A 1 340 ? 15.930 -24.205 -22.556 1.00 93.38 340 LYS A CA 1
ATOM 2751 C C . LYS A 1 340 ? 16.589 -25.162 -21.562 1.00 93.38 340 LYS A C 1
ATOM 2753 O O . LYS A 1 340 ? 16.113 -26.279 -21.400 1.00 93.38 340 LYS A O 1
ATOM 2758 N N . ASN A 1 341 ? 17.673 -24.736 -20.915 1.00 90.88 341 ASN A N 1
ATOM 2759 C CA . ASN A 1 341 ? 18.431 -25.575 -19.987 1.00 90.88 341 ASN A CA 1
ATOM 2760 C C . ASN A 1 341 ? 17.772 -25.690 -18.608 1.00 90.88 341 ASN A C 1
ATOM 2762 O O . ASN A 1 341 ? 17.852 -26.748 -17.991 1.00 90.88 341 ASN A O 1
ATOM 2766 N N . ASN A 1 342 ? 17.133 -24.621 -18.125 1.00 84.44 342 ASN A N 1
ATOM 2767 C CA . ASN A 1 342 ? 16.524 -24.600 -16.795 1.00 84.44 342 ASN A CA 1
ATOM 2768 C C . ASN A 1 342 ? 15.259 -25.467 -16.708 1.00 84.44 342 ASN A C 1
ATOM 2770 O O . ASN A 1 342 ? 14.902 -25.896 -15.616 1.00 84.44 342 ASN A O 1
ATOM 2774 N N . ASN A 1 343 ? 14.596 -25.751 -17.837 1.00 80.19 343 ASN A N 1
ATOM 2775 C CA . ASN A 1 343 ? 13.360 -26.543 -17.921 1.00 80.19 343 ASN A CA 1
ATOM 2776 C C . ASN A 1 343 ? 12.241 -26.067 -16.969 1.00 80.19 343 ASN A C 1
ATOM 2778 O O . ASN A 1 343 ? 11.344 -26.830 -16.610 1.00 80.19 343 ASN A O 1
ATOM 2782 N N . THR A 1 344 ? 12.284 -24.796 -16.566 1.00 86.88 344 THR A N 1
ATOM 2783 C CA . THR A 1 344 ? 11.222 -24.131 -15.814 1.00 86.88 344 THR A CA 1
ATOM 2784 C C . THR A 1 344 ? 10.616 -23.020 -16.661 1.00 86.88 344 THR A C 1
ATOM 2786 O O . THR A 1 344 ? 11.102 -22.660 -17.733 1.00 86.88 344 THR A O 1
ATOM 2789 N N . SER A 1 345 ? 9.495 -22.485 -16.188 1.00 90.75 345 SER A N 1
ATOM 2790 C CA . SER A 1 345 ? 8.845 -21.346 -16.828 1.00 90.75 345 SER A CA 1
ATOM 2791 C C . SER A 1 345 ? 9.546 -20.011 -16.531 1.00 90.75 345 SER A C 1
ATOM 2793 O O . SER A 1 345 ? 9.306 -19.047 -17.252 1.00 90.75 345 SER A O 1
ATOM 2795 N N . PHE A 1 346 ? 10.397 -19.931 -15.510 1.00 95.56 346 PHE A N 1
ATOM 2796 C CA . PHE A 1 346 ? 10.975 -18.683 -14.999 1.00 95.56 346 PHE A CA 1
ATOM 2797 C C . PHE A 1 346 ? 12.493 -18.642 -15.209 1.00 95.56 346 PHE A C 1
ATOM 2799 O O . PHE A 1 346 ? 13.118 -19.656 -15.518 1.00 95.56 346 PHE A O 1
ATOM 2806 N N . LEU A 1 347 ? 13.110 -17.470 -15.042 1.00 96.19 347 LEU A N 1
ATOM 2807 C CA . LEU A 1 347 ? 14.573 -17.350 -15.113 1.00 96.19 347 LEU A CA 1
ATOM 2808 C C . LEU A 1 347 ? 15.270 -18.111 -13.978 1.00 96.19 347 LEU A C 1
ATOM 2810 O O . LEU A 1 347 ? 16.364 -18.646 -14.177 1.00 96.19 347 LEU A O 1
ATOM 2814 N N . VAL A 1 348 ? 14.641 -18.160 -12.802 1.00 95.75 348 VAL A N 1
ATOM 2815 C CA . VAL A 1 348 ? 15.183 -18.763 -11.581 1.00 95.75 348 VAL A CA 1
ATOM 2816 C C . VAL A 1 348 ? 14.102 -19.583 -10.889 1.00 95.75 348 VAL A C 1
ATOM 2818 O O . VAL A 1 348 ? 12.995 -19.098 -10.679 1.00 95.75 348 VAL A O 1
ATOM 2821 N N . GLY A 1 349 ? 14.439 -20.817 -10.508 1.00 92.56 349 GLY A N 1
ATOM 2822 C CA . GLY A 1 349 ? 13.534 -21.694 -9.769 1.00 92.56 349 GLY A CA 1
ATOM 2823 C C . GLY A 1 349 ? 12.212 -21.967 -10.499 1.00 92.56 349 GLY A C 1
ATOM 2824 O O . GLY A 1 349 ? 12.133 -21.967 -11.730 1.00 92.56 349 GLY A O 1
ATOM 2825 N N . GLU A 1 350 ? 11.168 -22.230 -9.714 1.00 92.88 350 GLU A N 1
ATOM 2826 C CA . GLU A 1 350 ? 9.825 -22.598 -10.195 1.00 92.88 350 GLU A CA 1
ATOM 2827 C C . GLU A 1 350 ? 8.777 -21.494 -9.985 1.00 92.88 350 GLU A C 1
ATOM 2829 O O . GLU A 1 350 ? 7.615 -21.667 -10.351 1.00 92.88 350 GLU A O 1
ATOM 2834 N N . GLN A 1 351 ? 9.170 -20.365 -9.394 1.00 92.44 351 GLN A N 1
ATOM 2835 C CA . GLN A 1 351 ? 8.286 -19.245 -9.071 1.00 92.44 351 GLN A CA 1
ATOM 2836 C C . GLN A 1 351 ? 8.838 -17.947 -9.651 1.00 92.44 351 GLN A C 1
ATOM 2838 O O . GLN A 1 351 ? 10.022 -17.844 -9.955 1.00 92.44 351 GLN A O 1
ATOM 2843 N N . ILE A 1 352 ? 7.970 -16.944 -9.780 1.00 96.69 352 ILE A N 1
ATOM 2844 C CA . ILE A 1 352 ? 8.392 -15.623 -10.234 1.00 96.69 352 ILE A CA 1
ATOM 2845 C C . ILE A 1 352 ? 9.387 -14.989 -9.259 1.00 96.69 352 ILE A C 1
ATOM 2847 O O . ILE A 1 352 ? 9.187 -14.987 -8.045 1.00 96.69 352 ILE A O 1
ATOM 2851 N N . THR A 1 353 ? 10.420 -14.374 -9.820 1.00 98.38 353 THR A N 1
ATOM 2852 C CA . THR A 1 353 ? 11.379 -13.541 -9.105 1.00 98.38 353 THR A CA 1
ATOM 2853 C C . THR A 1 353 ? 11.438 -12.141 -9.708 1.00 98.38 353 THR A C 1
ATOM 2855 O O . THR A 1 353 ? 10.903 -11.849 -10.781 1.00 98.38 353 THR A O 1
ATOM 2858 N N . TRP A 1 354 ? 12.142 -11.242 -9.030 1.00 98.38 354 TRP A N 1
ATOM 2859 C CA . TRP A 1 354 ? 12.398 -9.901 -9.537 1.00 98.38 354 TRP A CA 1
ATOM 2860 C C . TRP A 1 354 ? 13.249 -9.882 -10.816 1.00 98.38 354 TRP A C 1
ATOM 2862 O O . TRP A 1 354 ? 13.201 -8.891 -11.545 1.00 98.38 354 TRP A O 1
ATOM 2872 N N . ALA A 1 355 ? 13.955 -10.973 -11.140 1.00 98.25 355 ALA A N 1
ATOM 2873 C CA . ALA A 1 355 ? 14.608 -11.135 -12.434 1.00 98.25 355 ALA A CA 1
ATOM 2874 C C . ALA A 1 355 ? 13.580 -11.168 -13.573 1.00 98.25 355 ALA A C 1
ATOM 2876 O O . ALA A 1 355 ? 13.730 -10.443 -14.553 1.00 98.25 355 ALA A O 1
ATOM 2877 N N . ASP A 1 356 ? 12.497 -11.935 -13.430 1.00 98.38 356 ASP A N 1
ATOM 2878 C CA . ASP A 1 356 ? 11.443 -12.014 -14.447 1.00 98.38 356 ASP A CA 1
ATOM 2879 C C . ASP A 1 356 ? 10.747 -10.654 -14.626 1.00 98.38 356 ASP A C 1
ATOM 2881 O O . ASP A 1 356 ? 10.484 -10.227 -15.752 1.00 98.38 356 ASP A O 1
ATOM 2885 N N . LEU A 1 357 ? 10.520 -9.928 -13.522 1.00 98.25 357 LEU A N 1
ATOM 2886 C CA . LEU A 1 357 ? 9.978 -8.563 -13.541 1.00 98.25 357 LEU A CA 1
ATOM 2887 C C . LEU A 1 357 ? 10.926 -7.571 -14.235 1.00 98.25 357 LEU A C 1
ATOM 2889 O O . LEU A 1 357 ? 10.469 -6.723 -15.002 1.00 98.25 357 LEU A O 1
ATOM 2893 N N . ALA A 1 358 ? 12.239 -7.681 -14.007 1.00 97.88 358 ALA A N 1
ATOM 2894 C CA . ALA A 1 358 ? 13.241 -6.850 -14.671 1.00 97.88 358 ALA A CA 1
ATOM 2895 C C . ALA A 1 358 ? 13.306 -7.126 -16.181 1.00 97.88 358 ALA A C 1
ATOM 2897 O O . ALA A 1 358 ? 13.373 -6.186 -16.973 1.00 97.88 358 ALA A O 1
ATOM 2898 N N . TYR A 1 359 ? 13.223 -8.396 -16.589 1.00 97.62 359 TYR A N 1
ATOM 2899 C CA . TYR A 1 359 ? 13.146 -8.768 -18.002 1.00 97.62 359 TYR A CA 1
ATOM 2900 C C . TYR A 1 359 ? 11.861 -8.261 -18.645 1.00 97.62 359 TYR A C 1
ATOM 2902 O O . TYR A 1 359 ? 11.923 -7.663 -19.714 1.00 97.62 359 TYR A O 1
ATOM 2910 N N . TYR A 1 360 ? 10.709 -8.407 -17.990 1.00 96.75 360 TYR A N 1
ATOM 2911 C CA . TYR A 1 360 ? 9.460 -7.822 -18.474 1.00 96.75 360 TYR A CA 1
ATOM 2912 C C . TYR A 1 360 ? 9.577 -6.299 -18.674 1.00 96.75 360 TYR A C 1
ATOM 2914 O O . TYR A 1 360 ? 9.305 -5.802 -19.770 1.00 96.75 360 TYR A O 1
ATOM 2922 N N . ALA A 1 361 ? 10.074 -5.568 -17.669 1.00 94.38 361 ALA A N 1
ATOM 2923 C CA . ALA A 1 361 ? 10.283 -4.120 -17.753 1.00 94.38 361 ALA A CA 1
ATOM 2924 C C . ALA A 1 361 ? 11.262 -3.720 -18.871 1.00 94.38 361 ALA A C 1
ATOM 2926 O O . ALA A 1 361 ? 11.142 -2.667 -19.490 1.00 94.38 361 ALA A O 1
ATOM 2927 N N . TYR A 1 362 ? 12.272 -4.536 -19.148 1.00 94.56 362 TYR A N 1
ATOM 2928 C CA . TYR A 1 362 ? 13.244 -4.203 -20.180 1.00 94.56 362 TYR A CA 1
ATOM 2929 C C . TYR A 1 362 ? 12.740 -4.534 -21.588 1.00 94.56 362 TYR A C 1
ATOM 2931 O O . TYR A 1 362 ? 12.792 -3.700 -22.493 1.00 94.56 362 TYR A O 1
ATOM 2939 N N . PHE A 1 363 ? 12.224 -5.745 -21.773 1.00 94.38 363 PHE A N 1
ATOM 2940 C CA . PHE A 1 363 ? 11.836 -6.271 -23.074 1.00 94.38 363 PHE A CA 1
ATOM 2941 C C . PHE A 1 363 ? 10.504 -5.710 -23.557 1.00 94.38 363 PHE A C 1
ATOM 2943 O O . PHE A 1 363 ? 10.439 -5.226 -24.684 1.00 94.38 363 PHE A O 1
ATOM 2950 N N . SER A 1 364 ? 9.477 -5.725 -22.704 1.00 89.56 364 SER A N 1
ATOM 2951 C CA . SER A 1 364 ? 8.166 -5.172 -23.052 1.00 89.56 364 SER A CA 1
ATOM 2952 C C . SER A 1 364 ? 8.196 -3.654 -22.944 1.00 89.56 364 SER A C 1
ATOM 2954 O O . SER A 1 364 ? 7.847 -2.957 -23.890 1.00 89.56 364 SER A O 1
ATOM 2956 N N . ASP A 1 365 ? 8.618 -3.117 -21.796 1.00 82.69 365 ASP A N 1
ATOM 2957 C CA . ASP A 1 365 ? 8.333 -1.714 -21.493 1.00 82.69 365 ASP A CA 1
ATOM 2958 C C . ASP A 1 365 ? 9.317 -0.707 -22.086 1.00 82.69 365 ASP A C 1
ATOM 2960 O O . ASP A 1 365 ? 8.988 0.480 -22.160 1.00 82.69 365 ASP A O 1
ATOM 2964 N N . PHE A 1 366 ? 10.499 -1.163 -22.500 1.00 87.75 366 PHE A N 1
ATOM 2965 C CA . PHE A 1 366 ? 11.512 -0.321 -23.124 1.00 87.75 366 PHE A CA 1
ATOM 2966 C C . PHE A 1 366 ? 11.801 -0.733 -24.569 1.00 87.75 366 PHE A C 1
ATOM 2968 O O . PHE A 1 366 ? 11.636 0.090 -25.471 1.00 87.75 366 PHE A O 1
ATOM 2975 N N . LEU A 1 367 ? 12.241 -1.973 -24.805 1.00 91.12 367 LEU A N 1
ATOM 2976 C CA . LEU A 1 367 ? 12.688 -2.390 -26.135 1.00 91.12 367 LEU A CA 1
ATOM 2977 C C . LEU A 1 367 ? 11.537 -2.506 -27.138 1.00 91.12 367 LEU A C 1
ATOM 2979 O O . LEU A 1 367 ? 11.628 -1.921 -28.213 1.00 91.12 367 LEU A O 1
ATOM 2983 N N . GLU A 1 368 ? 10.460 -3.219 -26.805 1.00 90.25 368 GLU A N 1
ATOM 2984 C CA . GLU A 1 368 ? 9.324 -3.406 -27.716 1.00 90.25 368 GLU A CA 1
ATOM 2985 C C . GLU A 1 368 ? 8.628 -2.078 -28.032 1.00 90.25 368 GLU A C 1
ATOM 2987 O O . GLU A 1 368 ? 8.420 -1.776 -29.204 1.00 90.25 368 GLU A O 1
ATOM 2992 N N . VAL A 1 369 ? 8.383 -1.233 -27.023 1.00 85.94 369 VAL A N 1
ATOM 2993 C CA . VAL A 1 369 ? 7.815 0.117 -27.221 1.00 85.94 369 VAL A CA 1
ATOM 2994 C C . VAL A 1 369 ? 8.676 0.968 -28.163 1.00 85.94 369 VAL A C 1
ATOM 2996 O O . VAL A 1 369 ? 8.154 1.741 -28.960 1.00 85.94 369 VAL A O 1
ATOM 2999 N N . LYS A 1 370 ? 10.007 0.855 -28.086 1.00 86.75 370 LYS A N 1
ATOM 3000 C CA . LYS A 1 370 ? 10.915 1.717 -28.855 1.00 86.75 370 LYS A CA 1
ATOM 3001 C C . LYS A 1 370 ? 11.281 1.173 -30.238 1.00 86.75 370 LYS A C 1
ATOM 3003 O O . LYS A 1 370 ? 11.532 1.963 -31.146 1.00 86.75 370 LYS A O 1
ATOM 3008 N N . PHE A 1 371 ? 11.388 -0.143 -30.383 1.00 90.00 371 PHE A N 1
ATOM 3009 C CA . PHE A 1 371 ? 11.963 -0.794 -31.566 1.00 90.00 371 PHE A CA 1
ATOM 3010 C C . PHE A 1 371 ? 11.025 -1.821 -32.222 1.00 90.00 371 PHE A C 1
ATOM 3012 O O . PHE A 1 371 ? 11.369 -2.365 -33.271 1.00 90.00 371 PHE A O 1
ATOM 3019 N N . GLY A 1 372 ? 9.853 -2.085 -31.634 1.00 89.50 372 GLY A N 1
ATOM 3020 C CA . GLY A 1 372 ? 8.935 -3.151 -32.042 1.00 89.50 372 GLY A CA 1
ATOM 3021 C C . GLY A 1 372 ? 9.401 -4.545 -31.602 1.00 89.50 372 GLY A C 1
ATOM 3022 O O . GLY A 1 372 ? 10.570 -4.762 -31.310 1.00 89.50 372 GLY A O 1
ATOM 3023 N N . GLY A 1 373 ? 8.494 -5.525 -31.570 1.00 88.44 373 GLY A N 1
ATOM 3024 C CA . GLY A 1 373 ? 8.750 -6.857 -30.987 1.00 88.44 373 GLY A CA 1
ATOM 3025 C C . GLY A 1 373 ? 9.511 -7.864 -31.865 1.00 88.44 373 GLY A C 1
ATOM 3026 O O . GLY A 1 373 ? 9.680 -9.019 -31.473 1.00 88.44 373 GLY A O 1
ATOM 3027 N N . ALA A 1 374 ? 9.973 -7.479 -33.061 1.00 90.38 374 ALA A N 1
ATOM 3028 C CA . ALA A 1 374 ? 10.539 -8.420 -34.038 1.00 90.38 374 ALA A CA 1
ATOM 3029 C C . ALA A 1 374 ? 11.804 -9.151 -33.543 1.00 90.38 374 ALA A C 1
ATOM 3031 O O . ALA A 1 374 ? 12.072 -10.275 -33.965 1.00 90.38 374 ALA A O 1
ATOM 3032 N N . PHE A 1 375 ? 12.555 -8.544 -32.620 1.00 90.56 375 PHE A N 1
ATOM 3033 C CA . PHE A 1 375 ? 13.788 -9.107 -32.063 1.00 90.56 375 PHE A CA 1
ATOM 3034 C C . PHE A 1 375 ? 13.559 -10.321 -31.138 1.00 90.56 375 PHE A C 1
ATOM 3036 O O . PHE A 1 375 ? 14.516 -11.006 -30.792 1.00 90.56 375 PHE A O 1
ATOM 3043 N N . LEU A 1 376 ? 12.307 -10.620 -30.767 1.00 93.00 376 LEU A N 1
ATOM 3044 C CA . LEU A 1 376 ? 11.928 -11.814 -29.999 1.00 93.00 376 LEU A CA 1
ATOM 3045 C C . LEU A 1 376 ? 11.427 -12.978 -30.869 1.00 93.00 376 LEU A C 1
ATOM 3047 O O . LEU A 1 376 ? 11.098 -14.034 -30.331 1.00 93.00 376 LEU A O 1
ATOM 3051 N N . LYS A 1 377 ? 11.360 -12.816 -32.199 1.00 90.62 377 LYS A N 1
ATOM 3052 C CA . LYS A 1 377 ? 10.777 -13.812 -33.118 1.00 90.62 377 LYS A CA 1
ATOM 3053 C C . LYS A 1 377 ? 11.377 -15.212 -32.948 1.00 90.62 377 LYS A C 1
ATOM 3055 O O . LYS A 1 377 ? 10.635 -16.190 -32.944 1.00 90.62 377 LYS A O 1
ATOM 3060 N N . ASP A 1 378 ? 12.695 -15.289 -32.780 1.00 91.31 378 ASP A N 1
ATOM 3061 C CA . ASP A 1 378 ? 13.437 -16.551 -32.679 1.00 91.31 378 ASP A CA 1
ATOM 3062 C C . ASP A 1 378 ? 13.757 -16.945 -31.220 1.00 91.31 378 ASP A C 1
ATOM 3064 O O . ASP A 1 378 ? 14.546 -17.859 -30.975 1.00 91.31 378 ASP A O 1
ATOM 3068 N N . ALA A 1 379 ? 13.126 -16.277 -30.245 1.00 96.06 379 ALA A N 1
ATOM 3069 C CA . ALA A 1 379 ? 13.267 -16.539 -28.812 1.00 96.06 379 ALA A CA 1
ATOM 3070 C C . ALA A 1 379 ? 11.902 -16.787 -28.138 1.00 96.06 379 ALA A C 1
ATOM 3072 O O . ALA A 1 379 ? 11.428 -15.971 -27.336 1.00 96.06 379 ALA A O 1
ATOM 3073 N N . PRO A 1 380 ? 11.222 -17.896 -28.492 1.00 95.88 380 PRO A N 1
ATOM 3074 C CA . PRO A 1 380 ? 9.868 -18.174 -28.029 1.00 95.88 380 PRO A CA 1
ATOM 3075 C C . PRO A 1 380 ? 9.759 -18.353 -26.510 1.00 95.88 380 PRO A C 1
ATOM 3077 O O . PRO A 1 380 ? 8.716 -18.010 -25.951 1.00 95.88 380 PRO A O 1
ATOM 3080 N N . LEU A 1 381 ? 10.793 -18.853 -25.821 1.00 96.44 381 LEU A N 1
ATOM 3081 C CA . LEU A 1 381 ? 10.735 -19.017 -24.365 1.00 96.44 381 LEU A CA 1
ATOM 3082 C C . LEU A 1 381 ? 10.853 -17.675 -23.653 1.00 96.44 381 LEU A C 1
ATOM 3084 O O . LEU A 1 381 ? 10.077 -17.404 -22.737 1.00 96.44 381 LEU A O 1
ATOM 3088 N N . LEU A 1 382 ? 11.765 -16.811 -24.106 1.00 96.25 382 LEU A N 1
ATOM 3089 C CA . LEU A 1 382 ? 11.869 -15.457 -23.568 1.00 96.25 382 LEU A CA 1
ATOM 3090 C C . LEU A 1 382 ? 10.584 -14.660 -23.827 1.00 96.25 382 LEU A C 1
ATOM 3092 O O . LEU A 1 382 ? 10.063 -14.017 -22.916 1.00 96.25 382 LEU A O 1
ATOM 3096 N N . LYS A 1 383 ? 10.016 -14.760 -25.036 1.00 95.81 383 LYS A N 1
ATOM 3097 C CA . LYS A 1 383 ? 8.716 -14.150 -25.335 1.00 95.81 383 LYS A CA 1
ATOM 3098 C C . LYS A 1 383 ? 7.626 -14.677 -24.395 1.00 95.81 383 LYS A C 1
ATOM 3100 O O . LYS A 1 383 ? 6.892 -13.888 -23.806 1.00 95.81 383 LYS A O 1
ATOM 3105 N N . SER A 1 384 ? 7.550 -15.997 -24.207 1.00 95.94 384 SER A N 1
ATOM 3106 C CA . SER A 1 384 ? 6.575 -16.612 -23.302 1.00 95.94 384 SER A CA 1
ATOM 3107 C C . SER A 1 384 ? 6.747 -16.153 -21.853 1.00 95.94 384 SER A C 1
ATOM 3109 O O . SER A 1 384 ? 5.748 -16.040 -21.146 1.00 95.94 384 SER A O 1
ATOM 3111 N N . LEU A 1 385 ? 7.976 -15.904 -21.400 1.00 96.88 385 LEU A N 1
ATOM 3112 C CA . LEU A 1 385 ? 8.251 -15.376 -20.067 1.00 96.88 385 LEU A CA 1
ATOM 3113 C C . LEU A 1 385 ? 7.703 -13.955 -19.908 1.00 96.88 385 LEU A C 1
ATOM 3115 O O . LEU A 1 385 ? 6.970 -13.688 -18.956 1.00 96.88 385 LEU A O 1
ATOM 3119 N N . VAL A 1 386 ? 7.995 -13.075 -20.868 1.00 96.12 386 VAL A N 1
ATOM 3120 C CA . VAL A 1 386 ? 7.501 -11.689 -20.888 1.00 96.12 386 VAL A CA 1
ATOM 3121 C C . VAL A 1 386 ? 5.969 -11.657 -20.928 1.00 96.12 386 VAL A C 1
ATOM 3123 O O . VAL A 1 386 ? 5.352 -10.955 -20.126 1.00 96.12 386 VAL A O 1
ATOM 3126 N N . ASP A 1 387 ? 5.348 -12.466 -21.793 1.00 95.50 387 ASP A N 1
ATOM 3127 C CA . ASP A 1 387 ? 3.887 -12.578 -21.891 1.00 95.50 387 ASP A CA 1
ATOM 3128 C C . ASP A 1 387 ? 3.269 -13.085 -20.578 1.00 95.50 387 ASP A C 1
ATOM 3130 O O . ASP A 1 387 ? 2.228 -12.589 -20.142 1.00 95.50 387 ASP A O 1
ATOM 3134 N N . ARG A 1 388 ? 3.918 -14.053 -19.915 1.00 96.56 388 ARG A N 1
ATOM 3135 C CA . ARG A 1 388 ? 3.438 -14.597 -18.640 1.00 96.56 388 ARG A CA 1
ATOM 3136 C C . ARG A 1 388 ? 3.460 -13.544 -17.542 1.00 96.56 388 ARG A C 1
ATOM 3138 O O . ARG A 1 388 ? 2.473 -13.426 -16.824 1.00 96.56 388 ARG A O 1
ATOM 3145 N N . VAL A 1 389 ? 4.546 -12.775 -17.425 1.00 97.62 389 VAL A N 1
ATOM 3146 C CA . VAL A 1 389 ? 4.638 -11.683 -16.443 1.00 97.62 389 VAL A CA 1
ATOM 3147 C C . VAL A 1 389 ? 3.579 -10.617 -16.726 1.00 97.62 389 VAL A C 1
ATOM 3149 O O . VAL A 1 389 ? 2.869 -10.211 -15.809 1.00 97.62 389 VAL A O 1
ATOM 3152 N N . LYS A 1 390 ? 3.399 -10.228 -17.996 1.00 95.12 390 LYS A N 1
ATOM 3153 C CA . LYS A 1 390 ? 2.362 -9.275 -18.427 1.00 95.12 390 LYS A CA 1
ATOM 3154 C C . LYS A 1 390 ? 0.946 -9.718 -18.039 1.00 95.12 390 LYS A C 1
ATOM 3156 O O . LYS A 1 390 ? 0.104 -8.879 -17.732 1.00 95.12 390 LYS A O 1
ATOM 3161 N N . ALA A 1 391 ? 0.680 -11.023 -18.065 1.00 95.94 391 ALA A N 1
ATOM 3162 C CA . ALA A 1 391 ? -0.629 -11.599 -17.766 1.00 95.94 391 ALA A CA 1
ATOM 3163 C C . ALA A 1 391 ? -0.923 -11.762 -16.263 1.00 95.94 391 ALA A C 1
ATOM 3165 O O . ALA A 1 391 ? -2.056 -12.094 -15.906 1.00 95.94 391 ALA A O 1
ATOM 3166 N N . LEU A 1 392 ? 0.055 -11.544 -15.374 1.00 94.56 392 LEU A N 1
ATOM 3167 C CA . LEU A 1 392 ? -0.177 -11.641 -13.931 1.00 94.56 392 LEU A CA 1
ATOM 3168 C C . LEU A 1 392 ? -1.217 -10.601 -13.491 1.00 94.56 392 LEU A C 1
ATOM 3170 O O . LEU A 1 392 ? -1.075 -9.440 -13.866 1.00 94.56 392 LEU A O 1
ATOM 3174 N N . PRO A 1 393 ? -2.224 -10.956 -12.667 1.00 88.94 393 PRO A N 1
ATOM 3175 C CA . PRO A 1 393 ? -3.312 -10.036 -12.318 1.00 88.94 393 PRO A CA 1
ATOM 3176 C C . PRO A 1 393 ? -2.834 -8.696 -11.746 1.00 88.94 393 PRO A C 1
ATOM 3178 O O . PRO A 1 393 ? -3.295 -7.639 -12.175 1.00 88.94 393 PRO A O 1
ATOM 3181 N N . ASN A 1 394 ? -1.857 -8.736 -10.837 1.00 88.69 394 ASN A N 1
ATOM 3182 C CA . ASN A 1 394 ? -1.300 -7.545 -10.199 1.00 88.69 394 ASN A CA 1
ATOM 3183 C C . ASN A 1 394 ? -0.467 -6.693 -11.167 1.00 88.69 394 ASN A C 1
ATOM 3185 O O . ASN A 1 394 ? -0.578 -5.466 -11.160 1.00 88.69 394 ASN A O 1
ATOM 3189 N N . ILE A 1 395 ? 0.322 -7.330 -12.040 1.00 94.00 395 ILE A N 1
ATOM 3190 C CA . ILE A 1 395 ? 1.067 -6.625 -13.092 1.00 94.00 395 ILE A CA 1
ATOM 3191 C C . ILE A 1 395 ? 0.103 -6.011 -14.097 1.00 94.00 395 ILE A C 1
ATOM 3193 O O . ILE A 1 395 ? 0.233 -4.834 -14.412 1.00 94.00 395 ILE A O 1
ATOM 3197 N N . LYS A 1 396 ? -0.913 -6.754 -14.542 1.00 89.50 396 LYS A N 1
ATOM 3198 C CA . LYS A 1 396 ? -1.933 -6.241 -15.452 1.00 89.50 396 LYS A CA 1
ATOM 3199 C C . LYS A 1 396 ? -2.627 -5.017 -14.854 1.00 89.50 396 LYS A C 1
ATOM 3201 O O . LYS A 1 396 ? -2.658 -3.979 -15.509 1.00 89.50 396 LYS A O 1
ATOM 3206 N N . LYS A 1 397 ? -3.093 -5.100 -13.601 1.00 84.88 397 LYS A N 1
ATOM 3207 C CA . LYS A 1 397 ? -3.708 -3.976 -12.869 1.00 84.88 397 LYS A CA 1
ATOM 3208 C C . LYS A 1 397 ? -2.793 -2.748 -12.851 1.00 84.88 397 LYS A C 1
ATOM 3210 O O . LYS A 1 397 ? -3.239 -1.654 -13.188 1.00 84.88 397 LYS A O 1
ATOM 3215 N N . TRP A 1 398 ? -1.513 -2.933 -12.523 1.00 87.12 398 TRP A N 1
ATOM 3216 C CA . TRP A 1 398 ? -0.515 -1.861 -12.559 1.00 87.12 398 TRP A CA 1
ATOM 3217 C C . TRP A 1 398 ? -0.338 -1.272 -13.966 1.00 87.12 398 TRP A C 1
ATOM 3219 O O . TRP A 1 398 ? -0.308 -0.053 -14.143 1.00 87.12 398 TRP A O 1
ATOM 3229 N N . THR A 1 399 ? -0.253 -2.128 -14.984 1.00 87.38 399 THR A N 1
ATOM 3230 C CA . THR A 1 399 ? -0.024 -1.705 -16.368 1.00 87.38 399 THR A CA 1
ATOM 3231 C C . THR A 1 399 ? -1.222 -0.974 -16.967 1.00 87.38 399 THR A C 1
ATOM 3233 O O . THR A 1 399 ? -1.025 0.032 -17.643 1.00 87.38 399 THR A O 1
ATOM 3236 N N . ASP A 1 400 ? -2.448 -1.410 -16.665 1.00 83.25 400 ASP A N 1
ATOM 3237 C CA . ASP A 1 400 ? -3.681 -0.729 -17.063 1.00 83.25 400 ASP A CA 1
ATOM 3238 C C . ASP A 1 400 ? -3.757 0.655 -16.392 1.00 83.25 400 ASP A C 1
ATOM 3240 O O . ASP A 1 400 ? -4.003 1.661 -17.059 1.00 83.25 400 ASP A O 1
ATOM 3244 N N . PHE A 1 401 ? -3.477 0.720 -15.082 1.00 79.88 401 PHE A N 1
ATOM 3245 C CA . PHE A 1 401 ? -3.473 1.967 -14.312 1.00 79.88 401 PHE A CA 1
ATOM 3246 C C . PHE A 1 401 ? -2.450 2.979 -14.835 1.00 79.88 401 PHE A C 1
ATOM 3248 O O . PHE A 1 401 ? -2.767 4.150 -15.014 1.00 79.88 401 PHE A O 1
ATOM 3255 N N . ARG A 1 402 ? -1.209 2.561 -15.090 1.00 78.75 402 ARG A N 1
ATOM 3256 C CA . ARG A 1 402 ? -0.178 3.500 -15.557 1.00 78.75 402 ARG A CA 1
ATOM 3257 C C . ARG A 1 402 ? -0.400 3.925 -17.015 1.00 78.75 402 ARG A C 1
ATOM 3259 O O . ARG A 1 402 ? -0.089 5.063 -17.352 1.00 78.75 402 ARG A O 1
ATOM 3266 N N . ASN A 1 403 ? -0.929 3.045 -17.873 1.00 79.88 403 ASN A N 1
ATOM 3267 C CA . ASN A 1 403 ? -1.177 3.356 -19.285 1.00 79.88 403 ASN A CA 1
ATOM 3268 C C . ASN A 1 403 ? -2.384 4.289 -19.466 1.00 79.88 403 ASN A C 1
ATOM 3270 O O . ASN A 1 403 ? -2.430 5.024 -20.445 1.00 79.88 403 ASN A O 1
ATOM 3274 N N . SER A 1 404 ? -3.331 4.332 -18.521 1.00 72.94 404 SER A N 1
ATOM 3275 C CA . SER A 1 404 ? -4.385 5.357 -18.544 1.00 72.94 404 SER A CA 1
ATOM 3276 C C . SER A 1 404 ? -3.837 6.769 -18.290 1.00 72.94 404 SER A C 1
ATOM 3278 O O . SER A 1 404 ? -4.407 7.738 -18.787 1.00 72.94 404 SER A O 1
ATOM 3280 N N . LYS A 1 405 ? -2.709 6.894 -17.571 1.00 65.75 405 LYS A N 1
ATOM 3281 C CA . LYS A 1 405 ? -2.021 8.176 -17.319 1.00 65.75 405 LYS A CA 1
ATOM 3282 C C . LYS A 1 405 ? -1.114 8.625 -18.468 1.00 65.75 405 LYS A C 1
ATOM 3284 O O . LYS A 1 405 ? -0.928 9.824 -18.653 1.00 65.75 405 LYS A O 1
ATOM 3289 N N . TYR A 1 406 ? -0.567 7.684 -19.238 1.00 63.03 406 TYR A N 1
ATOM 3290 C CA . TYR A 1 406 ? 0.222 7.950 -20.447 1.00 63.03 406 TYR A CA 1
ATOM 3291 C C . TYR A 1 406 ? -0.247 6.998 -21.548 1.00 63.03 406 TYR A C 1
ATOM 3293 O O . TYR A 1 406 ? 0.344 5.922 -21.698 1.00 63.03 406 TYR A O 1
ATOM 3301 N N . PRO A 1 407 ? -1.322 7.334 -22.281 1.00 58.56 407 PRO A N 1
ATOM 3302 C CA . PRO A 1 407 ? -1.722 6.525 -23.421 1.00 58.56 407 PRO A CA 1
ATOM 3303 C C . PRO A 1 407 ? -0.534 6.408 -24.381 1.00 58.56 407 PRO A C 1
ATOM 3305 O O . PRO A 1 407 ? 0.158 7.394 -24.638 1.00 58.56 407 PRO A O 1
ATOM 3308 N N . GLU A 1 408 ? -0.264 5.193 -24.858 1.00 52.34 408 GLU A N 1
ATOM 3309 C CA . GLU A 1 408 ? 0.768 4.962 -25.868 1.00 52.34 408 GLU A CA 1
ATOM 3310 C C . GLU A 1 408 ? 0.385 5.787 -27.107 1.00 52.34 408 GLU A C 1
ATOM 3312 O O . GLU A 1 408 ? -0.649 5.545 -27.731 1.00 52.34 408 GLU A O 1
ATOM 3317 N N . GLU A 1 409 ? 1.162 6.830 -27.413 1.00 41.69 409 GLU A N 1
ATOM 3318 C CA . GLU A 1 409 ? 1.060 7.510 -28.702 1.00 41.69 409 GLU A CA 1
ATOM 3319 C C . GLU A 1 409 ? 1.481 6.489 -29.766 1.00 41.69 409 GLU A C 1
ATOM 3321 O O . GLU A 1 409 ? 2.635 6.057 -29.777 1.00 41.69 409 GLU A O 1
ATOM 3326 N N . ASN A 1 410 ? 0.510 6.051 -30.578 1.00 31.08 410 ASN A N 1
ATOM 3327 C CA . ASN A 1 410 ? 0.708 5.130 -31.704 1.00 31.08 410 ASN A CA 1
ATOM 3328 C C . ASN A 1 410 ? 1.787 5.608 -32.678 1.00 31.08 410 ASN A C 1
ATOM 3330 O O . ASN A 1 410 ? 1.762 6.811 -33.034 1.00 31.08 410 ASN A O 1
#

Sequence (410 aa):
MPVYKLHYFDNPRRGRAELSRLILCQAGVEFEDIRFSRSEWPDIKPTTPFGQVPILEVDGQVLAQSNAIARYLARKHGLAGKDEWEQAQADMYADNINDLLNAVVVPFMETDPQKQKEMYQKFMTDTIGSHVVAIEKQLKKNNTGFLVGEQITWADLAYYVFFYDFLEVQFGGAFLKEAPLFKSLLLRVKGLPNIKKWIEMPVYKLHYFDNPRRGRAEVSRLILSQAGVEFEDIRFSRSEWPDIKPTTPFGQVPILEVDGQVLAQSNAIARYLARKHGLAGKDEWEQAQADMYADNIHDLLNAAAVPFMEKDTQKQKEMYQKFMTDTIGSHVVAIEKQLKNNNTSFLVGEQITWADLAYYAYFSDFLEVKFGGAFLKDAPLLKSLVDRVKALPNIKKWTDFRNSKYPEEN

Secondary structure (DSSP, 8-state):
---EEEEEE--TT-GGGHHHHHHHHHTT---EEEEE-TTTHHHHGGGSTTS-S-EEEETTEEEESHHHHHHHHHHHTT-S-SSHHHHHHHHHHHHHHHHHHHHHHHHHT---HHHHHHHHHHIIIIIIHHHHHHHHHHHHHH-SSSSSTTS--HHHHHHIIIIIIIIIHHH-GGGGTT-HHHHHHHHHHHTSHHHHHHHTS--EEEEEE--TT-GGGHHHHHHHHHTT--EEEEEE-TTTHHHHGGGSTTS-S-EEEETTEEEESHHHHHHHHHHHTT-S-SSHHHHHHHHHHHHHHHHHHHHHHHHHT---HHHHHHHHHHIIIIIIHHHHHHHHHHHHHH-SSSSSSSS--HHHHHHHHHIIIIIIHHH-GGGGTT-HHHHHHHHHHHTSHHHHHHHHHHHHHS----

pLDDT: mean 92.71, std 7.8, range [31.08, 98.69]

Radius of gyration: 25.91 Å; chains: 1; bounding box: 54×58×74 Å

InterPro domains:
  IPR003080 Glutathione S-transferase, alpha class [PR01266] (216-230)
  IPR003080 Glutathione S-transferase, alpha class [PR01266] (280-296)
  IPR003080 Glutathione S-transferase, alpha class [PR01266] (333-347)
  IPR003080 Glutathione S-transferase, alpha class [PR01266] (393-410)
  IPR004045 Glutathione S-transferase, N-terminal [PF02798] (5-75)
  IPR004045 Glutathione S-transferase, N-terminal [PF02798] (205-275)
  IPR004045 Glutathione S-transferase, N-terminal [PS50404] (2-81)
  IPR004045 Glutathione S-transferase, N-terminal [PS50404] (202-281)
  IPR004046 Glutathione S-transferase, C-terminal [PF14497] (98-200)
  IPR004046 Glutathione S-transferase, C-terminal [PF14497] (298-399)
  IPR010987 Glutathione S-transferase, C-terminal-like [PS50405] (83-213)
  IPR010987 Glutathione S-transferase, C-terminal-like [PS50405] (283-410)
  IPR036249 Thioredoxin-like superfamily [SSF52833] (3-78)
  IPR036249 Thioredoxin-like superfamily [SSF52833] (203-278)
  IPR036282 Glutathione S-transferase, C-terminal domain superfamily [SSF47616] (79-200)
  IPR036282 Glutathione S-transferase, C-terminal domain superfamily [SSF47616] (279-400)
  IPR040079 Glutathione transferase family [SFLDS00019] (1-200)
  IPR040079 Glutathione transferase family [SFLDS00019] (201-404)
  IPR050213 Glutathione S-transferase superfamily [PTHR11571] (201-401)

Foldseek 3Di:
DWAKEKEDEPDPLCPLCVLLVLLCLLLVHDYQDHYDHPVCLVVCQVVAPHSDDTWMATNNDIDHDSLVSNLVSQVVRVQQADDPVLNVQLSVLLVVLVVLVVQLVVLVPDPDPVVSVVSVVCCCVPPVLVVLVVQLVCCVVQVLLENGDNDHHSSLSSLLSPVPSPVCVVPNDPSCVVRVSSVSSNVVSCPRPSNVVVVPQWAKEKEDEDDLLCPLCQLLVLLCLLLSHDYHDHYDHPVCLVVCQVVAPVSDDTWMATNNDIDHDSLVSNLVSQVVRVQQDDDPVLNVQLSVLLVVLVVLVVQLVVLVPDPPPVVSVVSVVCSLVPPVLVVLVVQLVQLVVVVELESGDNDHHSSLSSLLCRQVSHCCLVPNNPSCVVRVSSVSSNVVSCPRPSNVVVVVVVCVVPPSPD

Organism: NCBI:txid27404